Protein AF-A0A366H660-F1 (afdb_monomer_lite)

Structure (mmCIF, N/CA/C/O backbone):
data_AF-A0A366H660-F1
#
_entry.id   AF-A0A366H660-F1
#
loop_
_atom_site.group_PDB
_atom_site.id
_atom_site.type_symbol
_atom_site.label_atom_id
_atom_site.label_alt_id
_atom_site.label_comp_id
_atom_site.label_asym_id
_atom_site.label_entity_id
_atom_site.label_seq_id
_atom_site.pdbx_PDB_ins_code
_atom_site.Cartn_x
_atom_site.Cartn_y
_atom_site.Cartn_z
_atom_site.occupancy
_atom_site.B_iso_or_equiv
_atom_site.auth_seq_id
_atom_site.auth_comp_id
_atom_site.auth_asym_id
_atom_site.auth_atom_id
_atom_site.pdbx_PDB_model_num
ATOM 1 N N . MET A 1 1 ? -0.850 -13.660 -31.181 1.00 48.88 1 MET A N 1
ATOM 2 C CA . MET A 1 1 ? 0.523 -13.748 -31.723 1.00 48.88 1 MET A CA 1
ATOM 3 C C . MET A 1 1 ? 1.168 -14.990 -31.138 1.00 48.88 1 MET A C 1
ATOM 5 O O . MET A 1 1 ? 1.225 -15.085 -29.925 1.00 48.88 1 MET A O 1
ATOM 9 N N . THR A 1 2 ? 1.607 -15.936 -31.962 1.00 51.16 2 THR A N 1
ATOM 10 C CA . THR A 1 2 ? 2.396 -17.107 -31.537 1.00 51.16 2 THR A CA 1
ATOM 11 C C . THR A 1 2 ? 3.749 -17.007 -32.235 1.00 51.16 2 THR A C 1
ATOM 13 O O . THR A 1 2 ? 3.931 -17.540 -33.325 1.00 51.16 2 THR A O 1
ATOM 16 N N . GLY A 1 3 ? 4.649 -16.193 -31.685 1.00 57.78 3 GLY A N 1
ATOM 17 C CA . GLY A 1 3 ? 6.014 -16.029 -32.193 1.00 57.78 3 GLY A CA 1
ATOM 18 C C . GLY A 1 3 ? 7.001 -16.746 -31.283 1.00 57.78 3 GLY A C 1
ATOM 19 O O . GLY A 1 3 ? 6.745 -16.845 -30.090 1.00 57.78 3 GLY A O 1
ATOM 20 N N . VAL A 1 4 ? 8.122 -17.236 -31.812 1.00 74.69 4 VAL A N 1
ATOM 21 C CA . VAL A 1 4 ? 9.246 -17.679 -30.971 1.00 74.69 4 VAL A CA 1
ATOM 22 C C . VAL A 1 4 ? 9.886 -16.425 -30.365 1.00 74.69 4 VAL A C 1
ATOM 24 O O . VAL A 1 4 ? 10.205 -15.489 -31.100 1.00 74.69 4 VAL A O 1
ATOM 27 N N . ALA A 1 5 ? 10.023 -16.388 -29.042 1.00 82.06 5 ALA A N 1
ATOM 28 C CA . ALA A 1 5 ? 10.644 -15.289 -28.306 1.00 82.06 5 ALA A CA 1
ATOM 29 C C . ALA A 1 5 ? 11.956 -15.776 -27.681 1.00 82.06 5 ALA A C 1
ATOM 31 O O . ALA A 1 5 ? 11.996 -16.900 -27.172 1.00 82.06 5 ALA A O 1
ATOM 32 N N . SER A 1 6 ? 13.006 -14.954 -27.737 1.00 89.62 6 SER A N 1
ATOM 33 C CA . SER A 1 6 ? 14.249 -15.206 -27.009 1.00 89.62 6 SER A CA 1
ATOM 34 C C . SER A 1 6 ? 14.007 -15.128 -25.503 1.00 89.62 6 SER A C 1
ATOM 36 O O . SER A 1 6 ? 12.963 -14.647 -25.045 1.00 89.62 6 SER A O 1
ATOM 38 N N . ASP A 1 7 ? 14.990 -15.555 -24.718 1.00 92.50 7 ASP A N 1
ATOM 39 C CA . ASP A 1 7 ? 15.020 -15.157 -23.316 1.00 92.50 7 ASP A CA 1
ATOM 40 C C . ASP A 1 7 ? 15.276 -13.636 -23.229 1.00 92.50 7 ASP A C 1
ATOM 42 O O . ASP A 1 7 ? 16.010 -13.091 -24.067 1.00 92.50 7 ASP A O 1
ATOM 46 N N . PRO A 1 8 ? 14.624 -12.926 -22.291 1.00 95.62 8 PRO A N 1
ATOM 47 C CA . PRO A 1 8 ? 14.948 -11.543 -21.986 1.00 95.62 8 PRO A CA 1
ATOM 48 C C . PRO A 1 8 ? 16.410 -11.373 -21.565 1.00 95.62 8 PRO A C 1
ATOM 50 O O . PRO A 1 8 ? 16.969 -12.230 -20.880 1.00 95.62 8 PRO A O 1
ATOM 53 N N . TYR A 1 9 ? 17.010 -10.247 -21.927 1.00 95.38 9 TYR A N 1
ATOM 54 C CA . TYR A 1 9 ? 18.402 -9.921 -21.638 1.00 95.38 9 TYR A CA 1
ATOM 55 C C . TYR A 1 9 ? 18.567 -8.430 -21.317 1.00 95.38 9 TYR A C 1
ATOM 57 O O . TYR A 1 9 ? 17.758 -7.593 -21.724 1.00 95.38 9 TYR A O 1
ATOM 65 N N . ALA A 1 10 ? 19.625 -8.096 -20.586 1.00 97.12 10 ALA A N 1
ATOM 66 C CA . ALA A 1 10 ? 20.024 -6.726 -20.303 1.00 97.12 10 ALA A CA 1
ATOM 67 C C . ALA A 1 10 ? 21.073 -6.249 -21.314 1.00 97.12 10 ALA A C 1
ATOM 69 O O . ALA A 1 10 ? 21.963 -7.006 -21.696 1.00 97.12 10 ALA A O 1
ATOM 70 N N . ALA A 1 11 ? 20.952 -4.997 -21.750 1.00 96.50 11 ALA A N 1
ATOM 71 C CA . ALA A 1 11 ? 21.948 -4.320 -22.575 1.00 96.50 11 ALA A CA 1
ATOM 72 C C . ALA A 1 11 ? 21.838 -2.802 -22.383 1.00 96.50 11 ALA A C 1
ATOM 74 O O . ALA A 1 11 ? 20.731 -2.242 -22.414 1.00 96.50 11 ALA A O 1
ATOM 75 N N . GLY A 1 12 ? 22.969 -2.120 -22.200 1.00 97.50 12 GLY A N 1
ATOM 76 C CA . GLY A 1 12 ? 22.985 -0.702 -21.845 1.00 97.50 12 GLY A CA 1
ATOM 77 C C . GLY A 1 12 ? 22.188 -0.439 -20.560 1.00 97.50 12 GLY A C 1
ATOM 78 O O . GLY A 1 12 ? 22.348 -1.148 -19.573 1.00 97.50 12 GLY A O 1
ATOM 79 N N . ASN A 1 13 ? 21.291 0.549 -20.582 1.00 98.06 13 ASN A N 1
ATOM 80 C CA . ASN A 1 13 ? 20.360 0.858 -19.484 1.00 98.06 13 ASN A CA 1
ATOM 81 C C . ASN A 1 13 ? 18.955 0.269 -19.711 1.00 98.06 13 ASN A C 1
ATOM 83 O O . ASN A 1 13 ? 17.954 0.880 -19.339 1.00 98.06 13 ASN A O 1
ATOM 87 N N . THR A 1 14 ? 18.858 -0.880 -20.389 1.00 97.88 14 THR A N 1
ATOM 88 C CA . THR A 1 14 ? 17.566 -1.484 -20.749 1.00 97.88 14 THR A CA 1
ATOM 89 C C . THR A 1 14 ? 17.529 -2.986 -20.494 1.00 97.88 14 THR A C 1
ATOM 91 O O . THR A 1 14 ? 18.541 -3.675 -20.612 1.00 97.88 14 THR A O 1
ATOM 94 N N . ILE A 1 15 ? 16.331 -3.495 -20.215 1.00 97.31 15 ILE A N 1
ATOM 95 C CA . ILE A 1 15 ? 15.977 -4.915 -20.274 1.00 97.31 15 ILE A CA 1
ATOM 96 C C . ILE A 1 15 ? 15.110 -5.101 -21.516 1.00 97.31 15 ILE A C 1
ATOM 98 O O . ILE A 1 15 ? 14.101 -4.414 -21.692 1.00 97.31 15 ILE A O 1
ATOM 102 N N . SER A 1 16 ? 15.506 -6.009 -22.397 1.00 96.44 16 SER A N 1
ATOM 103 C CA . SER A 1 16 ? 14.873 -6.228 -23.695 1.00 96.44 16 SER A CA 1
ATOM 104 C C . SER A 1 16 ? 14.643 -7.709 -23.974 1.00 96.44 16 SER A C 1
ATOM 106 O O . SER A 1 16 ? 15.245 -8.582 -23.358 1.00 96.44 16 SER A O 1
ATOM 108 N N . GLN A 1 17 ? 13.780 -7.998 -24.939 1.00 95.31 17 GLN A N 1
ATOM 109 C CA . GLN A 1 17 ? 13.550 -9.337 -25.461 1.00 95.31 17 GLN A CA 1
ATOM 110 C C . GLN A 1 17 ? 13.427 -9.274 -26.980 1.00 95.31 17 GLN A C 1
ATOM 112 O O . GLN A 1 17 ? 12.691 -8.439 -27.514 1.00 95.31 17 GLN A O 1
ATOM 117 N N . ASP A 1 18 ? 14.103 -10.180 -27.678 1.00 92.62 18 ASP A N 1
ATOM 118 C CA . ASP A 1 18 ? 13.956 -10.314 -29.120 1.00 92.62 18 ASP A CA 1
ATOM 119 C C . ASP A 1 18 ? 12.809 -11.270 -29.434 1.00 92.62 18 ASP A C 1
ATOM 121 O O . ASP A 1 18 ? 12.730 -12.399 -28.943 1.00 92.62 18 ASP A O 1
ATOM 125 N N . VAL A 1 19 ? 11.886 -10.815 -30.274 1.00 89.19 19 VAL A N 1
ATOM 126 C CA . VAL A 1 19 ? 10.708 -11.581 -30.663 1.00 89.19 19 VAL A CA 1
ATOM 127 C C . VAL A 1 19 ? 10.587 -11.664 -32.171 1.00 89.19 19 VAL A C 1
ATOM 129 O O . VAL A 1 19 ? 10.746 -10.686 -32.901 1.00 89.19 19 VAL A O 1
ATOM 132 N N . ASN A 1 20 ? 10.240 -12.851 -32.650 1.00 82.56 20 ASN A N 1
ATOM 133 C CA . ASN A 1 20 ? 9.877 -13.059 -34.039 1.00 82.56 20 ASN A CA 1
ATOM 134 C C . ASN A 1 20 ? 8.373 -12.843 -34.189 1.00 82.56 20 ASN A C 1
ATOM 136 O O . ASN A 1 20 ? 7.566 -13.752 -33.968 1.00 82.56 20 ASN A O 1
ATOM 140 N N . VAL A 1 21 ? 7.978 -11.620 -34.545 1.00 73.94 21 VAL A N 1
ATOM 141 C CA . VAL A 1 21 ? 6.565 -11.302 -34.754 1.00 73.94 21 VAL A CA 1
ATOM 142 C C . VAL A 1 21 ? 6.147 -11.864 -36.104 1.00 73.94 21 VAL A C 1
ATOM 144 O O . VAL A 1 21 ? 6.610 -11.424 -37.156 1.00 73.94 21 VAL A O 1
ATOM 147 N N . THR A 1 22 ? 5.257 -12.852 -36.067 1.00 67.06 22 THR A N 1
ATOM 148 C CA . THR A 1 22 ? 4.619 -13.379 -37.272 1.00 67.06 22 THR A CA 1
ATOM 149 C C . THR A 1 22 ? 3.429 -12.493 -37.613 1.00 67.06 22 THR A C 1
ATOM 151 O O . THR A 1 22 ? 2.432 -12.485 -36.889 1.00 67.06 22 THR A O 1
ATOM 154 N N . SER A 1 23 ? 3.531 -11.732 -38.699 1.00 60.66 23 SER A N 1
ATOM 155 C CA . SER A 1 23 ? 2.391 -11.023 -39.272 1.00 60.66 23 SER A CA 1
ATOM 156 C C . SER A 1 23 ? 1.750 -11.886 -40.359 1.00 60.66 23 SER A C 1
ATOM 158 O O . SER A 1 23 ? 2.415 -12.387 -41.270 1.00 60.66 23 SER A O 1
ATOM 160 N N . PHE A 1 24 ? 0.437 -12.092 -40.237 1.00 56.72 24 PHE A N 1
ATOM 161 C CA . PHE A 1 24 ? -0.362 -12.769 -41.252 1.00 56.72 24 PHE A CA 1
ATOM 162 C C . PHE A 1 24 ? -0.957 -11.711 -42.173 1.00 56.72 24 PHE A C 1
ATOM 164 O O . PHE A 1 24 ? -1.946 -11.065 -41.832 1.00 56.72 24 PHE A O 1
ATOM 171 N N . ALA A 1 25 ? -0.369 -11.545 -43.353 1.00 47.66 25 ALA A N 1
ATOM 172 C CA . ALA A 1 25 ? -1.016 -10.824 -44.434 1.00 47.66 25 ALA A CA 1
ATOM 173 C C . ALA A 1 25 ? -1.783 -11.851 -45.272 1.00 47.66 25 ALA A C 1
ATOM 175 O O . ALA A 1 25 ? -1.208 -12.579 -46.086 1.00 47.66 25 ALA A O 1
ATOM 176 N N . THR A 1 26 ? -3.094 -11.949 -45.046 1.00 49.00 26 THR A N 1
ATOM 177 C CA . THR A 1 26 ? -3.954 -12.714 -45.954 1.00 49.00 26 THR A CA 1
ATOM 178 C C . THR A 1 26 ? -4.255 -11.829 -47.150 1.00 49.00 26 THR A C 1
ATOM 180 O O . THR A 1 26 ? -5.127 -10.966 -47.088 1.00 49.00 26 THR A O 1
ATOM 183 N N . THR A 1 27 ? -3.526 -12.029 -48.245 1.00 47.59 27 THR A N 1
ATOM 184 C CA . THR A 1 27 ? -3.884 -11.422 -49.523 1.00 47.59 27 THR A CA 1
ATOM 185 C C . THR A 1 27 ? -4.825 -12.383 -50.235 1.00 47.59 27 THR A C 1
ATOM 187 O O . THR A 1 27 ? -4.402 -13.362 -50.856 1.00 47.59 27 THR A O 1
ATOM 190 N N . THR A 1 28 ? -6.126 -12.120 -50.139 1.00 44.50 28 THR A N 1
ATOM 191 C CA . THR A 1 28 ? -7.098 -12.772 -51.018 1.00 44.50 28 THR A CA 1
ATOM 192 C C . THR A 1 28 ? -6.947 -12.146 -52.398 1.00 44.50 28 THR A C 1
ATOM 194 O O . THR A 1 28 ? -7.440 -11.050 -52.641 1.00 44.50 28 THR A O 1
ATOM 197 N N . THR A 1 29 ? -6.226 -12.817 -53.295 1.00 43.41 29 THR A N 1
ATOM 198 C CA . THR A 1 29 ? -6.233 -12.443 -54.711 1.00 43.41 29 THR A CA 1
ATOM 199 C C . THR A 1 29 ? -7.371 -13.216 -55.359 1.00 43.41 29 THR A C 1
ATOM 201 O O . THR A 1 29 ? -7.240 -14.406 -55.642 1.00 43.41 29 THR A O 1
ATOM 204 N N . SER A 1 30 ? -8.520 -12.562 -55.524 1.00 37.88 30 SER A N 1
ATOM 205 C CA . SER A 1 30 ? -9.535 -13.058 -56.448 1.00 37.88 30 SER A CA 1
ATOM 206 C C . SER A 1 30 ? -9.071 -12.687 -57.847 1.00 37.88 30 SER A C 1
ATOM 208 O O . SER A 1 30 ? -9.092 -11.514 -58.210 1.00 37.88 30 SER A O 1
ATOM 210 N N . THR A 1 31 ? -8.615 -13.665 -58.625 1.00 41.34 31 THR A N 1
ATOM 211 C CA . THR A 1 31 ? -8.541 -13.488 -60.073 1.00 41.34 31 THR A CA 1
ATOM 212 C C . THR A 1 31 ? -9.932 -13.780 -60.603 1.00 41.34 31 THR A C 1
ATOM 214 O O . THR A 1 31 ? -10.282 -14.924 -60.876 1.00 41.34 31 THR A O 1
ATOM 217 N N . THR A 1 32 ? -10.754 -12.740 -60.686 1.00 37.09 32 THR A N 1
ATOM 218 C CA . THR A 1 32 ? -11.925 -12.783 -61.551 1.00 37.09 32 THR A CA 1
ATOM 219 C C . THR A 1 32 ? -11.406 -12.502 -62.952 1.00 37.09 32 THR A C 1
ATOM 221 O O . THR A 1 32 ? -11.016 -11.372 -63.241 1.00 37.09 32 THR A O 1
ATOM 224 N N . THR A 1 33 ? -11.363 -13.512 -63.818 1.00 37.31 33 THR A N 1
ATOM 225 C CA . THR A 1 33 ? -11.358 -13.236 -65.255 1.00 37.31 33 THR A CA 1
ATOM 226 C C . THR A 1 33 ? -12.731 -12.656 -65.561 1.00 37.31 33 THR A C 1
ATOM 228 O O . THR A 1 33 ? -13.711 -13.382 -65.686 1.00 37.31 33 THR A O 1
ATOM 231 N N . ILE A 1 34 ? -12.828 -11.329 -65.548 1.00 36.88 34 ILE A N 1
ATOM 232 C CA . ILE A 1 34 ? -13.943 -10.637 -66.177 1.00 36.88 34 ILE A CA 1
ATOM 233 C C . ILE A 1 34 ? -13.572 -10.613 -67.653 1.00 36.88 34 ILE A C 1
ATOM 235 O O . ILE A 1 34 ? -12.808 -9.752 -68.081 1.00 36.88 34 ILE A O 1
ATOM 239 N N . GLU A 1 35 ? -14.086 -11.559 -68.431 1.00 36.28 35 GLU A N 1
ATOM 240 C CA . GLU A 1 35 ? -14.408 -11.201 -69.805 1.00 36.28 35 GLU A CA 1
ATOM 241 C C . GLU A 1 35 ? -15.473 -10.117 -69.695 1.00 36.28 35 GLU A C 1
ATOM 243 O O . GLU A 1 35 ? -16.543 -10.324 -69.113 1.00 36.28 35 GLU A O 1
ATOM 248 N N . GLN A 1 36 ? -15.127 -8.905 -70.122 1.00 32.59 36 GLN A N 1
ATOM 249 C CA . GLN A 1 36 ? -16.114 -7.851 -70.231 1.00 32.59 36 GLN A CA 1
ATOM 250 C C . GLN A 1 36 ? -17.158 -8.337 -71.233 1.00 32.59 36 GLN A C 1
ATOM 252 O O . GLN A 1 36 ? -16.938 -8.325 -72.438 1.00 32.59 36 GLN A O 1
ATOM 257 N N . LEU A 1 37 ? -18.324 -8.728 -70.724 1.00 36.06 37 LEU A N 1
ATOM 258 C CA . LEU A 1 37 ? -19.565 -8.521 -71.447 1.00 36.06 37 LEU A CA 1
ATOM 259 C C . LEU A 1 37 ? -19.598 -7.028 -71.786 1.00 36.06 37 LEU A C 1
ATOM 261 O O . LEU A 1 37 ? -19.913 -6.199 -70.927 1.00 36.06 37 LEU A O 1
ATOM 265 N N . PHE A 1 38 ? -19.229 -6.667 -73.013 1.00 36.19 38 PHE A N 1
ATOM 266 C CA . PHE A 1 38 ? -19.529 -5.344 -73.531 1.00 36.19 38 PHE A CA 1
ATOM 267 C C . PHE A 1 38 ? -21.046 -5.259 -73.636 1.00 36.19 38 PHE A C 1
ATOM 269 O O . PHE A 1 38 ? -21.667 -5.705 -74.597 1.00 36.19 38 PHE A O 1
ATOM 276 N N . ARG A 1 39 ? -21.670 -4.695 -72.606 1.00 37.81 39 ARG A N 1
ATOM 277 C CA . ARG A 1 39 ? -22.978 -4.083 -72.770 1.00 37.81 39 ARG A CA 1
ATOM 278 C C . ARG A 1 39 ? -22.731 -2.866 -73.660 1.00 37.81 39 ARG A C 1
ATOM 280 O O . ARG A 1 39 ? -22.205 -1.866 -73.180 1.00 37.81 39 ARG A O 1
ATOM 287 N N . LEU A 1 40 ? -23.027 -2.985 -74.954 1.00 44.78 40 LEU A N 1
ATOM 288 C CA . LEU A 1 40 ? -23.076 -1.825 -75.836 1.00 44.78 40 LEU A CA 1
ATOM 289 C C . LEU A 1 40 ? -24.153 -0.882 -75.295 1.00 44.78 40 LEU A C 1
ATOM 291 O O . LEU A 1 40 ? -25.339 -1.212 -75.292 1.00 44.78 40 LEU A O 1
ATOM 295 N N . TYR A 1 41 ? -23.722 0.274 -74.804 1.00 42.88 41 TYR A N 1
ATOM 296 C CA . TYR A 1 41 ? -24.593 1.425 -74.650 1.00 42.88 41 TYR A CA 1
ATOM 297 C C . TYR A 1 41 ? -24.446 2.226 -75.942 1.00 42.88 41 TYR A C 1
ATOM 299 O O . TYR A 1 41 ? -23.424 2.865 -76.164 1.00 42.88 41 TYR A O 1
ATOM 307 N N . GLU A 1 42 ? -25.426 2.112 -76.835 1.00 54.16 42 GLU A N 1
ATOM 308 C CA . GLU A 1 42 ? -25.573 3.057 -77.939 1.00 54.16 42 GLU A CA 1
ATOM 309 C C . GLU A 1 42 ? -26.121 4.363 -77.351 1.00 54.16 42 GLU A C 1
ATOM 311 O O . GLU A 1 42 ? -27.219 4.375 -76.790 1.00 54.16 42 GLU A O 1
ATOM 316 N N . GLU A 1 43 ? -25.364 5.451 -77.458 1.00 57.03 43 GLU A N 1
ATOM 317 C CA . GLU A 1 43 ? -25.788 6.790 -77.046 1.00 57.03 43 GLU A CA 1
ATOM 318 C C . GLU A 1 43 ? -25.658 7.745 -78.238 1.00 57.03 43 GLU A C 1
ATOM 320 O O . GLU A 1 43 ? -24.774 7.588 -79.081 1.00 57.03 43 GLU A O 1
ATOM 325 N N . GLY A 1 44 ? -26.584 8.697 -78.366 1.00 60.19 44 GLY A N 1
ATOM 326 C CA . GLY A 1 44 ? -26.510 9.696 -79.431 1.00 60.19 44 GLY A CA 1
ATOM 327 C C . GLY A 1 44 ? -25.340 10.648 -79.187 1.00 60.19 44 GLY A C 1
ATOM 328 O O . GLY A 1 44 ? -25.200 11.156 -78.081 1.00 60.19 44 GLY A O 1
ATOM 329 N N . MET A 1 45 ? -24.530 10.910 -80.216 1.00 72.44 45 MET A N 1
ATOM 330 C CA . MET A 1 45 ? -23.445 11.894 -80.133 1.00 72.44 45 MET A CA 1
ATOM 331 C C . MET A 1 45 ? -24.017 13.301 -79.924 1.00 72.44 45 MET A C 1
ATOM 333 O O . MET A 1 45 ? -24.878 13.748 -80.690 1.00 72.44 45 MET A O 1
ATOM 337 N N . GLU A 1 46 ? -23.540 14.002 -78.896 1.00 75.06 46 GLU A N 1
ATOM 338 C CA . GLU A 1 46 ? -23.948 15.378 -78.622 1.00 75.06 46 GLU A CA 1
ATOM 339 C C . GLU A 1 46 ? -23.195 16.340 -79.547 1.00 75.06 46 GLU A C 1
ATOM 341 O O . GLU A 1 46 ? -21.986 16.240 -79.731 1.00 75.06 46 GLU A O 1
ATOM 346 N N . GLY A 1 47 ? -23.898 17.292 -80.156 1.00 80.00 47 GLY A N 1
ATOM 347 C CA . GLY A 1 47 ? -23.260 18.282 -81.014 1.00 80.00 47 GLY A CA 1
ATOM 348 C C . GLY A 1 47 ? -24.246 19.101 -81.822 1.00 80.00 47 GLY A C 1
ATOM 349 O O . GLY A 1 47 ? -25.451 19.111 -81.556 1.00 80.00 47 GLY A O 1
ATOM 350 N N . TRP A 1 48 ? -23.721 19.809 -82.816 1.00 83.12 48 TRP A N 1
ATOM 351 C CA . TRP A 1 48 ? -24.507 20.694 -83.663 1.00 83.12 48 TRP A CA 1
ATOM 352 C C . TRP A 1 48 ? -24.118 20.572 -85.136 1.00 83.12 48 TRP A C 1
ATOM 354 O O . TRP A 1 48 ? -22.989 20.250 -85.502 1.00 83.12 48 TRP A O 1
ATOM 364 N N . ASP A 1 49 ? -25.092 20.871 -85.990 1.00 84.25 49 ASP A N 1
ATOM 365 C CA . ASP A 1 49 ? -24.954 20.914 -87.440 1.00 84.25 49 ASP A CA 1
ATOM 366 C C . ASP A 1 49 ? -25.660 22.165 -87.959 1.00 84.25 49 ASP A C 1
ATOM 368 O O . ASP A 1 49 ? -26.835 22.402 -87.660 1.00 84.25 49 ASP A O 1
ATOM 372 N N . VAL A 1 50 ? -24.935 22.974 -88.728 1.00 86.06 50 VAL A N 1
ATOM 373 C CA . VAL A 1 50 ? -25.488 24.141 -89.411 1.00 86.06 50 VAL A CA 1
ATOM 374 C C . VAL A 1 50 ? -25.409 23.906 -90.909 1.00 86.06 50 VAL A C 1
ATOM 376 O O . VAL A 1 50 ? -24.333 23.732 -91.480 1.00 86.06 50 VAL A O 1
ATOM 379 N N . GLN A 1 51 ? -26.569 23.969 -91.560 1.00 85.69 51 GLN A N 1
ATOM 380 C CA . GLN A 1 51 ? -26.710 23.756 -92.993 1.00 85.69 51 GLN A CA 1
ATOM 381 C C . GLN A 1 51 ? -27.488 24.899 -93.647 1.00 85.69 51 GLN A C 1
ATOM 383 O O . GLN A 1 51 ? -28.545 25.311 -93.171 1.00 85.69 51 GLN A O 1
ATOM 388 N N . ALA A 1 52 ? -26.993 25.353 -94.797 1.00 85.50 52 ALA A N 1
ATOM 389 C CA . ALA A 1 52 ? -27.712 26.217 -95.720 1.00 85.50 52 ALA A CA 1
ATOM 390 C C . ALA A 1 52 ? -27.954 25.476 -97.042 1.00 85.50 52 ALA A C 1
ATOM 392 O O . ALA A 1 52 ? -27.109 24.721 -97.524 1.00 85.50 52 ALA A O 1
ATOM 393 N N . SER A 1 53 ? -29.132 25.673 -97.634 1.00 84.88 53 SER A N 1
ATOM 394 C CA . SER A 1 53 ? -29.495 25.097 -98.932 1.00 84.88 53 SER A CA 1
ATOM 395 C C . SER A 1 53 ? -30.040 26.187 -99.846 1.00 84.88 53 SER A C 1
ATOM 397 O O . SER A 1 53 ? -30.936 26.935 -99.457 1.00 84.88 53 SER A O 1
ATOM 399 N N . LEU A 1 54 ? -29.506 26.275 -101.062 1.00 87.94 54 LEU A N 1
ATOM 400 C CA . LEU A 1 54 ? -29.880 27.284 -102.050 1.00 87.94 54 LEU A CA 1
ATOM 401 C C . LEU A 1 54 ? -30.468 26.609 -103.287 1.00 87.94 54 LEU A C 1
ATOM 403 O O . LEU A 1 54 ? -29.839 25.734 -103.880 1.00 87.94 54 LEU A O 1
ATOM 407 N N . LEU A 1 55 ? -31.673 27.029 -103.677 1.00 85.38 55 LEU A N 1
ATOM 408 C CA . LEU A 1 55 ? -32.308 26.586 -104.918 1.00 85.38 55 LEU A CA 1
ATOM 409 C C . LEU A 1 55 ? -31.572 27.208 -106.107 1.00 85.38 55 LEU A C 1
ATOM 411 O O . LEU A 1 55 ? -31.423 28.429 -106.160 1.00 85.38 55 LEU A O 1
ATOM 415 N N . VAL A 1 56 ? -31.166 26.388 -107.075 1.00 86.25 56 VAL A N 1
ATOM 416 C CA . VAL A 1 56 ? -30.525 26.858 -108.306 1.00 86.25 56 VAL A CA 1
ATOM 417 C C . VAL A 1 56 ? -31.584 27.508 -109.208 1.00 86.25 56 VAL A C 1
ATOM 419 O O . VAL A 1 56 ? -32.462 26.807 -109.722 1.00 86.25 56 VAL A O 1
ATOM 422 N N . PRO A 1 57 ? -31.541 28.837 -109.429 1.00 81.12 57 PRO A N 1
ATOM 423 C CA . PRO A 1 57 ? -32.574 29.518 -110.201 1.00 81.12 57 PRO A CA 1
ATOM 424 C C . PRO A 1 57 ? -32.570 29.064 -111.665 1.00 81.12 57 PRO A C 1
ATOM 426 O O . PRO A 1 57 ? -31.513 28.957 -112.284 1.00 81.12 57 PRO A O 1
ATOM 429 N N . GLY A 1 58 ? -33.750 28.837 -112.247 1.00 76.94 58 GLY A N 1
ATOM 430 C CA . GLY A 1 58 ? -33.913 28.523 -113.670 1.00 76.94 58 GLY A CA 1
ATOM 431 C C . GLY A 1 58 ? -34.015 27.029 -113.986 1.00 76.94 58 GLY A C 1
ATOM 432 O O . GLY A 1 58 ? -34.663 26.681 -114.975 1.00 76.94 58 GLY A O 1
ATOM 433 N N . LEU A 1 59 ? -33.459 26.153 -113.140 1.00 78.62 59 LEU A N 1
ATOM 434 C CA . LEU A 1 59 ? -33.678 24.700 -113.229 1.00 78.62 59 LEU A CA 1
ATOM 435 C C . LEU A 1 59 ? -35.011 24.270 -112.599 1.00 78.62 59 LEU A C 1
ATOM 437 O O . LEU A 1 59 ? -35.631 23.326 -113.084 1.00 78.62 59 LEU A O 1
ATOM 441 N N . ASP A 1 60 ? -35.508 25.052 -111.637 1.00 72.06 60 ASP A N 1
ATOM 442 C CA . ASP A 1 60 ? -36.774 24.885 -110.902 1.00 72.06 60 ASP A CA 1
ATOM 443 C C . ASP A 1 60 ? -38.043 24.836 -111.777 1.00 72.06 60 ASP A C 1
ATOM 445 O O . ASP A 1 60 ? -39.138 24.539 -111.299 1.00 72.06 60 ASP A O 1
ATOM 449 N N . ARG A 1 61 ? -37.921 25.128 -113.077 1.00 72.12 61 ARG A N 1
ATOM 450 C CA . ARG A 1 61 ? -38.999 24.943 -114.062 1.00 72.12 61 ARG A CA 1
ATOM 451 C C . ARG A 1 61 ? -39.206 23.482 -114.458 1.00 72.12 61 ARG A C 1
ATOM 453 O O . ARG A 1 61 ? -40.304 23.136 -114.882 1.00 72.12 61 ARG A O 1
ATOM 460 N N . TRP A 1 62 ? -38.161 22.665 -114.358 1.00 77.56 62 TRP A N 1
ATOM 461 C CA . TRP A 1 62 ? -38.156 21.265 -114.787 1.00 77.56 62 TRP A CA 1
ATOM 462 C C . TRP A 1 62 ? -38.032 20.318 -113.599 1.00 77.56 62 TRP A C 1
ATOM 464 O O . TRP A 1 62 ? -38.711 19.299 -113.558 1.00 77.56 62 TRP A O 1
ATOM 474 N N . MET A 1 63 ? -37.167 20.665 -112.647 1.00 82.25 63 MET A N 1
ATOM 475 C CA . MET A 1 63 ? -36.926 19.922 -111.415 1.00 82.25 63 MET A CA 1
ATOM 476 C C . MET A 1 63 ? -36.311 20.852 -110.371 1.00 82.25 63 MET A C 1
ATOM 478 O O . MET A 1 63 ? -35.553 21.760 -110.712 1.00 82.25 63 MET A O 1
ATOM 482 N N . ASP A 1 64 ? -36.595 20.619 -109.094 1.00 83.44 64 ASP A N 1
ATOM 483 C CA . ASP A 1 64 ? -35.960 21.406 -108.039 1.00 83.44 64 ASP A CA 1
ATOM 484 C C . ASP A 1 64 ? -34.542 20.875 -107.792 1.00 83.44 64 ASP A C 1
ATOM 486 O O . ASP A 1 64 ? -34.357 19.697 -107.491 1.00 83.44 64 ASP A O 1
ATOM 490 N N . VAL A 1 65 ? -33.542 21.750 -107.921 1.00 86.81 65 VAL A N 1
ATOM 491 C CA . VAL A 1 65 ? -32.137 21.437 -107.628 1.00 86.81 65 VAL A CA 1
ATOM 492 C C . VAL A 1 65 ? -31.634 22.370 -106.541 1.00 86.81 65 VAL A C 1
ATOM 494 O O . VAL A 1 65 ? -31.670 23.591 -106.703 1.00 86.81 65 VAL A O 1
ATOM 497 N N . PHE A 1 66 ? -31.137 21.797 -105.451 1.00 87.50 66 PHE A N 1
ATOM 498 C CA . PHE A 1 66 ? -30.550 22.529 -104.339 1.00 87.50 66 PHE A CA 1
ATOM 499 C C . PHE A 1 66 ? -29.073 22.210 -104.200 1.00 87.50 66 PHE A C 1
ATOM 501 O O . PHE A 1 66 ? -28.672 21.048 -104.230 1.00 87.50 66 PHE A O 1
ATOM 508 N N . LEU A 1 67 ? -28.284 23.257 -103.984 1.00 88.69 67 LEU A N 1
ATOM 509 C CA . LEU A 1 67 ? -26.911 23.138 -103.519 1.00 88.69 67 LEU A CA 1
ATOM 510 C C . LEU A 1 67 ? -26.890 23.319 -102.009 1.00 88.69 67 LEU A C 1
ATOM 512 O O . LEU A 1 67 ? -27.510 24.243 -101.476 1.00 88.69 67 LEU A O 1
ATOM 516 N N . ILE A 1 68 ? -26.193 22.418 -101.336 1.00 89.94 68 ILE A N 1
ATOM 517 C CA . ILE A 1 68 ? -26.172 22.293 -99.888 1.00 89.94 68 ILE A CA 1
ATOM 518 C C . ILE A 1 68 ? -24.739 22.507 -99.415 1.00 89.94 68 ILE A C 1
ATOM 520 O O . ILE A 1 68 ? -23.818 21.887 -99.940 1.00 89.94 68 ILE A O 1
ATOM 524 N N . GLY A 1 69 ? -24.564 23.360 -98.411 1.00 89.00 69 GLY A N 1
ATOM 525 C CA . GLY A 1 69 ? -23.293 23.556 -97.722 1.00 89.00 69 GLY A CA 1
ATOM 526 C C . GLY A 1 69 ? -23.521 23.669 -96.222 1.00 89.00 69 GLY A C 1
ATOM 527 O O . GLY A 1 69 ? -24.520 24.248 -95.786 1.00 89.00 69 GLY A O 1
ATOM 528 N N . GLY A 1 70 ? -22.622 23.103 -95.429 1.00 89.31 70 GLY A N 1
ATOM 529 C CA . GLY A 1 70 ? -22.724 23.163 -93.977 1.00 89.31 70 GLY A CA 1
ATOM 530 C C . GLY A 1 70 ? -21.441 22.771 -93.266 1.00 89.31 70 GLY A C 1
ATOM 531 O O . GLY A 1 70 ? -20.491 22.305 -93.893 1.00 89.31 70 GLY A O 1
ATOM 532 N N . TYR A 1 71 ? -21.449 22.959 -91.953 1.00 89.06 71 TYR A N 1
ATOM 533 C CA . TYR A 1 71 ? -20.392 22.520 -91.052 1.00 89.06 71 TYR A CA 1
ATOM 534 C C . TYR A 1 71 ? -21.027 21.827 -89.854 1.00 89.06 71 TYR A C 1
ATOM 536 O O . TYR A 1 71 ? -22.071 22.271 -89.361 1.00 89.06 71 TYR A O 1
ATOM 544 N N . TYR A 1 72 ? -20.398 20.751 -89.403 1.00 86.69 72 TYR A N 1
ATOM 545 C CA . TYR A 1 72 ? -20.859 19.969 -88.268 1.00 86.69 72 TYR A CA 1
ATOM 546 C C . TYR A 1 72 ? -19.733 19.749 -87.265 1.00 86.69 72 TYR A C 1
ATOM 548 O O . TYR A 1 72 ? -18.566 19.708 -87.645 1.00 86.69 72 TYR A O 1
ATOM 556 N N . SER A 1 73 ? -20.095 19.609 -85.990 1.00 85.06 73 SER A N 1
ATOM 557 C CA . SER A 1 73 ? -19.172 19.236 -84.918 1.00 85.06 73 SER A CA 1
ATOM 558 C C . SER A 1 73 ? -19.928 18.438 -83.857 1.00 85.06 73 SER A C 1
ATOM 560 O O . SER A 1 73 ? -20.889 18.937 -83.261 1.00 85.06 73 SER A O 1
ATOM 562 N N . PHE A 1 74 ? -19.515 17.186 -83.665 1.00 81.88 74 PHE A N 1
ATOM 563 C CA . PHE A 1 74 ? -20.101 16.247 -82.712 1.00 81.88 74 PHE A CA 1
ATOM 564 C C . PHE A 1 74 ? -19.038 15.695 -81.768 1.00 81.88 74 PHE A C 1
ATOM 566 O O . PHE A 1 74 ? -17.960 15.266 -82.193 1.00 81.88 74 PHE A O 1
ATOM 573 N N . ASP A 1 75 ? -19.360 15.708 -80.479 1.00 72.81 75 ASP A N 1
ATOM 574 C CA . ASP A 1 75 ? -18.572 15.076 -79.438 1.00 72.81 75 ASP A CA 1
ATOM 575 C C . ASP A 1 75 ? -18.834 13.567 -79.452 1.00 72.81 75 ASP A C 1
ATOM 577 O O . ASP A 1 75 ? -19.975 13.100 -79.459 1.00 72.81 75 ASP A O 1
ATOM 581 N N . ASN A 1 76 ? -17.743 12.810 -79.490 1.00 65.81 76 ASN A N 1
ATOM 582 C CA . ASN A 1 76 ? -17.743 11.354 -79.550 1.00 65.81 76 ASN A CA 1
ATOM 583 C C . ASN A 1 76 ? -17.209 10.735 -78.240 1.00 65.81 76 ASN A C 1
ATOM 585 O O . ASN A 1 76 ? -16.739 9.599 -78.211 1.00 65.81 76 ASN A O 1
ATOM 589 N N . GLN A 1 77 ? -17.215 11.490 -77.136 1.00 58.38 77 GLN A N 1
ATOM 590 C CA . GLN A 1 77 ? -16.882 10.984 -75.803 1.00 58.38 77 GLN A CA 1
ATOM 591 C C . GLN A 1 77 ? -18.112 10.380 -75.107 1.00 58.38 77 GLN A C 1
ATOM 593 O O . GLN A 1 77 ? -19.217 10.888 -75.270 1.00 58.38 77 GLN A O 1
ATOM 598 N N . PRO A 1 78 ? -17.954 9.302 -74.310 1.00 48.28 78 PRO A N 1
ATOM 599 C CA . PRO A 1 78 ? -16.706 8.715 -73.801 1.00 48.28 78 PRO A CA 1
ATOM 600 C C . PRO A 1 78 ? -16.098 7.619 -74.697 1.00 48.28 78 PRO A C 1
ATOM 602 O O . PRO A 1 78 ? -15.051 7.059 -74.362 1.00 48.28 78 PRO A O 1
ATOM 605 N N . PHE A 1 79 ? -16.730 7.298 -75.826 1.00 54.75 79 PHE A N 1
ATOM 606 C CA . PHE A 1 79 ? -16.344 6.198 -76.709 1.00 54.75 79 PHE A CA 1
ATOM 607 C C . PHE A 1 79 ? -15.306 6.655 -77.746 1.00 54.75 79 PHE A C 1
ATOM 609 O O . PHE A 1 79 ? -15.575 6.772 -78.937 1.00 54.75 79 PHE A O 1
ATOM 616 N N . GLY A 1 80 ? -14.082 6.911 -77.266 1.00 47.19 80 GLY A N 1
ATOM 617 C CA . GLY A 1 80 ? -12.915 7.177 -78.115 1.00 47.19 80 GLY A CA 1
ATOM 618 C C . GLY A 1 80 ? -12.711 6.109 -79.212 1.00 47.19 80 GLY A C 1
ATOM 619 O O . GLY A 1 80 ? -13.180 4.979 -79.096 1.00 47.19 80 GLY A O 1
ATOM 620 N N . PRO A 1 81 ? -11.997 6.451 -80.291 1.00 50.03 81 PRO A N 1
ATOM 621 C CA . PRO A 1 81 ? -12.220 5.956 -81.647 1.00 50.03 81 PRO A CA 1
ATOM 622 C C . PRO A 1 81 ? -11.928 4.469 -81.850 1.00 50.03 81 PRO A C 1
ATOM 624 O O . PRO A 1 81 ? -10.913 3.936 -81.398 1.00 50.03 81 PRO A O 1
ATOM 627 N N . GLN A 1 82 ? -12.755 3.839 -82.678 1.00 51.91 82 GLN A N 1
ATOM 628 C CA . GLN A 1 82 ? -12.360 2.645 -83.416 1.00 51.91 82 GLN A CA 1
ATOM 629 C C . GLN A 1 82 ? -11.590 3.072 -84.681 1.00 51.91 82 GLN A C 1
ATOM 631 O O . GLN A 1 82 ? -11.786 4.170 -85.194 1.00 51.91 82 GLN A O 1
ATOM 636 N N . THR A 1 83 ? -10.629 2.240 -85.082 1.00 45.97 83 THR A N 1
ATOM 637 C CA . THR A 1 83 ? -9.558 2.425 -86.085 1.00 45.97 83 THR A CA 1
ATOM 638 C C . THR A 1 83 ? -9.684 3.656 -87.013 1.00 45.97 83 THR A C 1
ATOM 640 O O . THR A 1 83 ? -10.451 3.618 -87.966 1.00 45.97 83 THR A O 1
ATOM 643 N N . GLY A 1 84 ? -8.899 4.727 -86.775 1.00 53.06 84 GLY A N 1
ATOM 644 C CA . GLY A 1 84 ? -8.819 5.891 -87.687 1.00 53.06 84 GLY A CA 1
ATOM 645 C C . GLY A 1 84 ? -8.423 7.250 -87.080 1.00 53.06 84 GLY A C 1
ATOM 646 O O . GLY A 1 84 ? -7.900 8.096 -87.794 1.00 53.06 84 GLY A O 1
ATOM 647 N N . GLY A 1 85 ? -8.581 7.470 -85.767 1.00 49.19 85 GLY A N 1
ATOM 648 C CA . GLY A 1 85 ? -8.063 8.672 -85.077 1.00 49.19 85 GLY A CA 1
ATOM 649 C C . GLY A 1 85 ? -8.961 9.197 -83.952 1.00 49.19 85 GLY A C 1
ATOM 650 O O . GLY A 1 85 ? -10.180 9.103 -84.045 1.00 49.19 85 GLY A O 1
ATOM 651 N N . THR A 1 86 ? -8.364 9.732 -82.875 1.00 54.12 86 THR A N 1
ATOM 652 C CA . THR A 1 86 ? -9.042 10.203 -81.643 1.00 54.12 86 THR A CA 1
ATOM 653 C C . THR A 1 86 ? -9.507 11.650 -81.769 1.00 54.12 86 THR A C 1
ATOM 655 O O . THR A 1 86 ? -8.679 12.511 -82.054 1.00 54.12 86 THR A O 1
ATOM 658 N N . GLY A 1 87 ? -10.782 11.938 -81.492 1.00 61.25 87 GLY A N 1
ATOM 659 C CA . GLY A 1 87 ? -11.283 13.312 -81.365 1.00 61.25 87 GLY A CA 1
ATOM 660 C C . GLY A 1 87 ? -12.744 13.470 -81.772 1.00 61.25 87 GLY A C 1
ATOM 661 O O . GLY A 1 87 ? -13.364 12.512 -82.236 1.00 61.25 87 GLY A O 1
ATOM 662 N N . ASN A 1 88 ? -13.260 14.686 -81.600 1.00 67.56 88 ASN A N 1
ATOM 663 C CA . ASN A 1 88 ? -14.572 15.090 -82.098 1.00 67.56 88 ASN A CA 1
ATOM 664 C C . ASN A 1 88 ? -14.659 14.836 -83.608 1.00 67.56 88 ASN A C 1
ATOM 666 O O . ASN A 1 88 ? -13.658 14.937 -84.328 1.00 67.56 88 ASN A O 1
ATOM 670 N N . VAL A 1 89 ? -15.857 14.491 -84.066 1.00 75.81 89 VAL A N 1
ATOM 671 C CA . VAL A 1 89 ? -16.151 14.317 -85.487 1.00 75.81 89 VAL A CA 1
ATOM 672 C C . VAL A 1 89 ? -16.699 15.644 -85.989 1.00 75.81 89 VAL A C 1
ATOM 674 O O . VAL A 1 89 ? -17.834 16.019 -85.690 1.00 75.81 89 VAL A O 1
ATOM 677 N N . GLU A 1 90 ? -15.863 16.386 -86.706 1.00 83.62 90 GLU A N 1
ATOM 678 C CA . GLU A 1 90 ? -16.198 17.701 -87.239 1.00 83.62 90 GLU A CA 1
ATOM 679 C C . GLU A 1 90 ? -15.638 17.891 -88.641 1.00 83.62 90 GLU A C 1
ATOM 681 O O . GLU A 1 90 ? -14.614 17.308 -88.993 1.00 83.62 90 GLU A O 1
ATOM 686 N N . GLY A 1 91 ? -16.320 18.695 -89.449 1.00 86.81 91 GLY A N 1
ATOM 687 C CA . GLY A 1 91 ? -15.884 18.938 -90.815 1.00 86.81 91 GLY A CA 1
ATOM 688 C C . GLY A 1 91 ? -16.904 19.668 -91.668 1.00 86.81 91 GLY A C 1
ATOM 689 O O . GLY A 1 91 ? -18.052 19.920 -91.277 1.00 86.81 91 GLY A O 1
ATOM 690 N N . TRP A 1 92 ? -16.466 20.018 -92.872 1.00 88.88 92 TRP A N 1
ATOM 691 C CA . TRP A 1 92 ? -17.337 20.581 -93.891 1.00 88.88 92 TRP A CA 1
ATOM 692 C C . TRP A 1 92 ? -18.170 19.493 -94.568 1.00 88.88 92 TRP A C 1
ATOM 694 O O . TRP A 1 92 ? -17.727 18.365 -94.785 1.00 88.88 92 TRP A O 1
ATOM 704 N N . LYS A 1 93 ? -19.389 19.866 -94.964 1.00 88.94 93 LYS A N 1
ATOM 705 C CA . LYS A 1 93 ? -20.217 19.066 -95.867 1.00 88.94 93 LYS A CA 1
ATOM 706 C C . LYS A 1 93 ? -20.710 19.884 -97.044 1.00 88.94 93 LYS A C 1
ATOM 708 O O . LYS A 1 93 ? -21.088 21.052 -96.905 1.00 88.94 93 LYS A O 1
ATOM 713 N N . ALA A 1 94 ? -20.757 19.238 -98.199 1.00 87.44 94 ALA A N 1
ATOM 714 C CA . ALA A 1 94 ? -21.252 19.822 -99.433 1.00 87.44 94 ALA A CA 1
ATOM 715 C C . ALA A 1 94 ? -22.084 18.793 -100.190 1.00 87.44 94 ALA A C 1
ATOM 717 O O . ALA A 1 94 ? -21.688 17.642 -100.323 1.00 87.44 94 ALA A O 1
ATOM 718 N N . GLY A 1 95 ? -23.244 19.189 -100.698 1.00 89.56 95 GLY A N 1
ATOM 719 C CA . GLY A 1 95 ? -24.148 18.251 -101.343 1.00 89.56 95 GLY A CA 1
ATOM 720 C C . GLY A 1 95 ? -25.022 18.875 -102.409 1.00 89.56 95 GLY A C 1
ATOM 721 O O . GLY A 1 95 ? -25.140 20.095 -102.534 1.00 89.56 95 GLY A O 1
ATOM 722 N N . VAL A 1 96 ? -25.656 18.000 -103.174 1.00 88.50 96 VAL A N 1
ATOM 723 C CA . VAL A 1 96 ? -26.674 18.346 -104.154 1.00 88.50 96 VAL A CA 1
ATOM 724 C C . VAL A 1 96 ? -27.916 17.509 -103.892 1.00 88.50 96 VAL A C 1
ATOM 726 O O . VAL A 1 96 ? -27.843 16.302 -103.661 1.00 88.50 96 VAL A O 1
ATOM 729 N N . GLU A 1 97 ? -29.068 18.162 -103.922 1.00 88.94 97 GLU A N 1
ATOM 730 C CA . GLU A 1 97 ? -30.371 17.514 -103.838 1.00 88.94 97 GLU A CA 1
ATOM 731 C C . GLU A 1 97 ? -31.155 17.833 -105.106 1.00 88.94 97 GLU A C 1
ATOM 733 O O . GLU A 1 97 ? -31.296 18.995 -105.484 1.00 88.94 97 GLU A O 1
ATOM 738 N N . VAL A 1 98 ? -31.657 16.796 -105.766 1.00 87.69 98 VAL A N 1
ATOM 739 C CA . VAL A 1 98 ? -32.419 16.882 -107.008 1.00 87.69 98 VAL A CA 1
ATOM 740 C C . VAL A 1 98 ? -33.778 16.242 -106.790 1.00 87.69 98 VAL A C 1
ATOM 742 O O . VAL A 1 98 ? -33.882 15.109 -106.321 1.00 87.69 98 VAL A O 1
ATOM 745 N N . ARG A 1 99 ? -34.832 16.955 -107.175 1.00 87.06 99 ARG A N 1
ATOM 746 C CA . ARG A 1 99 ? -36.214 16.482 -107.106 1.00 87.06 99 ARG A CA 1
ATOM 747 C C . ARG A 1 99 ? -36.842 16.511 -108.494 1.00 87.06 99 ARG A C 1
ATOM 749 O O . ARG A 1 99 ? -37.384 17.546 -108.890 1.00 87.06 99 ARG A O 1
ATOM 756 N N . PRO A 1 100 ? -36.763 15.406 -109.258 1.00 84.00 100 PRO A N 1
ATOM 757 C CA . PRO A 1 100 ? -37.357 15.339 -110.592 1.00 84.00 100 PRO A CA 1
ATOM 758 C C . PRO A 1 100 ? -38.874 15.565 -110.571 1.00 84.00 100 PRO A C 1
ATOM 760 O O . PRO A 1 100 ? -39.431 16.192 -111.466 1.00 84.00 100 PRO A O 1
ATOM 763 N N . VAL A 1 101 ? -39.530 15.068 -109.522 1.00 83.88 101 VAL A N 1
ATOM 764 C CA . VAL A 1 101 ? -40.943 15.288 -109.202 1.00 83.88 101 VAL A CA 1
ATOM 765 C C . VAL A 1 101 ? -41.057 15.566 -107.702 1.00 83.88 101 VAL A C 1
ATOM 767 O O . VAL A 1 101 ? -40.196 15.097 -106.955 1.00 83.88 101 VAL A O 1
ATOM 770 N N . PRO A 1 102 ? -42.083 16.292 -107.224 1.00 79.81 102 PRO A N 1
ATOM 771 C CA . PRO A 1 102 ? -42.225 16.622 -105.804 1.00 79.81 102 PRO A CA 1
ATOM 772 C C . PRO A 1 102 ? -42.096 15.432 -104.840 1.00 79.81 102 PRO A C 1
ATOM 774 O O . PRO A 1 102 ? -41.538 15.593 -103.759 1.00 79.81 102 PRO A O 1
ATOM 777 N N . ALA A 1 103 ? -42.576 14.254 -105.244 1.00 79.75 103 ALA A N 1
ATOM 778 C CA . ALA A 1 103 ? -42.574 13.042 -104.436 1.00 79.75 103 ALA A CA 1
ATOM 779 C C . ALA A 1 103 ? -41.212 12.364 -104.317 1.00 79.75 103 ALA A C 1
ATOM 781 O O . ALA A 1 103 ? -41.039 11.539 -103.428 1.00 79.75 103 ALA A O 1
ATOM 782 N N . VAL A 1 104 ? -40.264 12.640 -105.213 1.00 81.69 104 VAL A N 1
ATOM 783 C CA . VAL A 1 104 ? -38.987 11.922 -105.260 1.00 81.69 104 VAL A CA 1
ATOM 784 C C . VAL A 1 104 ? -37.860 12.900 -105.014 1.00 81.69 104 VAL A C 1
ATOM 786 O O . VAL A 1 104 ? -37.661 13.843 -105.775 1.00 81.69 104 VAL A O 1
ATOM 789 N N . VAL A 1 105 ? -37.090 12.630 -103.969 1.00 86.19 105 VAL A N 1
ATOM 790 C CA . VAL A 1 105 ? -35.925 13.416 -103.586 1.00 86.19 105 VAL A CA 1
ATOM 791 C C . VAL A 1 105 ? -34.703 12.522 -103.667 1.00 86.19 105 VAL A C 1
ATOM 793 O O . VAL A 1 105 ? -34.617 11.508 -102.979 1.00 86.19 105 VAL A O 1
ATOM 796 N N . LEU A 1 106 ? -33.760 12.906 -104.516 1.00 85.94 106 LEU A N 1
ATOM 797 C CA . LEU A 1 106 ? -32.459 12.270 -104.638 1.00 85.94 106 LEU A CA 1
ATOM 798 C C . LEU A 1 106 ? -31.426 13.213 -104.043 1.00 85.94 106 LEU A C 1
ATOM 800 O O . LEU A 1 106 ? -31.399 14.389 -104.402 1.00 85.94 106 LEU A O 1
ATOM 804 N N . ASN A 1 107 ? -30.575 12.725 -103.151 1.00 86.69 107 ASN A N 1
ATOM 805 C CA . ASN A 1 107 ? -29.486 13.521 -102.610 1.00 86.69 107 ASN A CA 1
ATOM 806 C C . ASN A 1 107 ? -28.149 12.779 -102.684 1.00 86.69 107 ASN A C 1
ATOM 808 O O . ASN A 1 107 ? -28.076 11.551 -102.655 1.00 86.69 107 ASN A O 1
ATOM 812 N N . ALA A 1 108 ? -27.092 13.568 -102.816 1.00 85.31 108 ALA A N 1
ATOM 813 C CA . ALA A 1 108 ? -25.715 13.134 -102.682 1.00 85.31 108 ALA A CA 1
ATOM 814 C C . ALA A 1 108 ? -24.990 14.205 -101.875 1.00 85.31 108 ALA A C 1
ATOM 816 O O . ALA A 1 108 ? -25.006 15.376 -102.256 1.00 85.31 108 ALA A O 1
ATOM 817 N N . THR A 1 109 ? -24.403 13.834 -100.744 1.00 85.88 109 THR A N 1
ATOM 818 C CA . THR A 1 109 ? -23.678 14.763 -99.873 1.00 85.88 109 THR A CA 1
ATOM 819 C C . THR A 1 109 ? -22.327 14.171 -99.528 1.00 85.88 109 THR A C 1
ATOM 821 O O . THR A 1 109 ? -22.240 13.031 -99.085 1.00 85.88 109 THR A O 1
ATOM 824 N N . TRP A 1 110 ? -21.291 14.959 -99.767 1.00 89.06 110 TRP A N 1
ATOM 825 C CA . TRP A 1 110 ? -19.929 14.681 -99.365 1.00 89.06 110 TRP A CA 1
ATOM 826 C C . TRP A 1 110 ? -19.673 15.224 -97.962 1.00 89.06 110 TRP A C 1
ATOM 828 O O . TRP A 1 110 ? -20.120 16.331 -97.632 1.00 89.06 110 TRP A O 1
ATOM 838 N N . TYR A 1 111 ? -18.943 14.447 -97.175 1.00 85.88 111 TYR A N 1
ATOM 839 C CA . TYR A 1 111 ? -18.500 14.759 -95.826 1.00 85.88 111 TYR A CA 1
ATOM 840 C C . TYR A 1 111 ? -16.974 14.710 -95.792 1.00 85.88 111 TYR A C 1
ATOM 842 O O . TYR A 1 111 ? -16.375 13.787 -96.335 1.00 85.88 111 TYR A O 1
ATOM 850 N N . GLU A 1 112 ? -16.355 15.713 -95.169 1.00 83.88 112 GLU A N 1
ATOM 851 C CA . GLU A 1 112 ? -14.896 15.785 -95.034 1.00 83.88 112 GLU A CA 1
ATOM 852 C C . GLU A 1 112 ? -14.326 14.678 -94.141 1.00 83.88 112 GLU A C 1
ATOM 854 O O . GLU A 1 112 ? -13.207 14.226 -94.364 1.00 83.88 112 GLU A O 1
ATOM 859 N N . ASP A 1 113 ? -15.095 14.243 -93.142 1.00 78.25 113 ASP A N 1
ATOM 860 C CA . ASP A 1 113 ? -14.674 13.215 -92.199 1.00 78.25 113 ASP A CA 1
ATOM 861 C C . ASP A 1 113 ? -15.470 11.923 -92.406 1.00 78.25 113 ASP A C 1
ATOM 863 O O . ASP A 1 113 ? -16.631 11.817 -91.991 1.00 78.25 113 ASP A O 1
ATOM 867 N N . GLU A 1 114 ? -14.823 10.923 -93.013 1.00 72.75 114 GLU A N 1
ATOM 868 C CA . GLU A 1 114 ? -15.406 9.602 -93.273 1.00 72.75 114 GLU A CA 1
ATOM 869 C C . GLU A 1 114 ? -15.915 8.912 -92.004 1.00 72.75 114 GLU A C 1
ATOM 871 O O . GLU A 1 114 ? -16.854 8.118 -92.071 1.00 72.75 114 GLU A O 1
ATOM 876 N N . ARG A 1 115 ? -15.367 9.247 -90.826 1.00 69.75 115 ARG A N 1
ATOM 877 C CA . ARG A 1 115 ? -15.783 8.662 -89.540 1.00 69.75 115 ARG A CA 1
ATOM 878 C C . ARG A 1 115 ? -17.229 8.995 -89.194 1.00 69.75 115 ARG A C 1
ATOM 880 O O . ARG A 1 115 ? -17.832 8.297 -88.384 1.00 69.75 115 ARG A O 1
ATOM 887 N N . TYR A 1 116 ? -17.786 10.046 -89.796 1.00 71.25 116 TYR A N 1
ATOM 888 C CA . TYR A 1 116 ? -19.146 10.471 -89.511 1.00 71.25 116 TYR A CA 1
ATOM 889 C C . TYR A 1 116 ? -20.200 9.523 -90.090 1.00 71.25 116 TYR A C 1
ATOM 891 O O . TYR A 1 116 ? -21.133 9.152 -89.387 1.00 71.25 116 TYR A O 1
ATOM 899 N N . VAL A 1 117 ? -20.057 9.103 -91.352 1.00 71.31 117 VAL A N 1
ATOM 900 C CA . VAL A 1 117 ? -21.030 8.217 -92.032 1.00 71.31 117 VAL A CA 1
ATOM 901 C C . VAL A 1 117 ? -20.436 6.867 -92.455 1.00 71.31 117 VAL A C 1
ATOM 903 O O . VAL A 1 117 ? -21.119 6.059 -93.080 1.00 71.31 117 VAL A O 1
ATOM 906 N N . GLY A 1 118 ? -19.172 6.609 -92.111 1.00 69.44 118 GLY A N 1
ATOM 907 C CA . GLY A 1 118 ? -18.398 5.436 -92.528 1.00 69.44 118 GLY A CA 1
ATOM 908 C C . GLY A 1 118 ? -17.819 5.532 -93.948 1.00 69.44 118 GLY A C 1
ATOM 909 O O . GLY A 1 118 ? -17.291 4.544 -94.453 1.00 69.44 118 GLY A O 1
ATOM 910 N N . SER A 1 119 ? -17.958 6.684 -94.616 1.00 68.62 119 SER A N 1
ATOM 911 C CA . SER A 1 119 ? -17.461 6.975 -95.968 1.00 68.62 119 SER A CA 1
ATOM 912 C C . SER A 1 119 ? -17.454 8.489 -96.227 1.00 68.62 119 SER A C 1
ATOM 914 O O . SER A 1 119 ? -18.134 9.238 -95.534 1.00 68.62 119 SER A O 1
ATOM 916 N N . ASP A 1 120 ? -16.757 8.953 -97.263 1.00 78.69 120 ASP A N 1
ATOM 917 C CA . ASP A 1 120 ? -16.773 10.364 -97.678 1.00 78.69 120 ASP A CA 1
ATOM 918 C C . ASP A 1 120 ? -18.102 10.796 -98.324 1.00 78.69 120 ASP A C 1
ATOM 920 O O . ASP A 1 120 ? -18.363 11.988 -98.468 1.00 78.69 120 ASP A O 1
ATOM 924 N N . TRP A 1 121 ? -18.950 9.858 -98.768 1.00 80.88 121 TRP A N 1
ATOM 925 C CA . TRP A 1 121 ? -20.181 10.166 -99.505 1.00 80.88 121 TRP A CA 1
ATOM 926 C C . TRP A 1 121 ? -21.406 9.455 -98.937 1.00 80.88 121 TRP A C 1
ATOM 928 O O . TRP A 1 121 ? -21.410 8.241 -98.747 1.00 80.88 121 TRP A O 1
ATOM 938 N N . LEU A 1 122 ? -22.492 10.211 -98.785 1.00 82.31 122 LEU A N 1
ATOM 939 C CA . LEU A 1 122 ? -23.822 9.700 -98.481 1.00 82.31 122 LEU A CA 1
ATOM 940 C C . LEU A 1 122 ? -24.759 9.942 -99.665 1.00 82.31 122 LEU A C 1
ATOM 942 O O . LEU A 1 122 ? -24.922 11.077 -100.122 1.00 82.31 122 LEU A O 1
ATOM 946 N N . TYR A 1 123 ? -25.413 8.876 -100.122 1.00 82.12 123 TYR A N 1
ATOM 947 C CA . TYR A 1 123 ? -26.439 8.927 -101.160 1.00 82.12 123 TYR A CA 1
ATOM 948 C C . TYR A 1 123 ? -27.782 8.508 -100.578 1.00 82.12 123 TYR A C 1
ATOM 950 O O . TYR A 1 123 ? -27.875 7.492 -99.892 1.00 82.12 123 TYR A O 1
ATOM 958 N N . GLY A 1 124 ? -28.830 9.260 -100.888 1.00 79.56 124 GLY A N 1
ATOM 959 C CA . GLY A 1 124 ? -30.163 9.011 -100.365 1.00 79.56 124 GLY A CA 1
ATOM 960 C C . GLY A 1 124 ? -31.238 9.154 -101.429 1.00 79.56 124 GLY A C 1
ATOM 961 O O . GLY A 1 124 ? -31.202 10.036 -102.289 1.00 79.56 124 GLY A O 1
ATOM 962 N N . LEU A 1 125 ? -32.233 8.278 -101.331 1.00 81.31 125 LEU A N 1
ATOM 963 C CA . LEU A 1 125 ? -33.491 8.375 -102.053 1.00 81.31 125 LEU A CA 1
ATOM 964 C C . LEU A 1 125 ? -34.601 8.477 -101.017 1.00 81.31 125 LEU A C 1
ATOM 966 O O . LEU A 1 125 ? -34.760 7.596 -100.174 1.00 81.31 125 LEU A O 1
ATOM 970 N N . ARG A 1 126 ? -35.381 9.551 -101.085 1.00 80.12 126 ARG A N 1
ATOM 971 C CA . ARG A 1 126 ? -36.540 9.758 -100.224 1.00 80.12 126 ARG A CA 1
ATOM 972 C C . ARG A 1 126 ? -37.791 9.903 -101.070 1.00 80.12 126 ARG A C 1
ATOM 974 O O . ARG A 1 126 ? -37.803 10.617 -102.071 1.00 80.12 126 ARG A O 1
ATOM 981 N N . LEU A 1 127 ? -38.846 9.241 -100.610 1.00 80.62 127 LEU A N 1
ATOM 982 C CA . LEU A 1 127 ? -40.189 9.396 -101.136 1.00 80.62 127 LEU A CA 1
ATOM 983 C C . LEU A 1 127 ? -41.000 10.293 -100.191 1.00 80.62 127 LEU A C 1
ATOM 985 O O . LEU A 1 127 ? -41.218 9.934 -99.036 1.00 80.62 127 LEU A O 1
ATOM 989 N N . GLU A 1 128 ? -41.428 11.458 -100.662 1.00 79.00 128 GLU A N 1
ATOM 990 C CA . GLU A 1 128 ? -42.261 12.399 -99.909 1.00 79.00 128 GLU A CA 1
ATOM 991 C C . GLU A 1 128 ? -43.704 12.310 -100.420 1.00 79.00 128 GLU A C 1
ATOM 993 O O . GLU A 1 128 ? -44.075 12.902 -101.433 1.00 79.00 128 GLU A O 1
ATOM 998 N N . ILE A 1 129 ? -44.529 11.526 -99.724 1.00 75.25 129 ILE A N 1
ATOM 999 C CA . ILE A 1 129 ? -45.955 11.404 -100.032 1.00 75.25 129 ILE A CA 1
ATOM 1000 C C . ILE A 1 129 ? -46.735 12.340 -99.101 1.00 75.25 129 ILE A C 1
ATOM 1002 O O . ILE A 1 129 ? -46.631 12.188 -97.881 1.00 75.25 129 ILE A O 1
ATOM 1006 N N . PRO A 1 130 ? -47.534 13.284 -99.627 1.00 69.25 130 PRO A N 1
ATOM 1007 C CA . PRO A 1 130 ? -48.380 14.115 -98.784 1.00 69.25 130 PRO A CA 1
ATOM 1008 C C . PRO A 1 130 ? -49.498 13.266 -98.159 1.00 69.25 130 PRO A C 1
ATOM 1010 O O . PRO A 1 130 ? -50.363 12.743 -98.860 1.00 69.25 130 PRO A O 1
ATOM 1013 N N . PHE A 1 131 ? -49.489 13.136 -96.829 1.00 65.31 131 PHE A N 1
ATOM 1014 C CA . PHE A 1 131 ? -50.566 12.510 -96.056 1.00 65.31 131 PHE A CA 1
ATOM 1015 C C . PHE A 1 131 ? -51.493 13.580 -95.482 1.00 65.31 131 PHE A C 1
ATOM 1017 O O . PHE A 1 131 ? -51.513 13.851 -94.285 1.00 65.31 131 PHE A O 1
ATOM 1024 N N . GLU A 1 132 ? -52.277 14.195 -96.359 1.00 65.88 132 GLU A N 1
ATOM 1025 C CA . GLU A 1 132 ? -53.370 15.081 -95.967 1.00 65.88 132 GLU A CA 1
ATOM 1026 C C . GLU A 1 132 ? -54.681 14.302 -96.123 1.00 65.88 132 GLU A C 1
ATOM 1028 O O . GLU A 1 132 ? -55.177 14.081 -97.229 1.00 65.88 132 GLU A O 1
ATOM 1033 N N . MET A 1 133 ? -55.200 13.785 -95.004 1.00 54.97 133 MET A N 1
ATOM 1034 C CA . MET A 1 133 ? -56.463 13.044 -94.978 1.00 54.97 133 MET A CA 1
ATOM 1035 C C . MET A 1 133 ? -57.632 14.016 -94.816 1.00 54.97 133 MET A C 1
ATOM 1037 O O . MET A 1 133 ? -57.941 14.455 -93.712 1.00 54.97 133 MET A O 1
ATOM 1041 N N . GLY A 1 134 ? -58.287 14.325 -95.933 1.00 53.09 134 GLY A N 1
ATOM 1042 C CA . GLY A 1 134 ? -59.480 15.168 -95.992 1.00 53.09 134 GLY A CA 1
ATOM 1043 C C . GLY A 1 134 ? -59.385 16.182 -97.125 1.00 53.09 134 GLY A C 1
ATOM 1044 O O . GLY A 1 134 ? -58.304 16.678 -97.426 1.00 53.09 134 GLY A O 1
ATOM 1045 N N . ASP A 1 135 ? -60.514 16.473 -97.767 1.00 57.41 135 ASP A N 1
ATOM 1046 C CA . ASP A 1 135 ? -60.603 17.577 -98.721 1.00 57.41 135 ASP A CA 1
ATOM 1047 C C . ASP A 1 135 ? -60.385 18.888 -97.952 1.00 57.41 135 ASP A C 1
ATOM 1049 O O . ASP A 1 135 ? -61.236 19.305 -97.164 1.00 57.41 135 ASP A O 1
ATOM 1053 N N . LEU A 1 136 ? -59.226 19.522 -98.152 1.00 57.78 136 LEU A N 1
ATOM 1054 C CA . LEU A 1 136 ? -58.878 20.808 -97.537 1.00 57.78 136 LEU A CA 1
ATOM 1055 C C . LEU A 1 136 ? -59.597 21.994 -98.217 1.00 57.78 136 LEU A C 1
ATOM 1057 O O . LEU A 1 136 ? -59.171 23.141 -98.084 1.00 57.78 136 LEU A O 1
ATOM 1061 N N . GLY A 1 137 ? -60.700 21.726 -98.924 1.00 60.41 137 GLY A N 1
ATOM 1062 C CA . GLY A 1 137 ? -61.546 22.708 -99.594 1.00 60.41 137 GLY A CA 1
ATOM 1063 C C . GLY A 1 137 ? -61.147 22.988 -101.044 1.00 60.41 137 GLY A C 1
ATOM 1064 O O . GLY A 1 137 ? -61.602 23.983 -101.607 1.00 60.41 137 GLY A O 1
ATOM 1065 N N . ASP A 1 138 ? -60.310 22.143 -101.650 1.00 65.94 138 ASP A N 1
ATOM 1066 C CA . ASP A 1 138 ? -59.855 22.253 -103.044 1.00 65.94 138 ASP A CA 1
ATOM 1067 C C . ASP A 1 138 ? -60.368 21.115 -103.947 1.00 65.94 138 ASP A C 1
ATOM 1069 O O . ASP A 1 138 ? -60.020 21.058 -105.129 1.00 65.94 138 ASP A O 1
ATOM 1073 N N . GLY A 1 139 ? -61.222 20.235 -103.411 1.00 61.72 139 GLY A N 1
ATOM 1074 C CA . GLY A 1 139 ? -61.888 19.160 -104.142 1.00 61.72 139 GLY A CA 1
ATOM 1075 C C . GLY A 1 139 ? -60.985 17.978 -104.489 1.00 61.72 139 GLY A C 1
ATOM 1076 O O . GLY A 1 139 ? -61.435 17.074 -105.193 1.00 61.72 139 GLY A O 1
ATOM 1077 N N . LYS A 1 140 ? -59.725 17.967 -104.032 1.00 67.25 140 LYS A N 1
ATOM 1078 C CA . LYS A 1 140 ? -58.756 16.911 -104.349 1.00 67.25 140 LYS A CA 1
ATOM 1079 C C . LYS A 1 140 ? -58.649 15.912 -103.213 1.00 67.25 140 LYS A C 1
ATOM 1081 O O . LYS A 1 140 ? -58.245 16.251 -102.096 1.00 67.25 140 LYS A O 1
ATOM 1086 N N . GLY A 1 141 ? -58.968 14.658 -103.524 1.00 67.44 141 GLY A N 1
ATOM 1087 C CA . GLY A 1 141 ? -58.837 13.555 -102.585 1.00 67.44 141 GLY A CA 1
ATOM 1088 C C . GLY A 1 141 ? -57.379 13.168 -102.341 1.00 67.44 141 GLY A C 1
ATOM 1089 O O . GLY A 1 141 ? -56.467 13.579 -103.060 1.00 67.44 141 GLY A O 1
ATOM 1090 N N . PHE A 1 142 ? -57.165 12.309 -101.343 1.00 75.06 142 PHE A N 1
ATOM 1091 C CA . PHE A 1 142 ? -55.848 11.753 -101.017 1.00 75.06 142 PHE A CA 1
ATOM 1092 C C . PHE A 1 142 ? -55.128 11.200 -102.262 1.00 75.06 142 PHE A C 1
ATOM 1094 O O . PHE A 1 142 ? -53.981 11.551 -102.520 1.00 75.06 142 PHE A O 1
ATOM 1101 N N . TRP A 1 143 ? -55.818 10.406 -103.089 1.00 77.31 143 TRP A N 1
ATOM 1102 C CA . TRP A 1 143 ? -55.223 9.783 -104.277 1.00 77.31 143 TRP A CA 1
ATOM 1103 C C . TRP A 1 143 ? -54.858 10.772 -105.387 1.00 77.31 143 TRP A C 1
ATOM 1105 O O . TRP A 1 143 ? -53.838 10.577 -106.046 1.00 77.31 143 TRP A O 1
ATOM 1115 N N . ASP A 1 144 ? -55.625 11.849 -105.559 1.00 73.38 144 ASP A N 1
ATOM 1116 C CA . ASP A 1 144 ? -55.318 12.880 -106.555 1.00 73.38 144 ASP A CA 1
ATOM 1117 C C . ASP A 1 144 ? -54.051 13.649 -106.161 1.00 73.38 144 ASP A C 1
ATOM 1119 O O . ASP A 1 144 ? -53.171 13.877 -106.989 1.00 73.38 144 ASP A O 1
ATOM 1123 N N . ARG A 1 145 ? -53.899 13.970 -104.868 1.00 73.06 145 ARG A N 1
ATOM 1124 C CA . ARG A 1 145 ? -52.703 14.642 -104.327 1.00 73.06 145 ARG A CA 1
ATOM 1125 C C . ARG A 1 145 ? -51.459 13.759 -104.391 1.00 73.06 145 ARG A C 1
ATOM 1127 O O . ARG A 1 145 ? -50.375 14.250 -104.706 1.00 73.06 145 ARG A O 1
ATOM 1134 N N . VAL A 1 146 ? -51.616 12.459 -104.131 1.00 74.25 146 VAL A N 1
ATOM 1135 C CA . VAL A 1 146 ? -50.547 11.472 -104.336 1.00 74.25 146 VAL A CA 1
ATOM 1136 C C . VAL A 1 146 ? -50.170 11.405 -105.817 1.00 74.25 146 VAL A C 1
ATOM 1138 O O . VAL A 1 146 ? -48.991 11.381 -106.132 1.00 74.25 146 VAL A O 1
ATOM 1141 N N . GLY A 1 147 ? -51.127 11.425 -106.747 1.00 77.69 147 GLY A N 1
ATOM 1142 C CA . GLY A 1 147 ? -50.823 11.457 -108.182 1.00 77.69 147 GLY A CA 1
ATOM 1143 C C . GLY A 1 147 ? -50.071 12.725 -108.609 1.00 77.69 147 GLY A C 1
ATOM 1144 O O . GLY A 1 147 ? -49.074 12.657 -109.333 1.00 77.69 147 GLY A O 1
ATOM 1145 N N . GLU A 1 148 ? -50.500 13.891 -108.119 1.00 75.56 148 GLU A N 1
ATOM 1146 C CA . GLU A 1 148 ? -49.874 15.180 -108.435 1.00 75.56 148 GLU A CA 1
ATOM 1147 C C . GLU A 1 148 ? -48.444 15.311 -107.908 1.00 75.56 148 GLU A C 1
ATOM 1149 O O . GLU A 1 148 ? -47.634 16.016 -108.514 1.00 75.56 148 GLU A O 1
ATOM 1154 N N . SER A 1 149 ? -48.092 14.624 -106.819 1.00 76.38 149 SER A N 1
ATOM 1155 C CA . SER A 1 149 ? -46.723 14.649 -106.302 1.00 76.38 149 SER A CA 1
ATOM 1156 C C . SER A 1 149 ? -45.733 13.907 -107.214 1.00 76.38 149 SER A C 1
ATOM 1158 O O . SER A 1 149 ? -44.545 14.224 -107.197 1.00 76.38 149 SER A O 1
ATOM 1160 N N . PHE A 1 150 ? -46.196 13.009 -108.089 1.00 80.69 150 PHE A N 1
ATOM 1161 C CA . PHE A 1 150 ? -45.367 12.358 -109.116 1.00 80.69 150 PHE A CA 1
ATOM 1162 C C . PHE A 1 150 ? -45.375 13.076 -110.473 1.00 80.69 150 PHE A C 1
ATOM 1164 O O . PHE A 1 150 ? -44.834 12.553 -111.446 1.00 80.69 150 PHE A O 1
ATOM 1171 N N . THR A 1 151 ? -45.951 14.278 -110.562 1.00 79.31 151 THR A N 1
ATOM 1172 C CA . THR A 1 151 ? -45.939 15.079 -111.794 1.00 79.31 151 THR A CA 1
ATOM 1173 C C . THR A 1 151 ? -44.922 16.223 -111.676 1.00 79.31 151 THR A C 1
ATOM 1175 O O . THR A 1 151 ? -44.960 16.955 -110.683 1.00 79.31 151 THR A O 1
ATOM 1178 N N . PRO A 1 152 ? -44.017 16.431 -112.656 1.00 78.00 152 PRO A N 1
ATOM 1179 C CA . PRO A 1 152 ? -43.078 17.551 -112.622 1.00 78.00 152 PRO A CA 1
ATOM 1180 C C . PRO A 1 152 ? -43.823 18.890 -112.602 1.00 78.00 152 PRO A C 1
ATOM 1182 O O . PRO A 1 152 ? -44.578 19.208 -113.522 1.00 78.00 152 PRO A O 1
ATOM 1185 N N . ARG A 1 153 ? -43.622 19.686 -111.549 1.00 74.56 153 ARG A N 1
ATOM 1186 C CA . ARG A 1 153 ? -44.184 21.036 -111.422 1.00 74.56 153 ARG A CA 1
ATOM 1187 C C . ARG A 1 153 ? -43.330 21.898 -110.505 1.00 74.56 153 ARG A C 1
ATOM 1189 O O . ARG A 1 153 ? -42.696 21.395 -109.580 1.00 74.56 153 ARG A O 1
ATOM 1196 N N . ARG A 1 154 ? -43.378 23.213 -110.718 1.00 72.75 154 ARG A N 1
ATOM 1197 C CA . ARG A 1 154 ? -42.738 24.183 -109.825 1.00 72.75 154 ARG A CA 1
ATOM 1198 C C . ARG A 1 154 ? -43.515 24.271 -108.512 1.00 72.75 154 ARG A C 1
ATOM 1200 O O . ARG A 1 154 ? -44.732 24.461 -108.533 1.00 72.75 154 ARG A O 1
ATOM 1207 N N . ARG A 1 155 ? -42.817 24.164 -107.382 1.00 71.12 155 ARG A N 1
ATOM 1208 C CA . ARG A 1 155 ? -43.420 24.299 -106.048 1.00 71.12 155 ARG A CA 1
ATOM 1209 C C . ARG A 1 155 ? -43.342 25.736 -105.548 1.00 71.12 155 ARG A C 1
ATOM 1211 O O . ARG A 1 155 ? -42.322 26.407 -105.704 1.00 71.12 155 ARG A O 1
ATOM 1218 N N . HIS A 1 156 ? -44.421 26.208 -104.931 1.00 68.38 156 HIS A N 1
ATOM 1219 C CA . HIS A 1 156 ? -44.468 27.539 -104.321 1.00 68.38 156 HIS A CA 1
ATOM 1220 C C . HIS A 1 156 ? -43.962 27.501 -102.875 1.00 68.38 156 HIS A C 1
ATOM 1222 O O . HIS A 1 156 ? -44.025 26.465 -102.219 1.00 68.38 156 HIS A O 1
ATOM 1228 N N . LEU A 1 157 ? -43.495 28.644 -102.354 1.00 68.94 157 LEU A N 1
ATOM 1229 C CA . LEU A 1 157 ? -42.937 28.749 -100.997 1.00 68.94 157 LEU A CA 1
ATOM 1230 C C . LEU A 1 157 ? -43.889 28.201 -99.918 1.00 68.94 157 LEU A C 1
ATOM 1232 O O . LEU A 1 157 ? -43.430 27.568 -98.977 1.00 68.94 157 LEU A O 1
ATOM 1236 N N . ALA A 1 158 ? -45.203 28.386 -100.086 1.00 68.94 158 ALA A N 1
ATOM 1237 C CA . ALA A 1 158 ? -46.213 27.875 -99.160 1.00 68.94 158 ALA A CA 1
ATOM 1238 C C . ALA A 1 158 ? -46.188 26.340 -99.036 1.00 68.94 158 ALA A C 1
ATOM 1240 O O . ALA A 1 158 ? -46.269 25.817 -97.932 1.00 68.94 158 ALA A O 1
ATOM 1241 N N . GLU A 1 159 ? -45.980 25.618 -100.140 1.00 65.88 159 GLU A N 1
ATOM 1242 C CA . GLU A 1 159 ? -45.852 24.153 -100.127 1.00 65.88 159 GLU A CA 1
ATOM 1243 C C . GLU A 1 159 ? -44.534 23.688 -99.500 1.00 65.88 159 GLU A C 1
ATOM 1245 O O . GLU A 1 159 ? -44.383 22.507 -99.201 1.00 65.88 159 GLU A O 1
ATOM 1250 N N . ARG A 1 160 ? -43.564 24.594 -99.331 1.00 70.38 160 ARG A N 1
ATOM 1251 C CA . ARG A 1 160 ? -42.272 24.309 -98.697 1.00 70.38 160 ARG A CA 1
ATOM 1252 C C . ARG A 1 160 ? -42.278 24.581 -97.195 1.00 70.38 160 ARG A C 1
ATOM 1254 O O . ARG A 1 160 ? -41.384 24.120 -96.501 1.00 70.38 160 ARG A O 1
ATOM 1261 N N . LEU A 1 161 ? -43.295 25.275 -96.676 1.00 67.69 161 LEU A N 1
ATOM 1262 C CA . LEU A 1 161 ? -43.458 25.483 -95.231 1.00 67.69 161 LEU A CA 1
ATOM 1263 C C . LEU A 1 161 ? -43.772 24.183 -94.484 1.00 67.69 161 LEU A C 1
ATOM 1265 O O . LEU A 1 161 ? -43.505 24.086 -93.292 1.00 67.69 161 LEU A O 1
ATOM 1269 N N . VAL A 1 162 ? -44.332 23.200 -95.191 1.00 66.94 162 VAL A N 1
ATOM 1270 C CA . VAL A 1 162 ? -44.644 21.867 -94.664 1.00 66.94 162 VAL A CA 1
ATOM 1271 C C . VAL A 1 162 ? -43.560 20.837 -94.987 1.00 66.94 162 VAL A C 1
ATOM 1273 O O . VAL A 1 162 ? -43.734 19.656 -94.693 1.00 66.94 162 VAL A O 1
ATOM 1276 N N . GLU A 1 163 ? -42.440 21.251 -95.593 1.00 70.81 163 GLU A N 1
ATOM 1277 C CA . GLU A 1 163 ? -41.312 20.340 -95.769 1.00 70.81 163 GLU A CA 1
ATOM 1278 C C . GLU A 1 163 ? -40.740 19.943 -94.405 1.00 70.81 163 GLU A C 1
ATOM 1280 O O . GLU A 1 163 ? -40.655 20.780 -93.498 1.00 70.81 163 GLU A O 1
ATOM 1285 N N . PRO A 1 164 ? -40.318 18.676 -94.243 1.00 68.06 164 PRO A N 1
ATOM 1286 C CA . PRO A 1 164 ? -39.641 18.259 -93.031 1.00 68.06 164 PRO A CA 1
ATOM 1287 C C . PRO A 1 164 ? -38.448 19.171 -92.752 1.00 68.06 164 PRO A C 1
ATOM 1289 O O . PRO A 1 164 ? -37.656 19.467 -93.652 1.00 68.06 164 PRO A O 1
ATOM 1292 N N . VAL A 1 165 ? -38.300 19.584 -91.492 1.00 72.88 165 VAL A N 1
ATOM 1293 C CA . VAL A 1 165 ? -37.144 20.373 -91.058 1.00 72.88 165 VAL A CA 1
ATOM 1294 C C . VAL A 1 165 ? -35.875 19.630 -91.462 1.00 72.88 165 VAL A C 1
ATOM 1296 O O . VAL A 1 165 ? -35.693 18.458 -91.114 1.00 72.88 165 VAL A O 1
ATOM 1299 N N . ARG A 1 166 ? -35.000 20.314 -92.206 1.00 69.94 166 ARG A N 1
ATOM 1300 C CA . ARG A 1 166 ? -33.689 19.785 -92.582 1.00 69.94 166 ARG A CA 1
ATOM 1301 C C . ARG A 1 166 ? -32.838 19.693 -91.320 1.00 69.94 166 ARG A C 1
ATOM 1303 O O . ARG A 1 166 ? -32.268 20.678 -90.869 1.00 69.94 166 ARG A O 1
ATOM 1310 N N . ARG A 1 167 ? -32.823 18.504 -90.730 1.00 67.81 167 ARG A N 1
ATOM 1311 C CA . ARG A 1 167 ? -31.964 18.118 -89.614 1.00 67.81 167 ARG A CA 1
ATOM 1312 C C . ARG A 1 167 ? -31.430 16.720 -89.875 1.00 67.81 167 ARG A C 1
ATOM 1314 O O . ARG A 1 167 ? -32.087 15.917 -90.547 1.00 67.81 167 ARG A O 1
ATOM 1321 N N . GLN A 1 168 ? -30.263 16.428 -89.327 1.00 63.69 168 GLN A N 1
ATOM 1322 C CA . GLN A 1 168 ? -29.749 15.070 -89.291 1.00 63.69 168 GLN A CA 1
ATOM 1323 C C . GLN A 1 168 ? -30.622 14.256 -88.322 1.00 63.69 168 GLN A C 1
ATOM 1325 O O . GLN A 1 168 ? -30.674 14.549 -87.133 1.00 63.69 168 GLN A O 1
ATOM 1330 N N . ASN A 1 169 ? -31.401 13.310 -88.853 1.00 56.75 169 ASN A N 1
ATOM 1331 C CA . ASN A 1 169 ? -32.393 12.536 -88.089 1.00 56.75 169 ASN A CA 1
ATOM 1332 C C . ASN A 1 169 ? -31.939 11.108 -87.761 1.00 56.75 169 ASN A C 1
ATOM 1334 O O . ASN A 1 169 ? -32.672 10.380 -87.096 1.00 56.75 169 ASN A O 1
ATOM 1338 N N . GLU A 1 170 ? -30.779 10.687 -88.258 1.00 58.12 170 GLU A N 1
ATOM 1339 C CA . GLU A 1 170 ? -30.287 9.328 -88.061 1.00 58.12 170 GLU A CA 1
ATOM 1340 C C . GLU A 1 170 ? -29.478 9.241 -86.767 1.00 58.12 170 GLU A C 1
ATOM 1342 O O . GLU A 1 170 ? -28.542 10.010 -86.553 1.00 58.12 170 GLU A O 1
ATOM 1347 N N . ALA A 1 171 ? -29.851 8.292 -85.905 1.00 51.28 171 ALA A N 1
ATOM 1348 C CA . ALA A 1 171 ? -29.002 7.846 -84.810 1.00 51.28 171 ALA A CA 1
ATOM 1349 C C . ALA A 1 171 ? -27.938 6.918 -85.409 1.00 51.28 171 ALA A C 1
ATOM 1351 O O . ALA A 1 171 ? -28.252 5.817 -85.863 1.00 51.28 171 ALA A O 1
ATOM 1352 N N . ILE A 1 172 ? -26.703 7.403 -85.479 1.00 55.34 172 ILE A N 1
ATOM 1353 C CA . ILE A 1 172 ? -25.592 6.714 -86.137 1.00 55.34 172 ILE A CA 1
ATOM 1354 C C . ILE A 1 172 ? -25.118 5.578 -85.225 1.00 55.34 172 ILE A C 1
ATOM 1356 O O . ILE A 1 172 ? -24.779 5.813 -84.067 1.00 55.34 172 ILE A O 1
ATOM 1360 N N . LYS A 1 173 ? -25.115 4.342 -85.736 1.00 50.00 173 LYS A N 1
ATOM 1361 C CA . LYS A 1 173 ? -24.691 3.140 -85.004 1.00 50.00 173 LYS A CA 1
ATOM 1362 C C . LYS A 1 173 ? -23.464 2.542 -85.682 1.00 50.00 173 LYS A C 1
ATOM 1364 O O . LYS A 1 173 ? -23.565 2.068 -86.810 1.00 50.00 173 LYS A O 1
ATOM 1369 N N . ILE A 1 174 ? -22.319 2.551 -85.005 1.00 48.81 174 ILE A N 1
ATOM 1370 C CA . ILE A 1 174 ? -21.095 1.886 -85.471 1.00 48.81 174 ILE A CA 1
ATOM 1371 C C . ILE A 1 174 ? -21.002 0.546 -84.733 1.00 48.81 174 ILE A C 1
ATOM 1373 O O . ILE A 1 174 ? -20.669 0.509 -83.551 1.00 48.81 174 ILE A O 1
ATOM 1377 N N . GLY A 1 175 ? -21.359 -0.551 -85.402 1.00 39.84 175 GLY A N 1
ATOM 1378 C CA . GLY A 1 175 ? -21.244 -1.906 -84.859 1.00 39.84 175 GLY A CA 1
ATOM 1379 C C . GLY A 1 175 ? -20.053 -2.636 -85.473 1.00 39.84 175 GLY A C 1
ATOM 1380 O O . GLY A 1 175 ? -20.016 -2.807 -86.687 1.00 39.84 175 GLY A O 1
ATOM 1381 N N . ASN A 1 176 ? -19.107 -3.088 -84.648 1.00 37.44 176 ASN A N 1
ATOM 1382 C CA . ASN A 1 176 ? -18.070 -4.041 -85.051 1.00 37.44 176 ASN A CA 1
ATOM 1383 C C . ASN A 1 176 ? -18.384 -5.407 -84.420 1.00 37.44 176 ASN A C 1
ATOM 1385 O O . ASN A 1 176 ? -18.424 -5.528 -83.196 1.00 37.44 176 ASN A O 1
ATOM 1389 N N . GLU A 1 177 ? -18.625 -6.422 -85.253 1.00 33.28 177 GLU A N 1
ATOM 1390 C CA . GLU A 1 177 ? -18.820 -7.817 -84.842 1.00 33.28 177 GLU A CA 1
ATOM 1391 C C . GLU A 1 177 ? -17.479 -8.564 -84.825 1.00 33.28 177 GLU A C 1
ATOM 1393 O O . GLU A 1 177 ? -16.801 -8.651 -85.845 1.00 33.28 177 GLU A O 1
ATOM 1398 N N . THR A 1 178 ? -17.142 -9.175 -83.688 1.00 34.84 178 THR A N 1
ATOM 1399 C CA . THR A 1 178 ? -16.328 -10.400 -83.650 1.00 34.84 178 THR A CA 1
ATOM 1400 C C . THR A 1 178 ? -16.764 -11.220 -82.439 1.00 34.84 178 THR A C 1
ATOM 1402 O O . THR A 1 178 ? -16.713 -10.740 -81.308 1.00 34.84 178 THR A O 1
ATOM 1405 N N . GLU A 1 179 ? -17.249 -12.428 -82.705 1.00 33.53 179 GLU A N 1
ATOM 1406 C CA . GLU A 1 179 ? -17.710 -13.424 -81.740 1.00 33.53 179 GLU A CA 1
ATOM 1407 C C . GLU A 1 179 ? -16.547 -14.382 -81.448 1.00 33.53 179 GLU A C 1
ATOM 1409 O O . GLU A 1 179 ? -16.014 -14.977 -82.379 1.00 33.53 179 GLU A O 1
ATOM 1414 N N . ASP A 1 180 ? -16.162 -14.541 -80.180 1.00 34.12 180 ASP A N 1
ATOM 1415 C CA . ASP A 1 180 ? -15.340 -15.668 -79.735 1.00 34.12 180 ASP A CA 1
ATOM 1416 C C . ASP A 1 180 ? -15.925 -16.232 -78.434 1.00 34.12 180 ASP A C 1
ATOM 1418 O O . ASP A 1 180 ? -16.235 -15.509 -77.485 1.00 34.12 180 ASP A O 1
ATOM 1422 N N . GLN A 1 181 ? -16.121 -17.549 -78.426 1.00 39.47 181 GLN A N 1
ATOM 1423 C CA . GLN A 1 181 ? -16.719 -18.328 -77.348 1.00 39.47 181 GLN A CA 1
ATOM 1424 C C . GLN A 1 181 ? -15.617 -18.824 -76.397 1.00 39.47 181 GLN A C 1
ATOM 1426 O O . GLN A 1 181 ? -14.697 -19.508 -76.846 1.00 39.47 181 GLN A O 1
ATOM 1431 N N . VAL A 1 182 ? -15.713 -18.548 -75.089 1.00 37.31 182 VAL A N 1
ATOM 1432 C CA . VAL A 1 182 ? -14.753 -19.061 -74.090 1.00 37.31 182 VAL A CA 1
ATOM 1433 C C . VAL A 1 182 ? -15.463 -19.617 -72.848 1.00 37.31 182 VAL A C 1
ATOM 1435 O O . VAL A 1 182 ? -16.386 -19.019 -72.298 1.00 37.31 182 VAL A O 1
ATOM 1438 N N . ASP A 1 183 ? -15.020 -20.801 -72.412 1.00 41.59 183 ASP A N 1
ATOM 1439 C CA . ASP A 1 183 ? -15.455 -21.487 -71.190 1.00 41.59 183 ASP A CA 1
ATOM 1440 C C . ASP A 1 183 ? -14.935 -20.792 -69.916 1.00 41.59 183 ASP A C 1
ATOM 1442 O O . ASP A 1 183 ? -13.745 -20.502 -69.773 1.00 41.59 183 ASP A O 1
ATOM 1446 N N . VAL A 1 184 ? -15.818 -20.599 -68.930 1.00 40.62 184 VAL A N 1
ATOM 1447 C CA . VAL A 1 184 ? -15.496 -19.952 -67.647 1.00 40.62 184 VAL A CA 1
ATOM 1448 C C . VAL A 1 184 ? -14.989 -20.972 -66.625 1.00 40.62 184 VAL A C 1
ATOM 1450 O O . VAL A 1 184 ? -15.657 -21.966 -66.342 1.00 40.62 184 VAL A O 1
ATOM 1453 N N . ASN A 1 185 ? -13.852 -20.684 -65.982 1.00 41.94 185 ASN A N 1
ATOM 1454 C CA . ASN A 1 185 ? -13.365 -21.440 -64.828 1.00 41.94 185 ASN A CA 1
ATOM 1455 C C . ASN A 1 185 ? -12.906 -20.491 -63.707 1.00 41.94 185 ASN A C 1
ATOM 1457 O O . ASN A 1 185 ? -12.063 -19.619 -63.923 1.00 41.94 185 ASN A O 1
ATOM 1461 N N . THR A 1 186 ? -13.442 -20.657 -62.497 1.00 42.16 186 THR A N 1
ATOM 1462 C CA . THR A 1 186 ? -13.126 -19.796 -61.344 1.00 42.16 186 THR A CA 1
ATOM 1463 C C . THR A 1 186 ? -12.022 -20.429 -60.499 1.00 42.16 186 THR A C 1
ATOM 1465 O O . THR A 1 186 ? -12.212 -21.499 -59.927 1.00 42.16 186 THR A O 1
ATOM 1468 N N . SER A 1 187 ? -10.877 -19.754 -60.357 1.00 41.72 187 SER A N 1
ATOM 1469 C CA . SER A 1 187 ? -9.781 -20.184 -59.476 1.00 41.72 187 SER A CA 1
ATOM 1470 C C . SER A 1 187 ? -9.540 -19.155 -58.372 1.00 41.72 187 SER A C 1
ATOM 1472 O O . SER A 1 187 ? -9.031 -18.062 -58.620 1.00 41.72 187 SER A O 1
ATOM 1474 N N . VAL A 1 188 ? -9.839 -19.521 -57.125 1.00 43.41 188 VAL A N 1
ATOM 1475 C CA . VAL A 1 188 ? -9.521 -18.701 -55.948 1.00 43.41 188 VAL A CA 1
ATOM 1476 C C . VAL A 1 188 ? -8.135 -19.077 -55.433 1.00 43.41 188 VAL A C 1
ATOM 1478 O O . VAL A 1 188 ? -7.941 -20.161 -54.884 1.00 43.41 188 VAL A O 1
ATOM 1481 N N . LYS A 1 189 ? -7.166 -18.162 -55.551 1.00 42.84 189 LYS A N 1
ATOM 1482 C CA . LYS A 1 189 ? -5.840 -18.333 -54.947 1.00 42.84 189 LYS A CA 1
ATOM 1483 C C . LYS A 1 189 ? -5.758 -17.548 -53.641 1.00 42.84 189 LYS A C 1
ATOM 1485 O O . LYS A 1 189 ? -5.494 -16.346 -53.619 1.00 42.84 189 LYS A O 1
ATOM 1490 N N . ARG A 1 190 ? -5.949 -18.244 -52.520 1.00 41.53 190 ARG A N 1
ATOM 1491 C CA . ARG A 1 190 ? -5.674 -17.685 -51.193 1.00 41.53 190 ARG A CA 1
ATOM 1492 C C . ARG A 1 190 ? -4.169 -17.734 -50.945 1.00 41.53 190 ARG A C 1
ATOM 1494 O O . ARG A 1 190 ? -3.615 -18.811 -50.746 1.00 41.53 190 ARG A O 1
ATOM 1501 N N . VAL A 1 191 ? -3.504 -16.580 -50.966 1.00 50.50 191 VAL A N 1
ATOM 1502 C CA . VAL A 1 191 ? -2.089 -16.484 -50.591 1.00 50.50 191 VAL A CA 1
ATOM 1503 C C . VAL A 1 191 ? -2.009 -15.907 -49.186 1.00 50.50 191 VAL A C 1
ATOM 1505 O O . VAL A 1 191 ? -2.173 -14.706 -48.973 1.00 50.50 191 VAL A O 1
ATOM 1508 N N . THR A 1 192 ? -1.742 -16.770 -48.211 1.00 47.62 192 THR A N 1
ATOM 1509 C CA . THR A 1 192 ? -1.331 -16.329 -46.879 1.00 47.62 192 THR A CA 1
ATOM 1510 C C . THR A 1 192 ? 0.160 -16.029 -46.943 1.00 47.62 192 THR A C 1
ATOM 1512 O O . THR A 1 192 ? 0.975 -16.948 -46.991 1.00 47.62 192 THR A O 1
ATOM 1515 N N . LYS A 1 193 ? 0.534 -14.747 -46.975 1.00 49.19 193 LYS A N 1
ATOM 1516 C CA . LYS A 1 193 ? 1.927 -14.363 -46.751 1.00 49.19 193 LYS A CA 1
ATOM 1517 C C . LYS A 1 193 ? 2.159 -14.326 -45.248 1.00 49.19 193 LYS A C 1
ATOM 1519 O O . LYS A 1 193 ? 1.560 -13.528 -44.528 1.00 49.19 193 LYS A O 1
ATOM 1524 N N . VAL A 1 194 ? 3.021 -15.223 -44.793 1.00 53.97 194 VAL A N 1
ATOM 1525 C CA . VAL A 1 194 ? 3.539 -15.240 -43.430 1.00 53.97 194 VAL A CA 1
ATOM 1526 C C . VAL A 1 194 ? 4.863 -14.489 -43.471 1.00 53.97 194 VAL A C 1
ATOM 1528 O O . VAL A 1 194 ? 5.821 -14.975 -44.067 1.00 53.97 194 VAL A O 1
ATOM 1531 N N . SER A 1 195 ? 4.904 -13.284 -42.903 1.00 62.62 195 SER A N 1
ATOM 1532 C CA . SER A 1 195 ? 6.158 -12.550 -42.719 1.00 62.62 195 SER A CA 1
ATOM 1533 C C . SER A 1 195 ? 6.575 -12.669 -41.264 1.00 62.62 195 SER A C 1
ATOM 1535 O O . SER A 1 195 ? 5.806 -12.324 -40.366 1.00 62.62 195 SER A O 1
ATOM 1537 N N . ILE A 1 196 ? 7.788 -13.163 -41.032 1.00 67.12 196 ILE A N 1
ATOM 1538 C CA . ILE A 1 196 ? 8.403 -13.202 -39.708 1.00 67.12 196 ILE A CA 1
ATOM 1539 C C . ILE A 1 196 ? 9.385 -12.039 -39.654 1.00 67.12 196 ILE A C 1
ATOM 1541 O O . ILE A 1 196 ? 10.373 -12.031 -40.385 1.00 67.12 196 ILE A O 1
ATOM 1545 N N . THR A 1 197 ? 9.097 -11.042 -38.822 1.00 74.56 197 THR A N 1
ATOM 1546 C CA . THR A 1 197 ? 9.986 -9.893 -38.634 1.00 74.56 197 THR A CA 1
ATOM 1547 C C . THR A 1 197 ? 10.599 -9.964 -37.236 1.00 74.56 197 THR A C 1
ATOM 1549 O O . THR A 1 197 ? 9.838 -9.948 -36.261 1.00 74.56 197 THR A O 1
ATOM 1552 N N . PRO A 1 198 ? 11.939 -10.047 -37.111 1.00 80.38 198 PRO A N 1
ATOM 1553 C CA . PRO A 1 198 ? 12.596 -9.938 -35.817 1.00 80.38 198 PRO A CA 1
ATOM 1554 C C . PRO A 1 198 ? 12.407 -8.515 -35.290 1.00 80.38 198 PRO A C 1
ATOM 1556 O O . PRO A 1 198 ? 12.628 -7.534 -36.004 1.00 80.38 198 PRO A O 1
ATOM 1559 N N . ARG A 1 199 ? 11.956 -8.394 -34.045 1.00 86.25 199 ARG A N 1
ATOM 1560 C CA . ARG A 1 199 ? 11.735 -7.118 -33.369 1.00 86.25 199 ARG A CA 1
ATOM 1561 C C . ARG A 1 199 ? 12.244 -7.217 -31.940 1.00 86.25 199 ARG A C 1
ATOM 1563 O O . ARG A 1 199 ? 11.912 -8.166 -31.241 1.00 86.25 199 ARG A O 1
ATOM 1570 N N . ARG A 1 200 ? 12.967 -6.193 -31.492 1.00 89.94 200 ARG A N 1
ATOM 1571 C CA . ARG A 1 200 ? 13.312 -6.020 -30.082 1.00 89.94 200 ARG A CA 1
ATOM 1572 C C . ARG A 1 200 ? 12.169 -5.320 -29.356 1.00 89.94 200 ARG A C 1
ATOM 1574 O O . ARG A 1 200 ? 11.722 -4.253 -29.787 1.00 89.94 200 ARG A O 1
ATOM 1581 N N . ILE A 1 201 ? 11.695 -5.913 -28.271 1.00 91.31 201 ILE A N 1
ATOM 1582 C CA . ILE A 1 201 ? 10.767 -5.299 -27.322 1.00 91.31 201 ILE A CA 1
ATOM 1583 C C . ILE A 1 201 ? 11.588 -4.850 -26.120 1.00 91.31 201 ILE A C 1
ATOM 1585 O O . ILE A 1 201 ? 12.265 -5.666 -25.503 1.00 91.31 201 ILE A O 1
ATOM 1589 N N . VAL A 1 202 ? 11.532 -3.560 -25.796 1.00 94.31 202 VAL A N 1
ATOM 1590 C CA . VAL A 1 202 ? 12.082 -3.044 -24.538 1.00 94.31 202 VAL A CA 1
ATOM 1591 C C . VAL A 1 202 ? 11.048 -3.322 -23.457 1.00 94.31 202 VAL A C 1
ATOM 1593 O O . VAL A 1 202 ? 9.917 -2.851 -23.552 1.00 94.31 202 VAL A O 1
ATOM 1596 N N . MET A 1 203 ? 11.422 -4.144 -22.484 1.00 94.81 203 MET A N 1
ATOM 1597 C CA . MET A 1 203 ? 10.576 -4.505 -21.348 1.00 94.81 203 MET A CA 1
ATOM 1598 C C . MET A 1 203 ? 10.697 -3.473 -20.231 1.00 94.81 203 MET A C 1
ATOM 1600 O O . MET A 1 203 ? 9.704 -3.158 -19.588 1.00 94.81 203 MET A O 1
ATOM 1604 N N . GLN A 1 204 ? 11.906 -2.944 -20.034 1.00 96.75 204 GLN A N 1
ATOM 1605 C CA . GLN A 1 204 ? 12.181 -1.864 -19.098 1.00 96.75 204 GLN A CA 1
ATOM 1606 C C . GLN A 1 204 ? 13.303 -0.980 -19.646 1.00 96.75 204 GLN A C 1
ATOM 1608 O O . GLN A 1 204 ? 14.337 -1.487 -20.087 1.00 96.75 204 GLN A O 1
ATOM 1613 N N . ASP A 1 205 ? 13.102 0.332 -19.617 1.00 96.56 205 ASP A N 1
ATOM 1614 C CA . ASP A 1 205 ? 14.123 1.347 -19.871 1.00 96.56 205 ASP A CA 1
ATOM 1615 C C . ASP A 1 205 ? 14.500 2.098 -18.584 1.00 96.56 205 ASP A C 1
ATOM 1617 O O . ASP A 1 205 ? 13.962 1.820 -17.506 1.00 96.56 205 ASP A O 1
ATOM 1621 N N . ASP A 1 206 ? 15.469 3.010 -18.700 1.00 98.06 206 ASP A N 1
ATOM 1622 C CA . ASP A 1 206 ? 15.984 3.834 -17.602 1.00 98.06 206 ASP A CA 1
ATOM 1623 C C . ASP A 1 206 ? 16.471 2.998 -16.407 1.00 98.06 206 ASP A C 1
ATOM 1625 O O . ASP A 1 206 ? 16.114 3.252 -15.256 1.00 98.06 206 ASP A O 1
ATOM 1629 N N . VAL A 1 207 ? 17.264 1.957 -16.681 1.00 98.38 207 VAL A N 1
ATOM 1630 C CA . VAL A 1 207 ? 17.772 1.026 -15.665 1.00 98.38 207 VAL A CA 1
ATOM 1631 C C . VAL A 1 207 ? 19.237 1.296 -15.346 1.00 98.38 207 VAL A C 1
ATOM 1633 O O . VAL A 1 207 ? 20.091 1.301 -16.231 1.00 98.38 207 VAL A O 1
ATOM 1636 N N . VAL A 1 208 ? 19.539 1.443 -14.062 1.00 98.62 208 VAL A N 1
ATOM 1637 C CA . VAL A 1 208 ? 20.876 1.327 -13.486 1.00 98.62 208 VAL A CA 1
ATOM 1638 C C . VAL A 1 208 ? 21.027 -0.079 -12.912 1.00 98.62 208 VAL A C 1
ATOM 1640 O O . VAL A 1 208 ? 20.287 -0.477 -12.012 1.00 98.62 208 VAL A O 1
ATOM 1643 N N . PHE A 1 209 ? 21.980 -0.842 -13.434 1.00 98.12 209 PHE A N 1
ATOM 1644 C CA . PHE A 1 209 ? 22.279 -2.192 -12.968 1.00 98.12 209 PHE A CA 1
ATOM 1645 C C . PHE A 1 209 ? 23.270 -2.159 -11.804 1.00 98.12 209 PHE A C 1
ATOM 1647 O O . PHE A 1 209 ? 24.325 -1.523 -11.881 1.00 98.12 209 PHE A O 1
ATOM 1654 N N . VAL A 1 210 ? 22.932 -2.885 -10.737 1.00 97.56 210 VAL A N 1
ATOM 1655 C CA . VAL A 1 210 ? 23.767 -3.073 -9.548 1.00 97.56 210 VAL A CA 1
ATOM 1656 C C . VAL A 1 210 ? 24.062 -4.559 -9.381 1.00 97.56 210 VAL A C 1
ATOM 1658 O O . VAL A 1 210 ? 23.142 -5.356 -9.201 1.00 97.56 210 VAL A O 1
ATOM 1661 N N . ASN A 1 211 ? 25.337 -4.939 -9.402 1.00 96.38 211 ASN A N 1
ATOM 1662 C CA . ASN A 1 211 ? 25.784 -6.321 -9.236 1.00 96.38 211 ASN A CA 1
ATOM 1663 C C . ASN A 1 211 ? 27.133 -6.360 -8.508 1.00 96.38 211 ASN A C 1
ATOM 1665 O O . ASN A 1 211 ? 28.148 -6.001 -9.091 1.00 96.38 211 ASN A O 1
ATOM 1669 N N . ASN A 1 212 ? 27.165 -6.812 -7.252 1.00 94.75 212 ASN A N 1
ATOM 1670 C CA . ASN A 1 212 ? 28.420 -6.990 -6.505 1.00 94.75 212 ASN A CA 1
ATOM 1671 C C . ASN A 1 212 ? 28.962 -8.433 -6.568 1.00 94.75 212 ASN A C 1
ATOM 1673 O O . ASN A 1 212 ? 29.933 -8.764 -5.888 1.00 94.75 212 ASN A O 1
ATOM 1677 N N . GLY A 1 213 ? 28.328 -9.289 -7.376 1.00 93.06 213 GLY A N 1
ATOM 1678 C CA . GLY A 1 213 ? 28.764 -10.645 -7.680 1.00 93.06 213 GLY A CA 1
ATOM 1679 C C . GLY A 1 213 ? 29.447 -10.768 -9.045 1.00 93.06 213 GLY A C 1
ATOM 1680 O O . GLY A 1 213 ? 29.878 -9.793 -9.659 1.00 93.06 213 GLY A O 1
ATOM 1681 N N . GLY A 1 214 ? 29.550 -12.008 -9.528 1.00 94.06 214 GLY A N 1
ATOM 1682 C CA . GLY A 1 214 ? 30.023 -12.302 -10.883 1.00 94.06 214 GLY A CA 1
ATOM 1683 C C . GLY A 1 214 ? 28.971 -12.012 -11.961 1.00 94.06 214 GLY A C 1
ATOM 1684 O O . GLY A 1 214 ? 27.817 -11.711 -11.657 1.00 94.06 214 GLY A O 1
ATOM 1685 N N . ALA A 1 215 ? 29.360 -12.146 -13.230 1.00 93.50 215 ALA A N 1
ATOM 1686 C CA . ALA A 1 215 ? 28.433 -12.059 -14.358 1.00 93.50 215 ALA A CA 1
ATOM 1687 C C . ALA A 1 215 ? 27.353 -13.156 -14.278 1.00 93.50 215 ALA A C 1
ATOM 1689 O O . ALA A 1 215 ? 27.647 -14.304 -13.937 1.00 93.50 215 ALA A O 1
ATOM 1690 N N . VAL A 1 216 ? 26.107 -12.813 -14.616 1.00 88.94 216 VAL A N 1
ATOM 1691 C CA . VAL A 1 216 ? 24.928 -13.684 -14.406 1.00 88.94 216 VAL A CA 1
ATOM 1692 C C . VAL A 1 216 ? 24.303 -14.219 -15.702 1.00 88.94 216 VAL A C 1
ATOM 1694 O O . VAL A 1 216 ? 23.219 -14.797 -15.689 1.00 88.94 216 VAL A O 1
ATOM 1697 N N . GLY A 1 217 ? 24.997 -14.078 -16.836 1.00 86.00 217 GLY A N 1
ATOM 1698 C CA . GLY A 1 217 ? 24.674 -14.765 -18.098 1.00 86.00 217 GLY A CA 1
ATOM 1699 C C . GLY A 1 217 ? 23.439 -14.253 -18.851 1.00 86.00 217 GLY A C 1
ATOM 1700 O O . GLY A 1 217 ? 23.145 -14.745 -19.936 1.00 86.00 217 GLY A O 1
ATOM 1701 N N . ASN A 1 218 ? 22.741 -13.248 -18.320 1.00 89.44 218 ASN A N 1
ATOM 1702 C CA . ASN A 1 218 ? 21.595 -12.574 -18.945 1.00 89.44 218 ASN A CA 1
ATOM 1703 C C . ASN A 1 218 ? 21.965 -11.194 -19.531 1.00 89.44 218 ASN A C 1
ATOM 1705 O O . ASN A 1 218 ? 21.088 -10.356 -19.732 1.00 89.44 218 ASN A O 1
ATOM 1709 N N . GLY A 1 219 ? 23.259 -10.949 -19.762 1.00 92.75 219 GLY A N 1
ATOM 1710 C CA . GLY A 1 219 ? 23.812 -9.669 -20.218 1.00 92.75 219 GLY A CA 1
ATOM 1711 C C . GLY A 1 219 ? 24.322 -8.754 -19.100 1.00 92.75 219 GLY A C 1
ATOM 1712 O O . GLY A 1 219 ? 24.999 -7.778 -19.399 1.00 92.75 219 GLY A O 1
ATOM 1713 N N . ILE A 1 220 ? 24.047 -9.068 -17.827 1.00 95.50 220 ILE A N 1
ATOM 1714 C CA . ILE A 1 220 ? 24.630 -8.344 -16.688 1.00 95.50 220 ILE A CA 1
ATOM 1715 C C . ILE A 1 220 ? 26.017 -8.919 -16.366 1.00 95.50 220 ILE A C 1
ATOM 1717 O O . ILE A 1 220 ? 26.149 -10.089 -15.982 1.00 95.50 220 ILE A O 1
ATOM 1721 N N . GLU A 1 221 ? 27.034 -8.072 -16.489 1.00 97.00 221 GLU A N 1
ATOM 1722 C CA . GLU A 1 221 ? 28.430 -8.372 -16.164 1.00 97.00 221 GLU A CA 1
ATOM 1723 C C . GLU A 1 221 ? 28.726 -8.211 -14.660 1.00 97.00 221 GLU A C 1
ATOM 1725 O O . GLU A 1 221 ? 27.862 -7.832 -13.866 1.00 97.00 221 GLU A O 1
ATOM 1730 N N . ALA A 1 222 ? 29.948 -8.536 -14.231 1.00 96.19 222 ALA A N 1
ATOM 1731 C CA . ALA A 1 222 ? 30.386 -8.257 -12.862 1.00 96.19 222 ALA A CA 1
ATOM 1732 C C . ALA A 1 222 ? 30.496 -6.738 -12.641 1.00 96.19 222 ALA A C 1
ATOM 1734 O O . ALA A 1 222 ? 31.085 -6.034 -13.465 1.00 96.19 222 ALA A O 1
ATOM 1735 N N . GLY A 1 223 ? 29.938 -6.229 -11.542 1.00 95.62 223 GLY A N 1
ATOM 1736 C CA . GLY A 1 223 ? 30.001 -4.801 -11.246 1.00 95.62 223 GLY A CA 1
ATOM 1737 C C . GLY A 1 223 ? 31.334 -4.367 -10.645 1.00 95.62 223 GLY A C 1
ATOM 1738 O O . GLY A 1 223 ? 32.146 -5.177 -10.195 1.00 95.62 223 GLY A O 1
ATOM 1739 N N . SER A 1 224 ? 31.563 -3.055 -10.640 1.00 96.38 224 SER A N 1
ATOM 1740 C CA . SER A 1 224 ? 32.722 -2.446 -9.983 1.00 96.38 224 SER A CA 1
ATOM 1741 C C . SER A 1 224 ? 32.411 -1.047 -9.461 1.00 96.38 224 SER A C 1
ATOM 1743 O O . SER A 1 224 ? 31.483 -0.391 -9.934 1.00 96.38 224 SER A O 1
ATOM 1745 N N . ALA A 1 225 ? 33.246 -0.550 -8.549 1.00 94.25 225 ALA A N 1
ATOM 1746 C CA . ALA A 1 225 ? 33.128 0.798 -7.993 1.00 94.25 225 ALA A CA 1
ATOM 1747 C C . ALA A 1 225 ? 33.229 1.920 -9.047 1.00 94.25 225 ALA A C 1
ATOM 1749 O O . ALA A 1 225 ? 32.810 3.045 -8.791 1.00 94.25 225 ALA A O 1
ATOM 1750 N N . SER A 1 226 ? 33.784 1.630 -10.230 1.00 94.62 226 SER A N 1
ATOM 1751 C CA . SER A 1 226 ? 33.858 2.555 -11.369 1.00 94.62 226 SER A CA 1
ATOM 1752 C C . SER A 1 226 ? 32.838 2.245 -12.471 1.00 94.62 226 SER A C 1
ATOM 1754 O O . SER A 1 226 ? 32.988 2.733 -13.591 1.00 94.62 226 SER A O 1
ATOM 1756 N N . GLY A 1 227 ? 31.849 1.391 -12.192 1.00 95.62 227 GLY A N 1
ATOM 1757 C CA . GLY A 1 227 ? 30.777 1.059 -13.123 1.00 95.62 227 GLY A CA 1
ATOM 1758 C C . GLY A 1 227 ? 29.967 2.289 -13.532 1.00 95.62 227 GLY A C 1
ATOM 1759 O O . GLY A 1 227 ? 29.813 3.241 -12.770 1.00 95.62 227 GLY A O 1
ATOM 1760 N N . THR A 1 228 ? 29.434 2.267 -14.749 1.00 96.75 228 THR A N 1
ATOM 1761 C CA . THR A 1 228 ? 28.572 3.339 -15.276 1.00 96.75 228 THR A CA 1
ATOM 1762 C C . THR A 1 228 ? 27.087 3.055 -15.053 1.00 96.75 228 THR A C 1
ATOM 1764 O O . THR A 1 228 ? 26.241 3.889 -15.372 1.00 96.75 228 THR A O 1
ATOM 1767 N N . GLY A 1 229 ? 26.756 1.884 -14.501 1.00 97.31 229 GLY A N 1
ATOM 1768 C CA . GLY A 1 229 ? 25.384 1.457 -14.252 1.00 97.31 229 GLY A CA 1
ATOM 1769 C C . GLY A 1 229 ? 24.706 0.820 -15.465 1.00 97.31 229 GLY A C 1
ATOM 1770 O O . GLY A 1 229 ? 23.522 0.502 -15.386 1.00 97.31 229 GLY A O 1
ATOM 1771 N N . THR A 1 230 ? 25.411 0.620 -16.582 1.00 98.31 230 THR A N 1
ATOM 1772 C CA . THR A 1 230 ? 24.900 -0.200 -17.691 1.00 98.31 230 THR A CA 1
ATOM 1773 C C . THR A 1 230 ? 25.040 -1.688 -17.374 1.00 98.31 230 THR A C 1
ATOM 1775 O O . THR A 1 230 ? 25.767 -2.069 -16.461 1.00 98.31 230 THR A O 1
ATOM 1778 N N . ALA A 1 231 ? 24.366 -2.549 -18.134 1.00 97.38 231 ALA A N 1
ATOM 1779 C CA . ALA A 1 231 ? 24.452 -3.999 -17.971 1.00 97.38 231 ALA A CA 1
ATOM 1780 C C . ALA A 1 231 ? 25.889 -4.529 -18.141 1.00 97.38 231 ALA A C 1
ATOM 1782 O O . ALA A 1 231 ? 26.310 -5.430 -17.422 1.00 97.38 231 ALA A O 1
ATOM 1783 N N . GLU A 1 232 ? 26.656 -3.925 -19.049 1.00 97.75 232 GLU A N 1
ATOM 1784 C CA . GLU A 1 232 ? 28.042 -4.292 -19.354 1.00 97.75 232 GLU A CA 1
ATOM 1785 C C . GLU A 1 232 ? 29.048 -3.706 -18.351 1.00 97.75 232 GLU A C 1
ATOM 1787 O O . GLU A 1 232 ? 30.180 -4.178 -18.259 1.00 97.75 232 GLU A O 1
ATOM 1792 N N . GLN A 1 233 ? 28.654 -2.661 -17.614 1.00 97.62 233 GLN A N 1
ATOM 1793 C CA . GLN A 1 233 ? 29.452 -2.038 -16.556 1.00 97.62 233 GLN A CA 1
ATOM 1794 C C . GLN A 1 233 ? 28.587 -1.688 -15.333 1.00 97.62 233 GLN A C 1
ATOM 1796 O O . GLN A 1 233 ? 28.432 -0.498 -15.012 1.00 97.62 233 GLN A O 1
ATOM 1801 N N . PRO A 1 234 ? 28.024 -2.688 -14.627 1.00 98.06 234 PRO A N 1
ATOM 1802 C CA . PRO A 1 234 ? 27.203 -2.425 -13.455 1.00 98.06 234 PRO A CA 1
ATOM 1803 C C . PRO A 1 234 ? 28.029 -1.772 -12.350 1.00 98.06 234 PRO A C 1
ATOM 1805 O O . PRO A 1 234 ? 29.250 -1.945 -12.268 1.00 98.06 234 PRO A O 1
ATOM 1808 N N . VAL A 1 235 ? 27.361 -1.048 -11.461 1.00 98.19 235 VAL A N 1
ATOM 1809 C CA . VAL A 1 235 ? 27.986 -0.632 -10.199 1.00 98.19 235 VAL A CA 1
ATOM 1810 C C . VAL A 1 235 ? 27.900 -1.765 -9.174 1.00 98.19 235 VAL A C 1
ATOM 1812 O O . VAL A 1 235 ? 27.014 -2.616 -9.248 1.00 98.19 235 VAL A O 1
ATOM 1815 N N . ASP A 1 236 ? 28.814 -1.800 -8.208 1.00 96.25 236 ASP A N 1
ATOM 1816 C CA . ASP A 1 236 ? 28.909 -2.861 -7.192 1.00 96.25 236 ASP A CA 1
ATOM 1817 C C . ASP A 1 236 ? 28.294 -2.487 -5.830 1.00 96.25 236 ASP A C 1
ATOM 1819 O O . ASP A 1 236 ? 28.342 -3.273 -4.887 1.00 96.25 236 ASP A O 1
ATOM 1823 N N . THR A 1 237 ? 27.681 -1.311 -5.694 1.00 95.94 237 THR A N 1
ATOM 1824 C CA . THR A 1 237 ? 27.015 -0.898 -4.449 1.00 95.94 237 THR A CA 1
ATOM 1825 C C . THR A 1 237 ? 25.626 -0.337 -4.705 1.00 95.94 237 THR A C 1
ATOM 1827 O O . THR A 1 237 ? 25.360 0.284 -5.737 1.00 95.94 237 THR A O 1
ATOM 1830 N N . LEU A 1 238 ? 24.731 -0.536 -3.733 1.00 95.38 238 LEU A N 1
ATOM 1831 C CA . LEU A 1 238 ? 23.367 -0.017 -3.805 1.00 95.38 238 LEU A CA 1
ATOM 1832 C C . LEU A 1 238 ? 23.351 1.519 -3.772 1.00 95.38 238 LEU A C 1
ATOM 1834 O O . LEU A 1 238 ? 22.584 2.127 -4.515 1.00 95.38 238 LEU A O 1
ATOM 1838 N N . GLN A 1 239 ? 24.238 2.139 -2.981 1.00 96.19 239 GLN A N 1
ATOM 1839 C CA . GLN A 1 239 ? 24.408 3.594 -2.938 1.00 96.19 239 GLN A CA 1
ATOM 1840 C C . GLN A 1 239 ? 24.787 4.171 -4.307 1.00 96.19 239 GLN A C 1
ATOM 1842 O O . GLN A 1 239 ? 24.110 5.080 -4.774 1.00 96.19 239 GLN A O 1
ATOM 1847 N N . ALA A 1 240 ? 25.804 3.623 -4.987 1.00 96.81 240 ALA A N 1
ATOM 1848 C CA . ALA A 1 240 ? 26.189 4.108 -6.315 1.00 96.81 240 ALA A CA 1
ATOM 1849 C C . ALA A 1 240 ? 25.044 3.957 -7.332 1.00 96.81 240 ALA A C 1
ATOM 1851 O O . ALA A 1 240 ? 24.842 4.825 -8.181 1.00 96.81 240 ALA A O 1
ATOM 1852 N N . GLY A 1 241 ? 24.260 2.878 -7.215 1.00 97.12 241 GLY A N 1
ATOM 1853 C CA . GLY A 1 241 ? 23.064 2.675 -8.028 1.00 97.12 241 GLY A CA 1
ATOM 1854 C C . GLY A 1 241 ? 22.005 3.752 -7.786 1.00 97.12 241 GLY A C 1
ATOM 1855 O O . GLY A 1 241 ? 21.482 4.331 -8.738 1.00 97.12 241 GLY A O 1
ATOM 1856 N N . ALA A 1 242 ? 21.727 4.052 -6.514 1.00 96.50 242 ALA A N 1
ATOM 1857 C CA . ALA A 1 242 ? 20.791 5.095 -6.106 1.00 96.50 242 ALA A CA 1
ATOM 1858 C C . ALA A 1 242 ? 21.232 6.487 -6.583 1.00 96.50 242 ALA A C 1
ATOM 1860 O O . ALA A 1 242 ? 20.416 7.224 -7.135 1.00 96.50 242 ALA A O 1
ATOM 1861 N N . ASP A 1 243 ? 22.515 6.823 -6.424 1.00 96.12 243 ASP A N 1
ATOM 1862 C CA . ASP A 1 243 ? 23.081 8.113 -6.826 1.00 96.12 243 ASP A CA 1
ATOM 1863 C C . ASP A 1 243 ? 22.945 8.336 -8.337 1.00 96.12 243 ASP A C 1
ATOM 1865 O O . ASP A 1 243 ? 22.469 9.388 -8.768 1.00 96.12 243 ASP A O 1
ATOM 1869 N N . LEU A 1 244 ? 23.299 7.331 -9.149 1.00 97.69 244 LEU A N 1
ATOM 1870 C CA . LEU A 1 244 ? 23.161 7.394 -10.606 1.00 97.69 244 LEU A CA 1
ATOM 1871 C C . LEU A 1 244 ? 21.696 7.485 -11.040 1.00 97.69 244 LEU A C 1
ATOM 1873 O O . LEU A 1 244 ? 21.364 8.307 -11.895 1.00 97.69 244 LEU A O 1
ATOM 1877 N N . ALA A 1 245 ? 20.811 6.676 -10.452 1.00 97.56 245 ALA A N 1
ATOM 1878 C CA . ALA A 1 245 ? 19.393 6.693 -10.795 1.00 97.56 245 ALA A CA 1
ATOM 1879 C C . ALA A 1 245 ? 18.749 8.044 -10.453 1.00 97.56 245 ALA A C 1
ATOM 1881 O O . ALA A 1 245 ? 18.039 8.611 -11.282 1.00 97.56 245 ALA A O 1
ATOM 1882 N N . VAL A 1 246 ? 19.041 8.611 -9.279 1.00 96.62 246 VAL A N 1
ATOM 1883 C CA . VAL A 1 246 ? 18.535 9.933 -8.887 1.00 96.62 246 VAL A CA 1
ATOM 1884 C C . VAL A 1 246 ? 19.116 11.041 -9.764 1.00 96.62 246 VAL A C 1
ATOM 1886 O O . VAL A 1 246 ? 18.356 11.882 -10.246 1.00 96.62 246 VAL A O 1
ATOM 1889 N N . ALA A 1 247 ? 20.422 11.029 -10.043 1.00 96.81 247 ALA A N 1
ATOM 1890 C CA . ALA A 1 247 ? 21.044 12.015 -10.926 1.00 96.81 247 ALA A CA 1
ATOM 1891 C C . ALA A 1 247 ? 20.433 11.983 -12.338 1.00 96.81 247 ALA A C 1
ATOM 1893 O O . ALA A 1 247 ? 20.069 13.028 -12.884 1.00 96.81 247 ALA A O 1
ATOM 1894 N N . ASN A 1 248 ? 20.249 10.788 -12.905 1.00 97.38 248 ASN A N 1
ATOM 1895 C CA . ASN A 1 248 ? 19.621 10.627 -14.211 1.00 97.38 248 ASN A CA 1
ATOM 1896 C C . ASN A 1 248 ? 18.138 11.009 -14.179 1.00 97.38 248 ASN A C 1
ATOM 1898 O O . ASN A 1 248 ? 17.648 11.636 -15.120 1.00 97.38 248 ASN A O 1
ATOM 1902 N N . SER A 1 249 ? 17.430 10.692 -13.094 1.00 97.44 249 SER A N 1
ATOM 1903 C CA . SER A 1 249 ? 16.036 11.087 -12.899 1.00 97.44 249 SER A CA 1
ATOM 1904 C C . SER A 1 249 ? 15.871 12.601 -12.924 1.00 97.44 249 SER A C 1
ATOM 1906 O O . SER A 1 249 ? 15.017 13.102 -13.650 1.00 97.44 249 SER A O 1
ATOM 1908 N N . ILE A 1 250 ? 16.740 13.338 -12.229 1.00 95.56 250 ILE A N 1
ATOM 1909 C CA . ILE A 1 250 ? 16.749 14.805 -12.246 1.00 95.56 250 ILE A CA 1
ATOM 1910 C C . ILE A 1 250 ? 17.080 15.329 -13.649 1.00 95.56 250 ILE A C 1
ATOM 1912 O O . ILE A 1 250 ? 16.395 16.215 -14.155 1.00 95.56 250 ILE A O 1
ATOM 1916 N N . ALA A 1 251 ? 18.102 14.769 -14.303 1.00 96.44 251 ALA A N 1
ATOM 1917 C CA . ALA A 1 251 ? 18.548 15.226 -15.620 1.00 96.44 251 ALA A CA 1
ATOM 1918 C C . ALA A 1 251 ? 17.516 14.980 -16.734 1.00 96.44 251 ALA A C 1
ATOM 1920 O O . ALA A 1 251 ? 17.442 15.746 -17.694 1.00 96.44 251 ALA A O 1
ATOM 1921 N N . THR A 1 252 ? 16.731 13.909 -16.620 1.00 96.06 252 THR A N 1
ATOM 1922 C CA . THR A 1 252 ? 15.768 13.483 -17.649 1.00 96.06 252 THR A CA 1
ATOM 1923 C C . THR A 1 252 ? 14.316 13.781 -17.291 1.00 96.06 252 THR A C 1
ATOM 1925 O O . THR A 1 252 ? 13.451 13.666 -18.157 1.00 96.06 252 THR A O 1
ATOM 1928 N N . ASN A 1 253 ? 14.042 14.167 -16.041 1.00 95.12 253 ASN A N 1
ATOM 1929 C CA . ASN A 1 253 ? 12.701 14.286 -15.468 1.00 95.12 253 ASN A CA 1
ATOM 1930 C C . ASN A 1 253 ? 11.860 13.003 -15.651 1.00 95.12 253 ASN A C 1
ATOM 1932 O O . ASN A 1 253 ? 10.676 13.055 -15.984 1.00 95.12 253 ASN A O 1
ATOM 1936 N N . ARG A 1 254 ? 12.499 11.837 -15.487 1.00 95.12 254 ARG A N 1
ATOM 1937 C CA . ARG A 1 254 ? 11.891 10.500 -15.612 1.00 95.12 254 ARG A CA 1
ATOM 1938 C C . ARG A 1 254 ? 12.170 9.664 -14.365 1.00 95.12 254 ARG A C 1
ATOM 1940 O O . ARG A 1 254 ? 13.108 9.948 -13.621 1.00 95.12 254 ARG A O 1
ATOM 1947 N N . LEU A 1 255 ? 11.368 8.628 -14.132 1.00 96.00 255 LEU A N 1
ATOM 1948 C CA . LEU A 1 255 ? 11.655 7.616 -13.113 1.00 96.00 255 LEU A CA 1
ATOM 1949 C C . LEU A 1 255 ? 12.788 6.711 -13.598 1.00 96.00 255 LEU A C 1
ATOM 1951 O O . LEU A 1 255 ? 12.681 6.139 -14.678 1.00 96.00 255 LEU A O 1
ATOM 1955 N N . TRP A 1 256 ? 13.829 6.550 -12.783 1.00 97.94 256 TRP A N 1
ATOM 1956 C CA . TRP A 1 256 ? 14.900 5.593 -13.050 1.00 97.94 256 TRP A CA 1
ATOM 1957 C C . TRP A 1 256 ? 14.828 4.405 -12.098 1.00 97.94 256 TRP A C 1
ATOM 1959 O O . TRP A 1 256 ? 14.469 4.527 -10.925 1.00 97.94 256 TRP A O 1
ATOM 1969 N N . HIS A 1 257 ? 15.184 3.241 -12.621 1.00 98.31 257 HIS A N 1
ATOM 1970 C CA . HIS A 1 257 ? 15.124 1.969 -11.926 1.00 98.31 257 HIS A CA 1
ATOM 1971 C C . HIS A 1 257 ? 16.521 1.557 -11.488 1.00 98.31 257 HIS A C 1
ATOM 1973 O O . HIS A 1 257 ? 17.466 1.638 -12.264 1.00 98.31 257 HIS A O 1
ATOM 1979 N N . VAL A 1 258 ? 16.649 1.060 -10.267 1.00 98.06 258 VAL A N 1
ATOM 1980 C CA . VAL A 1 258 ? 17.852 0.381 -9.792 1.00 98.06 258 VAL A CA 1
ATOM 1981 C C . VAL A 1 258 ? 17.544 -1.108 -9.798 1.00 98.06 258 VAL A C 1
ATOM 1983 O O . VAL A 1 258 ? 16.825 -1.589 -8.924 1.00 98.06 258 VAL A O 1
ATOM 1986 N N . TYR A 1 259 ? 18.049 -1.837 -10.792 1.00 97.75 259 TYR A N 1
ATOM 1987 C CA . TYR A 1 259 ? 17.915 -3.291 -10.837 1.00 97.75 259 TYR A CA 1
ATOM 1988 C C . TYR A 1 259 ? 19.069 -3.929 -10.067 1.00 97.75 259 TYR A C 1
ATOM 1990 O O . TYR A 1 259 ? 20.225 -3.835 -10.485 1.00 97.75 259 TYR A O 1
ATOM 1998 N N . THR A 1 260 ? 18.769 -4.571 -8.939 1.00 96.75 260 THR A N 1
ATOM 1999 C CA . THR A 1 260 ? 19.785 -5.183 -8.075 1.00 96.75 260 THR A CA 1
ATOM 2000 C C . THR A 1 260 ? 19.807 -6.694 -8.236 1.00 96.75 260 THR A C 1
ATOM 2002 O O . THR A 1 260 ? 18.819 -7.385 -7.969 1.00 96.75 260 THR A O 1
ATOM 2005 N N . GLN A 1 261 ? 20.962 -7.208 -8.648 1.00 95.75 261 GLN A N 1
ATOM 2006 C CA . GLN A 1 261 ? 21.201 -8.630 -8.816 1.00 95.75 261 GLN A CA 1
ATOM 2007 C C . GLN A 1 261 ? 21.319 -9.323 -7.452 1.00 95.75 261 GLN A C 1
ATOM 2009 O O . GLN A 1 261 ? 22.136 -8.952 -6.622 1.00 95.75 261 GLN A O 1
ATOM 2014 N N . GLY A 1 262 ? 20.504 -10.342 -7.208 1.00 93.12 262 GLY A N 1
ATOM 2015 C CA . GLY A 1 262 ? 20.562 -11.154 -5.997 1.00 93.12 262 GLY A CA 1
ATOM 2016 C C . GLY A 1 262 ? 21.454 -12.385 -6.133 1.00 93.12 262 GLY A C 1
ATOM 2017 O O . GLY A 1 262 ? 22.117 -12.598 -7.150 1.00 93.12 262 GLY A O 1
ATOM 2018 N N . GLY A 1 263 ? 21.453 -13.208 -5.080 1.00 87.69 263 GLY A N 1
ATOM 2019 C CA . GLY A 1 263 ? 22.398 -14.322 -4.897 1.00 87.69 263 GLY A CA 1
ATOM 2020 C C . GLY A 1 263 ? 23.695 -13.914 -4.189 1.00 87.69 263 GLY A C 1
ATOM 2021 O O . GLY A 1 263 ? 24.593 -14.735 -4.025 1.00 87.69 263 GLY A O 1
ATOM 2022 N N . VAL A 1 264 ? 23.766 -12.653 -3.770 1.00 87.06 264 VAL A N 1
ATOM 2023 C CA . VAL A 1 264 ? 24.875 -11.994 -3.084 1.00 87.06 264 VAL A CA 1
ATOM 2024 C C . VAL A 1 264 ? 24.307 -11.005 -2.064 1.00 87.06 264 VAL A C 1
ATOM 2026 O O . VAL A 1 264 ? 23.193 -10.496 -2.237 1.00 87.06 264 VAL A O 1
ATOM 2029 N N . ASP A 1 265 ? 25.066 -10.760 -0.996 1.00 91.88 265 ASP A N 1
ATOM 2030 C CA . ASP A 1 265 ? 24.673 -9.847 0.075 1.00 91.88 265 ASP A CA 1
ATOM 2031 C C . ASP A 1 265 ? 25.222 -8.442 -0.183 1.00 91.88 265 ASP A C 1
ATOM 2033 O O . ASP A 1 265 ? 26.398 -8.251 -0.501 1.00 91.88 265 ASP A O 1
ATOM 2037 N N . TYR A 1 266 ? 24.373 -7.444 0.023 1.00 93.44 266 TYR A N 1
ATOM 2038 C CA . TYR A 1 266 ? 24.726 -6.035 0.040 1.00 93.44 266 TYR A CA 1
ATOM 2039 C C . TYR A 1 266 ? 24.821 -5.582 1.495 1.00 93.44 266 TYR A C 1
ATOM 2041 O O . TYR A 1 266 ? 23.849 -5.623 2.247 1.00 93.44 266 TYR A O 1
ATOM 2049 N N . THR A 1 267 ? 26.014 -5.160 1.907 1.00 89.50 267 THR A N 1
ATOM 2050 C CA . THR A 1 267 ? 26.295 -4.711 3.284 1.00 89.50 267 THR A CA 1
ATOM 2051 C C . THR A 1 267 ? 26.183 -3.198 3.449 1.00 89.50 267 THR A C 1
ATOM 2053 O O . THR A 1 267 ? 26.237 -2.683 4.563 1.00 89.50 267 THR A O 1
ATOM 2056 N N . THR A 1 268 ? 26.032 -2.471 2.341 1.00 88.19 268 THR A N 1
ATOM 2057 C CA . THR A 1 268 ? 25.834 -1.022 2.324 1.00 88.19 268 THR A CA 1
ATOM 2058 C C . THR A 1 268 ? 24.451 -0.702 1.778 1.00 88.19 268 THR A C 1
ATOM 2060 O O . THR A 1 268 ? 24.023 -1.243 0.759 1.00 88.19 268 THR A O 1
ATOM 2063 N N . GLY A 1 269 ? 23.745 0.153 2.515 1.00 87.94 269 GLY A N 1
ATOM 2064 C CA . GLY A 1 269 ? 22.409 0.630 2.186 1.00 87.94 269 GLY A CA 1
ATOM 2065 C C . GLY A 1 269 ? 22.410 1.662 1.071 1.00 87.94 269 GLY A C 1
ATOM 2066 O O . GLY A 1 269 ? 23.402 1.844 0.365 1.00 87.94 269 GLY A O 1
ATOM 2067 N N . ALA A 1 270 ? 21.292 2.368 0.955 1.00 90.19 270 ALA A N 1
ATOM 2068 C CA . ALA A 1 270 ? 21.180 3.540 0.104 1.00 90.19 270 ALA A CA 1
ATOM 2069 C C . ALA A 1 270 ? 20.581 4.699 0.900 1.00 90.19 270 ALA A C 1
ATOM 2071 O O . ALA A 1 270 ? 19.476 4.606 1.436 1.00 90.19 270 ALA A O 1
ATOM 2072 N N . ILE A 1 271 ? 21.312 5.806 0.950 1.00 92.38 271 ILE A N 1
ATOM 2073 C CA . ILE A 1 271 ? 20.789 7.115 1.310 1.00 92.38 271 ILE A CA 1
ATOM 2074 C C . ILE A 1 271 ? 20.332 7.758 0.007 1.00 92.38 271 ILE A C 1
ATOM 2076 O O . ILE A 1 271 ? 21.167 8.097 -0.829 1.00 92.38 271 ILE A O 1
ATOM 2080 N N . ILE A 1 272 ? 19.022 7.892 -0.188 1.00 91.31 272 ILE A N 1
ATOM 2081 C CA . ILE A 1 272 ? 18.464 8.421 -1.438 1.00 91.31 272 ILE A CA 1
ATOM 2082 C C . ILE A 1 272 ? 18.659 9.944 -1.451 1.00 91.31 272 ILE A C 1
ATOM 2084 O O . ILE A 1 272 ? 18.112 10.619 -0.564 1.00 91.31 272 ILE A O 1
ATOM 2088 N N . PRO A 1 273 ? 19.410 10.499 -2.425 1.00 87.75 273 PRO A N 1
ATOM 2089 C CA . PRO A 1 273 ? 19.598 11.941 -2.534 1.00 87.75 273 PRO A CA 1
ATOM 2090 C C . PRO A 1 273 ? 18.276 12.683 -2.776 1.00 87.75 273 PRO A C 1
ATOM 2092 O O . PRO A 1 273 ? 17.312 12.122 -3.298 1.00 87.75 273 PRO A O 1
ATOM 2095 N N . ALA A 1 274 ? 18.241 13.966 -2.411 1.00 87.56 274 ALA A N 1
ATOM 2096 C CA . ALA A 1 274 ? 17.040 14.790 -2.520 1.00 87.56 274 ALA A CA 1
ATOM 2097 C C . ALA A 1 274 ? 16.549 14.949 -3.971 1.00 87.56 274 ALA A C 1
ATOM 2099 O O . ALA A 1 274 ? 17.348 15.099 -4.897 1.00 87.56 274 ALA A O 1
ATOM 2100 N N . GLY A 1 275 ? 15.227 15.022 -4.146 1.00 83.94 275 GLY A N 1
ATOM 2101 C CA . GLY A 1 275 ? 14.582 15.564 -5.352 1.00 83.94 275 GLY A CA 1
ATOM 2102 C C . GLY A 1 275 ? 14.469 14.632 -6.567 1.00 83.94 275 GLY A C 1
ATOM 2103 O O . GLY A 1 275 ? 13.792 14.992 -7.528 1.00 83.94 275 GLY A O 1
ATOM 2104 N N . GLY A 1 276 ? 15.077 13.444 -6.545 1.00 89.12 276 GLY A N 1
ATOM 2105 C CA . GLY A 1 276 ? 14.944 12.451 -7.618 1.00 89.12 276 GLY A CA 1
ATOM 2106 C C . GLY A 1 276 ? 13.716 11.546 -7.508 1.00 89.12 276 GLY A C 1
ATOM 2107 O O . GLY A 1 276 ? 12.989 11.555 -6.513 1.00 89.12 276 GLY A O 1
ATOM 2108 N N . SER A 1 277 ? 13.515 10.731 -8.546 1.00 95.81 277 SER A N 1
ATOM 2109 C CA . SER A 1 277 ? 12.587 9.594 -8.563 1.00 95.81 277 SER A CA 1
ATOM 2110 C C . SER A 1 277 ? 13.360 8.300 -8.793 1.00 95.81 277 SER A C 1
ATOM 2112 O O . SER A 1 277 ? 14.023 8.161 -9.823 1.00 95.81 277 SER A O 1
ATOM 2114 N N . VAL A 1 278 ? 13.264 7.342 -7.872 1.00 97.12 278 VAL A N 1
ATOM 2115 C CA . VAL A 1 278 ? 14.001 6.072 -7.966 1.00 97.12 278 VAL A CA 1
ATOM 2116 C C . VAL A 1 278 ? 13.132 4.869 -7.613 1.00 97.12 278 VAL A C 1
ATOM 2118 O O . VAL A 1 278 ? 12.387 4.889 -6.639 1.00 97.12 278 VAL A O 1
ATOM 2121 N N . LYS A 1 279 ? 13.242 3.789 -8.390 1.00 97.94 279 LYS A N 1
ATOM 2122 C CA . LYS A 1 279 ? 12.576 2.511 -8.113 1.00 97.94 279 LYS A CA 1
ATOM 2123 C C . LYS A 1 279 ? 13.596 1.386 -7.990 1.00 97.94 279 LYS A C 1
ATOM 2125 O O . LYS A 1 279 ? 14.168 0.954 -8.985 1.00 97.94 279 LYS A O 1
ATOM 2130 N N . PHE A 1 280 ? 13.809 0.889 -6.782 1.00 97.81 280 PHE A N 1
ATOM 2131 C CA . PHE A 1 280 ? 14.628 -0.285 -6.508 1.00 97.81 280 PHE A CA 1
ATOM 2132 C C . PHE A 1 280 ? 13.844 -1.555 -6.834 1.00 97.81 280 PHE A C 1
ATOM 2134 O O . PHE A 1 280 ? 12.758 -1.776 -6.295 1.00 97.81 280 PHE A O 1
ATOM 2141 N N . ILE A 1 281 ? 14.397 -2.397 -7.704 1.00 97.44 281 ILE A N 1
ATOM 2142 C CA . ILE A 1 281 ? 13.808 -3.669 -8.121 1.00 97.44 281 ILE A CA 1
ATOM 2143 C C . ILE A 1 281 ? 14.855 -4.763 -7.940 1.00 97.44 281 ILE A C 1
ATOM 2145 O O . ILE A 1 281 ? 15.873 -4.795 -8.632 1.00 97.44 281 ILE A O 1
ATOM 2149 N N . GLY A 1 282 ? 14.602 -5.679 -7.012 1.00 96.19 282 GLY A N 1
ATOM 2150 C CA . GLY A 1 282 ? 15.444 -6.846 -6.823 1.00 96.19 282 GLY A CA 1
ATOM 2151 C C . GLY A 1 282 ? 15.196 -7.908 -7.888 1.00 96.19 282 GLY A C 1
ATOM 2152 O O . GLY A 1 282 ? 14.067 -8.087 -8.338 1.00 96.19 282 GLY A O 1
ATOM 2153 N N . SER A 1 283 ? 16.225 -8.682 -8.243 1.00 94.88 283 SER A N 1
ATOM 2154 C CA . SER A 1 283 ? 16.131 -9.762 -9.241 1.00 94.88 283 SER A CA 1
ATOM 2155 C C . SER A 1 283 ? 15.189 -10.919 -8.885 1.00 94.88 283 SER A C 1
ATOM 2157 O O . SER A 1 283 ? 14.986 -11.808 -9.713 1.00 94.88 283 SER A O 1
ATOM 2159 N N . GLY A 1 284 ? 14.656 -10.940 -7.658 1.00 91.25 284 GLY A N 1
ATOM 2160 C CA . GLY A 1 284 ? 13.557 -11.822 -7.258 1.00 91.25 284 GLY A CA 1
ATOM 2161 C C . GLY A 1 284 ? 12.189 -11.364 -7.782 1.00 91.25 284 GLY A C 1
ATOM 2162 O O . GLY A 1 284 ? 11.244 -12.146 -7.766 1.00 91.25 284 GLY A O 1
ATOM 2163 N N . THR A 1 285 ? 12.081 -10.124 -8.275 1.00 93.94 285 THR A N 1
ATOM 2164 C CA . THR A 1 285 ? 10.883 -9.584 -8.932 1.00 93.94 285 THR A CA 1
ATOM 2165 C C . THR A 1 285 ? 11.010 -9.750 -10.450 1.00 93.94 285 THR A C 1
ATOM 2167 O O . THR A 1 285 ? 11.807 -9.037 -11.067 1.00 93.94 285 THR A O 1
ATOM 2170 N N . PRO A 1 286 ? 10.246 -10.658 -11.083 1.00 92.25 286 PRO A N 1
ATOM 2171 C CA . PRO A 1 286 ? 10.364 -10.906 -12.513 1.00 92.25 286 PRO A CA 1
ATOM 2172 C C . PRO A 1 286 ? 9.736 -9.806 -13.364 1.00 92.25 286 PRO A C 1
ATOM 2174 O O . PRO A 1 286 ? 8.587 -9.417 -13.158 1.00 92.25 286 PRO A O 1
ATOM 2177 N N . PHE A 1 287 ? 10.433 -9.412 -14.427 1.00 94.00 287 PHE A N 1
ATOM 2178 C CA . PHE A 1 287 ? 9.812 -8.756 -15.573 1.00 94.00 287 PHE A CA 1
ATOM 2179 C C . PHE A 1 287 ? 9.303 -9.826 -16.531 1.00 94.00 287 PHE A C 1
ATOM 2181 O O . PHE A 1 287 ? 10.084 -10.583 -17.113 1.00 94.00 287 PHE A O 1
ATOM 2188 N N . VAL A 1 288 ? 7.985 -9.897 -16.701 1.00 93.25 288 VAL A N 1
ATOM 2189 C CA . VAL A 1 288 ? 7.348 -10.889 -17.572 1.00 93.25 288 VAL A CA 1
ATOM 2190 C C . VAL A 1 288 ? 7.396 -10.415 -19.024 1.00 93.25 288 VAL A C 1
ATOM 2192 O O . VAL A 1 288 ? 6.808 -9.400 -19.387 1.00 93.25 288 VAL A O 1
ATOM 2195 N N . GLY A 1 289 ? 8.119 -11.160 -19.855 1.00 90.69 289 GLY A N 1
ATOM 2196 C CA . GLY A 1 289 ? 8.201 -10.983 -21.299 1.00 90.69 289 GLY A CA 1
ATOM 2197 C C . GLY A 1 289 ? 7.156 -11.809 -22.053 1.00 90.69 289 GLY A C 1
ATOM 2198 O O . GLY A 1 289 ? 6.283 -12.471 -21.484 1.00 90.69 289 GLY A O 1
ATOM 2199 N N . MET A 1 290 ? 7.246 -11.803 -23.381 1.00 90.12 290 MET A N 1
ATOM 2200 C CA . MET A 1 290 ? 6.366 -12.601 -24.232 1.00 90.12 290 MET A CA 1
ATOM 2201 C C . MET A 1 290 ? 6.562 -14.107 -23.999 1.00 90.12 290 MET A C 1
ATOM 2203 O O . MET A 1 290 ? 7.666 -14.581 -23.723 1.00 90.12 290 MET A O 1
ATOM 2207 N N . ASN A 1 291 ? 5.474 -14.867 -24.165 1.00 88.25 291 ASN A N 1
ATOM 2208 C CA . ASN A 1 291 ? 5.409 -16.326 -23.994 1.00 88.25 291 ASN A CA 1
ATOM 2209 C C . ASN A 1 291 ? 5.794 -16.833 -22.590 1.00 88.25 291 ASN A C 1
ATOM 2211 O O . ASN A 1 291 ? 6.293 -17.950 -22.463 1.00 88.25 291 ASN A O 1
ATOM 2215 N N . GLY A 1 292 ? 5.592 -16.024 -21.545 1.00 88.56 292 GLY A N 1
ATOM 2216 C CA . GLY A 1 292 ? 5.891 -16.415 -20.162 1.00 88.56 292 GLY A CA 1
ATOM 2217 C C . GLY A 1 292 ? 7.387 -16.503 -19.846 1.00 88.56 292 GLY A C 1
ATOM 2218 O O . GLY A 1 292 ? 7.760 -17.005 -18.789 1.00 88.56 292 GLY A O 1
ATOM 2219 N N . LYS A 1 293 ? 8.251 -16.025 -20.751 1.00 91.38 293 LYS A N 1
ATOM 2220 C CA . LYS A 1 293 ? 9.670 -15.812 -20.460 1.00 91.38 293 LYS A CA 1
ATOM 2221 C C . LYS A 1 293 ? 9.818 -14.642 -19.497 1.00 91.38 293 LYS A C 1
ATOM 2223 O O . LYS A 1 293 ? 8.995 -13.735 -19.501 1.00 91.38 293 LYS A O 1
ATOM 2228 N N . VAL A 1 294 ? 10.862 -14.653 -18.684 1.00 93.69 294 VAL A N 1
ATOM 2229 C CA . VAL A 1 294 ? 11.006 -13.731 -17.554 1.00 93.69 294 VAL A CA 1
ATOM 2230 C C . VAL A 1 294 ? 12.448 -13.258 -17.443 1.00 93.69 294 VAL A C 1
ATOM 2232 O O . VAL A 1 294 ? 13.371 -14.052 -17.608 1.00 93.69 294 VAL A O 1
ATOM 2235 N N . PHE A 1 295 ? 12.634 -11.965 -17.182 1.00 93.88 295 PHE A N 1
ATOM 2236 C CA . PHE A 1 295 ? 13.910 -11.407 -16.744 1.00 93.88 295 PHE A CA 1
ATOM 2237 C C . PHE A 1 295 ? 13.877 -11.259 -15.226 1.00 93.88 295 PHE A C 1
ATOM 2239 O O . PHE A 1 295 ? 12.966 -10.621 -14.710 1.00 93.88 295 PHE A O 1
ATOM 2246 N N . GLY A 1 296 ? 14.857 -11.817 -14.521 1.00 80.75 296 GLY A N 1
ATOM 2247 C CA . GLY A 1 296 ? 14.860 -11.815 -13.057 1.00 80.75 296 GLY A CA 1
ATOM 2248 C C . GLY A 1 296 ? 13.979 -12.922 -12.481 1.00 80.75 296 GLY A C 1
ATOM 2249 O O . GLY A 1 296 ? 12.784 -12.770 -12.296 1.00 80.75 296 GLY A O 1
ATOM 2250 N N . THR A 1 297 ? 14.579 -14.071 -12.199 1.00 65.19 297 THR A N 1
ATOM 2251 C CA . THR A 1 297 ? 13.967 -15.168 -11.420 1.00 65.19 297 THR A CA 1
ATOM 2252 C C . THR A 1 297 ? 14.970 -15.744 -10.427 1.00 65.19 297 THR A C 1
ATOM 2254 O O . THR A 1 297 ? 14.903 -16.916 -10.056 1.00 65.19 297 THR A O 1
ATOM 2257 N N . GLY A 1 298 ? 15.992 -14.947 -10.114 1.00 76.75 298 GLY A N 1
ATOM 2258 C CA . GLY A 1 298 ? 17.073 -15.333 -9.223 1.00 76.75 298 GLY A CA 1
ATOM 2259 C C . GLY A 1 298 ? 16.651 -15.196 -7.766 1.00 76.75 298 GLY A C 1
ATOM 2260 O O . GLY A 1 298 ? 15.512 -14.851 -7.457 1.00 76.75 298 GLY A O 1
ATOM 2261 N N . ALA A 1 299 ? 17.592 -15.422 -6.853 1.00 90.12 299 ALA A N 1
ATOM 2262 C CA . ALA A 1 299 ? 17.385 -15.039 -5.463 1.00 90.12 299 ALA A CA 1
ATOM 2263 C C . ALA A 1 299 ? 17.085 -13.531 -5.362 1.00 90.12 299 ALA A C 1
ATOM 2265 O O . ALA A 1 299 ? 17.612 -12.733 -6.144 1.00 90.12 299 ALA A O 1
ATOM 2266 N N . SER A 1 300 ? 16.257 -13.134 -4.396 1.00 93.00 300 SER A N 1
ATOM 2267 C CA . SER A 1 300 ? 16.123 -11.725 -4.029 1.00 93.00 300 SER A CA 1
ATOM 2268 C C . SER A 1 300 ? 17.470 -11.197 -3.531 1.00 93.00 300 SER A C 1
ATOM 2270 O O . SER A 1 300 ? 18.191 -11.926 -2.843 1.00 93.00 300 SER A O 1
ATOM 2272 N N . PRO A 1 301 ? 17.843 -9.953 -3.863 1.00 94.56 301 PRO A N 1
ATOM 2273 C CA . PRO A 1 301 ? 19.008 -9.331 -3.256 1.00 94.56 301 PRO A CA 1
ATOM 2274 C C . PRO A 1 301 ? 18.794 -9.184 -1.751 1.00 94.56 301 PRO A C 1
ATOM 2276 O O . PRO A 1 301 ? 17.722 -8.765 -1.299 1.00 94.56 301 PRO A O 1
ATOM 2279 N N . THR A 1 302 ? 19.825 -9.534 -0.986 1.00 95.00 302 THR A N 1
ATOM 2280 C CA . THR A 1 302 ? 19.804 -9.413 0.470 1.00 95.00 302 THR A CA 1
ATOM 2281 C C . THR A 1 302 ? 20.517 -8.135 0.881 1.00 95.00 302 THR A C 1
ATOM 2283 O O . THR A 1 302 ? 21.679 -7.941 0.538 1.00 95.00 302 THR A O 1
ATOM 2286 N N . LEU A 1 303 ? 19.836 -7.269 1.626 1.00 93.38 303 LEU A N 1
ATOM 2287 C CA . LEU A 1 303 ? 20.414 -6.092 2.261 1.00 93.38 303 LEU A CA 1
ATOM 2288 C C . LEU A 1 303 ? 20.600 -6.386 3.750 1.00 93.38 303 LEU A C 1
ATOM 2290 O O . LEU A 1 303 ? 19.618 -6.461 4.484 1.00 93.38 303 LEU A O 1
ATOM 2294 N N . ALA A 1 304 ? 21.837 -6.587 4.198 1.00 89.44 304 ALA A N 1
ATOM 2295 C CA . ALA A 1 304 ? 22.130 -7.042 5.557 1.00 89.44 304 ALA A CA 1
ATOM 2296 C C . ALA A 1 304 ? 22.653 -5.896 6.435 1.00 89.44 304 ALA A C 1
ATOM 2298 O O . ALA A 1 304 ? 23.738 -5.368 6.196 1.00 89.44 304 ALA A O 1
ATOM 2299 N N . GLY A 1 305 ? 21.894 -5.522 7.471 1.00 80.50 305 GLY A N 1
ATOM 2300 C CA . GLY A 1 305 ? 22.281 -4.503 8.457 1.00 80.50 305 GLY A CA 1
ATOM 2301 C C . GLY A 1 305 ? 22.325 -3.071 7.914 1.00 80.50 305 GLY A C 1
ATOM 2302 O O . GLY A 1 305 ? 22.895 -2.186 8.552 1.00 80.50 305 GLY A O 1
ATOM 2303 N N . ALA A 1 306 ? 21.760 -2.842 6.730 1.00 80.56 306 ALA A N 1
ATOM 2304 C CA . ALA A 1 306 ? 21.893 -1.603 5.980 1.00 80.56 306 ALA A CA 1
ATOM 2305 C C . ALA A 1 306 ? 20.523 -0.999 5.647 1.00 80.56 306 ALA A C 1
ATOM 2307 O O . ALA A 1 306 ? 19.587 -1.711 5.304 1.00 80.56 306 ALA A O 1
ATOM 2308 N N . TYR A 1 307 ? 20.415 0.326 5.729 1.00 87.44 307 TYR A N 1
ATOM 2309 C CA . TYR A 1 307 ? 19.147 1.044 5.605 1.00 87.44 307 TYR A CA 1
ATOM 2310 C C . TYR A 1 307 ? 18.902 1.538 4.181 1.00 87.44 307 TYR A C 1
ATOM 2312 O O . TYR A 1 307 ? 19.833 1.974 3.503 1.00 87.44 307 TYR A O 1
ATOM 2320 N N . ILE A 1 308 ? 17.637 1.559 3.769 1.00 87.44 308 ILE A N 1
ATOM 2321 C CA . ILE A 1 308 ? 17.192 2.447 2.692 1.00 87.44 308 ILE A CA 1
ATOM 2322 C C . ILE A 1 308 ? 16.582 3.658 3.382 1.00 87.44 308 ILE A C 1
ATOM 2324 O O . ILE A 1 308 ? 15.548 3.549 4.039 1.00 87.44 308 ILE A O 1
ATOM 2328 N N . ASN A 1 309 ? 17.269 4.793 3.311 1.00 91.62 309 ASN A N 1
ATOM 2329 C CA . ASN A 1 309 ? 16.926 5.966 4.101 1.00 91.62 309 ASN A CA 1
ATOM 2330 C C . ASN A 1 309 ? 16.890 7.227 3.239 1.00 91.62 309 ASN A C 1
ATOM 2332 O O . ASN A 1 309 ? 17.678 7.378 2.308 1.00 91.62 309 ASN A O 1
ATOM 2336 N N . SER A 1 310 ? 16.011 8.163 3.570 1.00 87.69 310 SER A N 1
ATOM 2337 C CA . SER A 1 310 ? 16.085 9.525 3.059 1.00 87.69 310 SER A CA 1
ATOM 2338 C C . SER A 1 310 ? 15.367 10.496 3.985 1.00 87.69 310 SER A C 1
ATOM 2340 O O . SER A 1 310 ? 14.213 10.284 4.348 1.00 87.69 310 SER A O 1
ATOM 2342 N N . LEU A 1 311 ? 16.066 11.580 4.333 1.00 81.38 311 LEU A N 1
ATOM 2343 C CA . LEU A 1 311 ? 15.598 12.624 5.256 1.00 81.38 311 LEU A CA 1
ATOM 2344 C C . LEU A 1 311 ? 15.165 13.915 4.541 1.00 81.38 311 LEU A C 1
ATOM 2346 O O . LEU A 1 311 ? 14.751 14.870 5.190 1.00 81.38 311 LEU A O 1
ATOM 2350 N N . VAL A 1 312 ? 15.319 13.974 3.217 1.00 81.50 312 VAL A N 1
ATOM 2351 C CA . VAL A 1 312 ? 15.220 15.211 2.420 1.00 81.50 312 VAL A CA 1
ATOM 2352 C C . VAL A 1 312 ? 14.092 15.192 1.385 1.00 81.50 312 VAL A C 1
ATOM 2354 O O . VAL A 1 312 ? 13.809 16.233 0.798 1.00 81.50 312 VAL A O 1
ATOM 2357 N N . GLY A 1 313 ? 13.407 14.058 1.205 1.00 83.38 313 GLY A N 1
ATOM 2358 C CA . GLY A 1 313 ? 12.263 13.930 0.301 1.00 83.38 313 GLY A CA 1
ATOM 2359 C C . GLY A 1 313 ? 12.604 13.827 -1.185 1.00 83.38 313 GLY A C 1
ATOM 2360 O O . GLY A 1 313 ? 13.745 14.003 -1.624 1.00 83.38 313 GLY A O 1
ATOM 2361 N N . GLY A 1 314 ? 11.578 13.527 -1.978 1.00 91.00 314 GLY A N 1
ATOM 2362 C CA . GLY A 1 314 ? 11.660 13.321 -3.424 1.00 91.00 314 GLY A CA 1
ATOM 2363 C C . GLY A 1 314 ? 10.282 13.078 -4.040 1.00 91.00 314 GLY A C 1
ATOM 2364 O O . GLY A 1 314 ? 9.269 13.039 -3.341 1.00 91.00 314 GLY A O 1
ATOM 2365 N N . ASN A 1 315 ? 10.219 12.908 -5.359 1.00 93.81 315 ASN A N 1
ATOM 2366 C CA . ASN A 1 315 ? 8.929 12.724 -6.034 1.00 93.81 315 ASN A CA 1
ATOM 2367 C C . ASN A 1 315 ? 8.430 11.278 -5.913 1.00 93.81 315 ASN A C 1
ATOM 2369 O O . ASN A 1 315 ? 7.251 11.033 -5.662 1.00 93.81 315 ASN A O 1
ATOM 2373 N N . TYR A 1 316 ? 9.323 10.303 -6.074 1.00 97.25 316 TYR A N 1
ATOM 2374 C CA . TYR A 1 316 ? 8.955 8.892 -6.040 1.00 97.25 316 TYR A CA 1
ATOM 2375 C C . TYR A 1 316 ? 10.085 8.040 -5.465 1.00 97.25 316 TYR A C 1
ATOM 2377 O O . TYR A 1 316 ? 11.248 8.188 -5.849 1.00 97.25 316 TYR A O 1
ATOM 2385 N N . VAL A 1 317 ? 9.725 7.099 -4.597 1.00 97.56 317 VAL A N 1
ATOM 2386 C CA . VAL A 1 317 ? 10.594 6.008 -4.157 1.00 97.56 317 VAL A CA 1
ATOM 2387 C C . VAL A 1 317 ? 9.825 4.691 -4.157 1.00 97.56 317 VAL A C 1
ATOM 2389 O O . VAL A 1 317 ? 8.753 4.582 -3.568 1.00 97.56 317 VAL A O 1
ATOM 2392 N N . GLY A 1 318 ? 10.389 3.674 -4.801 1.00 97.88 318 GLY A N 1
ATOM 2393 C CA . GLY A 1 318 ? 9.839 2.320 -4.804 1.00 97.88 318 GLY A CA 1
ATOM 2394 C C . GLY A 1 318 ? 10.869 1.290 -4.353 1.00 97.88 318 GLY A C 1
ATOM 2395 O O . GLY A 1 318 ? 12.024 1.400 -4.752 1.00 97.88 318 GLY A O 1
ATOM 2396 N N . VAL A 1 319 ? 10.479 0.282 -3.570 1.00 97.94 319 VAL A N 1
ATOM 2397 C CA . VAL A 1 319 ? 11.335 -0.857 -3.184 1.00 97.94 319 VAL A CA 1
ATOM 2398 C C . VAL A 1 319 ? 10.580 -2.170 -3.383 1.00 97.94 319 VAL A C 1
ATOM 2400 O O . VAL A 1 319 ? 9.551 -2.404 -2.748 1.00 97.94 319 VAL A O 1
ATOM 2403 N N . PHE A 1 320 ? 11.088 -3.011 -4.288 1.00 97.62 320 PHE A N 1
ATOM 2404 C CA . PHE A 1 320 ? 10.388 -4.188 -4.802 1.00 97.62 320 PHE A CA 1
ATOM 2405 C C . PHE A 1 320 ? 11.236 -5.459 -4.686 1.00 97.62 320 PHE A C 1
ATOM 2407 O O . PHE A 1 320 ? 12.313 -5.545 -5.282 1.00 97.62 320 PHE A O 1
ATOM 2414 N N . GLY A 1 321 ? 10.730 -6.467 -3.972 1.00 95.56 321 GLY A N 1
ATOM 2415 C CA . GLY A 1 321 ? 11.303 -7.819 -3.946 1.00 95.56 321 GLY A CA 1
ATOM 2416 C C . GLY A 1 321 ? 12.700 -7.954 -3.336 1.00 95.56 321 GLY A C 1
ATOM 2417 O O . GLY A 1 321 ? 13.501 -8.753 -3.826 1.00 95.56 321 GLY A O 1
ATOM 2418 N N . TYR A 1 322 ? 13.005 -7.199 -2.280 1.00 96.00 322 TYR A N 1
ATOM 2419 C CA . TYR A 1 322 ? 14.248 -7.329 -1.509 1.00 96.00 322 TYR A CA 1
ATOM 2420 C C . TYR A 1 322 ? 14.074 -8.226 -0.280 1.00 96.00 322 TYR A C 1
ATOM 2422 O O . TYR A 1 322 ? 12.982 -8.354 0.274 1.00 96.00 322 TYR A O 1
ATOM 2430 N N . ASN A 1 323 ? 15.185 -8.800 0.182 1.00 95.62 323 ASN A N 1
ATOM 2431 C CA . ASN A 1 323 ? 15.319 -9.389 1.513 1.00 95.62 323 ASN A CA 1
ATOM 2432 C C . ASN A 1 323 ? 16.133 -8.429 2.402 1.00 95.62 323 ASN A C 1
ATOM 2434 O O . ASN A 1 323 ? 17.351 -8.363 2.285 1.00 95.62 323 ASN A O 1
ATOM 2438 N N . ILE A 1 324 ? 15.481 -7.648 3.260 1.00 94.31 324 ILE A N 1
ATOM 2439 C CA . ILE A 1 324 ? 16.101 -6.580 4.057 1.00 94.31 324 ILE A CA 1
ATOM 2440 C C . ILE A 1 324 ? 16.220 -7.038 5.509 1.00 94.31 324 ILE A C 1
ATOM 2442 O O . ILE A 1 324 ? 15.242 -7.038 6.255 1.00 94.31 324 ILE A O 1
ATOM 2446 N N . GLN A 1 325 ? 17.422 -7.426 5.919 1.00 92.88 325 GLN A N 1
ATOM 2447 C CA . GLN A 1 325 ? 17.674 -8.070 7.203 1.00 92.88 325 GLN A CA 1
ATOM 2448 C C . GLN A 1 325 ? 18.268 -7.102 8.225 1.00 92.88 325 GLN A C 1
ATOM 2450 O O . GLN A 1 325 ? 19.270 -6.449 7.936 1.00 92.88 325 GLN A O 1
ATOM 2455 N N . ASN A 1 326 ? 17.727 -7.084 9.446 1.00 90.06 326 ASN A N 1
ATOM 2456 C CA . ASN A 1 326 ? 18.252 -6.302 10.576 1.00 90.06 326 ASN A CA 1
ATOM 2457 C C . ASN A 1 326 ? 18.432 -4.806 10.253 1.00 90.06 326 ASN A C 1
ATOM 2459 O O . ASN A 1 326 ? 19.465 -4.212 10.567 1.00 90.06 326 ASN A O 1
ATOM 2463 N N . ALA A 1 327 ? 17.459 -4.215 9.564 1.00 88.44 327 ALA A N 1
ATOM 2464 C CA . ALA A 1 327 ? 17.561 -2.896 8.951 1.00 88.44 327 ALA A CA 1
ATOM 2465 C C . ALA A 1 327 ? 16.217 -2.146 8.982 1.00 88.44 327 ALA A C 1
ATOM 2467 O O . ALA A 1 327 ? 15.279 -2.535 9.671 1.00 88.44 327 ALA A O 1
ATOM 2468 N N . ALA A 1 328 ? 16.106 -1.031 8.264 1.00 89.19 328 ALA A N 1
ATOM 2469 C CA . ALA A 1 328 ? 14.823 -0.369 8.069 1.00 89.19 328 ALA A CA 1
ATOM 2470 C C . ALA A 1 328 ? 14.747 0.335 6.718 1.00 89.19 328 ALA A C 1
ATOM 2472 O O . ALA A 1 328 ? 15.768 0.729 6.140 1.00 89.19 328 ALA A O 1
ATOM 2473 N N . ILE A 1 329 ? 13.512 0.525 6.261 1.00 94.56 329 ILE A N 1
ATOM 2474 C CA . ILE A 1 329 ? 13.186 1.517 5.243 1.00 94.56 329 ILE A CA 1
ATOM 2475 C C . ILE A 1 329 ? 12.608 2.722 5.981 1.00 94.56 329 ILE A C 1
ATOM 2477 O O . ILE A 1 329 ? 11.563 2.605 6.619 1.00 94.56 329 ILE A O 1
ATOM 2481 N N . ASN A 1 330 ? 13.309 3.852 5.925 1.00 93.81 330 ASN A N 1
ATOM 2482 C CA . ASN A 1 330 ? 12.930 5.081 6.618 1.00 93.81 330 ASN A CA 1
ATOM 2483 C C . ASN A 1 330 ? 12.879 6.242 5.620 1.00 93.81 330 ASN A C 1
ATOM 2485 O O . ASN A 1 330 ? 13.917 6.688 5.136 1.00 93.81 330 ASN A O 1
ATOM 2489 N N . LEU A 1 331 ? 11.682 6.693 5.251 1.00 96.00 331 LEU A N 1
ATOM 2490 C CA . LEU A 1 331 ? 11.491 7.608 4.121 1.00 96.00 331 LEU A CA 1
ATOM 2491 C C . LEU A 1 331 ? 10.654 8.815 4.525 1.00 96.00 331 LEU A C 1
ATOM 2493 O O . LEU A 1 331 ? 9.546 8.667 5.038 1.00 96.00 331 LEU A O 1
ATOM 2497 N N . TRP A 1 332 ? 11.212 10.008 4.332 1.00 95.50 332 TRP A N 1
ATOM 2498 C CA . TRP A 1 332 ? 10.616 11.264 4.783 1.00 95.50 332 TRP A CA 1
ATOM 2499 C C . TRP A 1 332 ? 10.285 12.147 3.584 1.00 95.50 332 TRP A C 1
ATOM 2501 O O . TRP A 1 332 ? 11.131 12.313 2.708 1.00 95.50 332 TRP A O 1
ATOM 2511 N N . ASN A 1 333 ? 9.100 12.760 3.577 1.00 95.19 333 ASN A N 1
ATOM 2512 C CA . ASN A 1 333 ? 8.681 13.792 2.624 1.00 95.19 333 ASN A CA 1
ATOM 2513 C C . ASN A 1 333 ? 8.716 13.356 1.144 1.00 95.19 333 ASN A C 1
ATOM 2515 O O . ASN A 1 333 ? 9.131 14.124 0.272 1.00 95.19 333 ASN A O 1
ATOM 2519 N N . PHE A 1 334 ? 8.315 12.118 0.839 1.00 95.75 334 PHE A N 1
ATOM 2520 C CA . PHE A 1 334 ? 8.154 11.670 -0.550 1.00 95.75 334 PHE A CA 1
ATOM 2521 C C . PHE A 1 334 ? 6.730 11.889 -1.043 1.00 95.75 334 PHE A C 1
ATOM 2523 O O . PHE A 1 334 ? 5.770 11.550 -0.355 1.00 95.75 334 PHE A O 1
ATOM 2530 N N . GLN A 1 335 ? 6.570 12.377 -2.274 1.00 96.50 335 GLN A N 1
ATOM 2531 C CA . GLN A 1 335 ? 5.234 12.457 -2.860 1.00 96.50 335 GLN A CA 1
ATOM 2532 C C . GLN A 1 335 ? 4.646 11.052 -3.055 1.00 96.50 335 GLN A C 1
ATOM 2534 O O . GLN A 1 335 ? 3.503 10.826 -2.683 1.00 96.50 335 GLN A O 1
ATOM 2539 N N . THR A 1 336 ? 5.405 10.093 -3.587 1.00 98.00 336 THR A N 1
ATOM 2540 C CA . THR A 1 336 ? 4.936 8.708 -3.766 1.00 98.00 336 THR A CA 1
ATOM 2541 C C . THR A 1 336 ? 5.925 7.704 -3.183 1.00 98.00 336 THR A C 1
ATOM 2543 O O . THR A 1 336 ? 7.120 7.775 -3.469 1.00 98.00 336 THR A O 1
ATOM 2546 N N . VAL A 1 337 ? 5.422 6.755 -2.394 1.00 98.44 337 VAL A N 1
ATOM 2547 C CA . VAL A 1 337 ? 6.182 5.651 -1.799 1.00 98.44 337 VAL A CA 1
ATOM 2548 C C . VAL A 1 337 ? 5.498 4.321 -2.114 1.00 98.44 337 VAL A C 1
ATOM 2550 O O . VAL A 1 337 ? 4.318 4.151 -1.814 1.00 98.44 337 VAL A O 1
ATOM 2553 N N . GLU A 1 338 ? 6.241 3.362 -2.667 1.00 98.62 338 GLU A N 1
ATOM 2554 C CA . GLU A 1 338 ? 5.754 2.004 -2.953 1.00 98.62 338 GLU A CA 1
ATOM 2555 C C . GLU A 1 338 ? 6.699 0.948 -2.369 1.00 98.62 338 GLU A C 1
ATOM 2557 O O . GLU A 1 338 ? 7.822 0.788 -2.840 1.00 98.62 338 GLU A O 1
ATOM 2562 N N . ILE A 1 339 ? 6.252 0.188 -1.370 1.00 98.38 339 ILE A N 1
ATOM 2563 C CA . ILE A 1 339 ? 7.019 -0.911 -0.769 1.00 98.38 339 ILE A CA 1
ATOM 2564 C C . ILE A 1 339 ? 6.269 -2.213 -1.026 1.00 98.38 339 ILE A C 1
ATOM 2566 O O . ILE A 1 339 ? 5.250 -2.476 -0.387 1.00 98.38 339 ILE A O 1
ATOM 2570 N N . ILE A 1 340 ? 6.739 -3.013 -1.987 1.00 98.25 340 ILE A N 1
ATOM 2571 C CA . ILE A 1 340 ? 5.964 -4.145 -2.513 1.00 98.25 340 ILE A CA 1
ATOM 2572 C C . ILE A 1 340 ? 6.774 -5.443 -2.544 1.00 98.25 340 ILE A C 1
ATOM 2574 O O . ILE A 1 340 ? 7.878 -5.497 -3.088 1.00 98.25 340 ILE A O 1
ATOM 2578 N N . GLY A 1 341 ? 6.204 -6.522 -2.007 1.00 97.06 341 GLY A N 1
ATOM 2579 C CA . GLY A 1 341 ? 6.751 -7.873 -2.173 1.00 97.06 341 GLY A CA 1
ATOM 2580 C C . GLY A 1 341 ? 8.085 -8.118 -1.461 1.00 97.06 341 GLY A C 1
ATOM 2581 O O . GLY A 1 341 ? 8.857 -8.972 -1.894 1.00 97.06 341 GLY A O 1
ATOM 2582 N N . ASN A 1 342 ? 8.410 -7.356 -0.415 1.00 97.12 342 ASN A N 1
ATOM 2583 C CA . ASN A 1 342 ? 9.682 -7.479 0.299 1.00 97.12 342 ASN A CA 1
ATOM 2584 C C . ASN A 1 342 ? 9.586 -8.446 1.487 1.00 97.12 342 ASN A C 1
ATOM 2586 O O . ASN A 1 342 ? 8.533 -8.624 2.098 1.00 97.12 342 ASN A O 1
ATOM 2590 N N . THR A 1 343 ? 10.723 -9.028 1.864 1.00 96.56 343 THR A N 1
ATOM 2591 C CA . THR A 1 343 ? 10.900 -9.788 3.109 1.00 96.56 343 THR A CA 1
ATOM 2592 C C . THR A 1 343 ? 11.827 -9.005 4.033 1.00 96.56 343 THR A C 1
ATOM 2594 O O . THR A 1 343 ? 12.939 -8.667 3.647 1.00 96.56 343 THR A O 1
ATOM 2597 N N . LEU A 1 344 ? 11.373 -8.676 5.237 1.00 95.56 344 LEU A N 1
ATOM 2598 C CA . LEU A 1 344 ? 11.998 -7.722 6.154 1.00 95.56 344 LEU A CA 1
ATOM 2599 C C . LEU A 1 344 ? 12.213 -8.346 7.550 1.00 95.56 344 LEU A C 1
ATOM 2601 O O . LEU A 1 344 ? 11.538 -7.944 8.501 1.00 95.56 344 LEU A O 1
ATOM 2605 N N . PRO A 1 345 ? 13.097 -9.350 7.712 1.00 93.94 345 PRO A N 1
ATOM 2606 C CA . PRO A 1 345 ? 13.337 -9.962 9.013 1.00 93.94 345 PRO A CA 1
ATOM 2607 C C . PRO A 1 345 ? 14.267 -9.104 9.863 1.00 93.94 345 PRO A C 1
ATOM 2609 O O . PRO A 1 345 ? 15.299 -8.638 9.383 1.00 93.94 345 PRO A O 1
ATOM 2612 N N . GLY A 1 346 ? 13.952 -8.901 11.139 1.00 89.94 346 GLY A N 1
ATOM 2613 C CA . GLY A 1 346 ? 14.762 -7.986 11.939 1.00 89.94 346 GLY A CA 1
ATOM 2614 C C . GLY A 1 346 ? 14.548 -6.527 11.555 1.00 89.94 346 GLY A C 1
ATOM 2615 O O . GLY A 1 346 ? 15.395 -5.716 11.911 1.00 89.94 346 GLY A O 1
ATOM 2616 N N . SER A 1 347 ? 13.494 -6.184 10.804 1.00 89.88 347 SER A N 1
ATOM 2617 C CA . SER A 1 347 ? 13.376 -4.890 10.121 1.00 89.88 347 SER A CA 1
ATOM 2618 C C . SER A 1 347 ? 12.023 -4.201 10.336 1.00 89.88 347 SER A C 1
ATOM 2620 O O . SER A 1 347 ? 11.051 -4.850 10.706 1.00 89.88 347 SER A O 1
ATOM 2622 N N . PHE A 1 348 ? 11.961 -2.878 10.132 1.00 91.38 348 PHE A N 1
ATOM 2623 C CA . PHE A 1 348 ? 10.712 -2.096 10.194 1.00 91.38 348 PHE A CA 1
ATOM 2624 C C . PHE A 1 348 ? 10.573 -1.130 9.015 1.00 91.38 348 PHE A C 1
ATOM 2626 O O . PHE A 1 348 ? 11.546 -0.828 8.315 1.00 91.38 348 PHE A O 1
ATOM 2633 N N . LEU A 1 349 ? 9.352 -0.633 8.819 1.00 95.25 349 LEU A N 1
ATOM 2634 C CA . LEU A 1 349 ? 9.025 0.404 7.847 1.00 95.25 349 LEU A CA 1
ATOM 2635 C C . LEU A 1 349 ? 8.578 1.672 8.576 1.00 95.25 349 LEU A C 1
ATOM 2637 O O . LEU A 1 349 ? 7.676 1.620 9.412 1.00 95.25 349 LEU A O 1
ATOM 2641 N N . GLN A 1 350 ? 9.194 2.806 8.254 1.00 95.31 350 GLN A N 1
ATOM 2642 C CA . GLN A 1 350 ? 8.807 4.111 8.779 1.00 95.31 350 GLN A CA 1
ATOM 2643 C C . GLN A 1 350 ? 8.677 5.123 7.648 1.00 95.31 350 GLN A C 1
ATOM 2645 O O . GLN A 1 350 ? 9.588 5.308 6.838 1.00 95.31 350 GLN A O 1
ATOM 2650 N N . PHE A 1 351 ? 7.542 5.808 7.640 1.00 97.00 351 PHE A N 1
ATOM 2651 C CA . PHE A 1 351 ? 7.225 6.836 6.666 1.00 97.00 351 PHE A CA 1
ATOM 2652 C C . PHE A 1 351 ? 6.812 8.102 7.396 1.00 97.00 351 PHE A C 1
ATOM 2654 O O . PHE A 1 351 ? 5.944 8.055 8.270 1.00 97.00 351 PHE A O 1
ATOM 2661 N N . ILE A 1 352 ? 7.435 9.220 7.038 1.00 96.75 352 ILE A N 1
ATOM 2662 C CA . ILE A 1 352 ? 7.103 10.532 7.589 1.00 96.75 352 ILE A CA 1
ATOM 2663 C C . ILE A 1 352 ? 6.642 11.435 6.454 1.00 96.75 352 ILE A C 1
ATOM 2665 O O . ILE A 1 352 ? 7.374 11.633 5.487 1.00 96.75 352 ILE A O 1
ATOM 2669 N N . ASP A 1 353 ? 5.418 11.940 6.569 1.00 97.06 353 ASP A N 1
ATOM 2670 C CA . ASP A 1 353 ? 4.791 12.864 5.626 1.00 97.06 353 ASP A CA 1
ATOM 2671 C C . ASP A 1 353 ? 4.822 12.406 4.143 1.00 97.06 353 ASP A C 1
ATOM 2673 O O . ASP A 1 353 ? 5.151 13.206 3.259 1.00 97.06 353 ASP A O 1
ATOM 2677 N N . PRO A 1 354 ? 4.502 11.132 3.799 1.00 97.19 354 PRO A N 1
ATOM 2678 C CA . PRO A 1 354 ? 4.317 10.765 2.398 1.00 97.19 354 PRO A CA 1
ATOM 2679 C C . PRO A 1 354 ? 3.009 11.364 1.851 1.00 97.19 354 PRO A C 1
ATOM 2681 O O . PRO A 1 354 ? 2.014 11.409 2.566 1.00 97.19 354 PRO A O 1
ATOM 2684 N N . THR A 1 355 ? 2.935 11.771 0.579 1.00 98.00 355 THR A N 1
ATOM 2685 C CA . THR A 1 355 ? 1.628 12.160 -0.011 1.00 98.00 355 THR A CA 1
ATOM 2686 C C . THR A 1 355 ? 0.804 10.931 -0.405 1.00 98.00 355 THR A C 1
ATOM 2688 O O . THR A 1 355 ? -0.376 10.840 -0.073 1.00 98.00 355 THR A O 1
ATOM 2691 N N . PHE A 1 356 ? 1.430 9.958 -1.064 1.00 98.56 356 PHE A N 1
ATOM 2692 C CA . PHE A 1 356 ? 0.850 8.677 -1.455 1.00 98.56 356 PHE A CA 1
ATOM 2693 C C . PHE A 1 356 ? 1.758 7.548 -0.971 1.00 98.56 356 PHE A C 1
ATOM 2695 O O . PHE A 1 356 ? 2.943 7.518 -1.302 1.00 98.56 356 PHE A O 1
ATOM 2702 N N . LEU A 1 357 ? 1.213 6.615 -0.197 1.00 98.75 357 LEU A N 1
ATOM 2703 C CA . LEU A 1 357 ? 1.930 5.468 0.346 1.00 98.75 357 LEU A CA 1
ATOM 2704 C C . LEU A 1 357 ? 1.199 4.177 -0.020 1.00 98.75 357 LEU A C 1
ATOM 2706 O O . LEU A 1 357 ? 0.017 4.031 0.279 1.00 98.75 357 LEU A O 1
ATOM 2710 N N . THR A 1 358 ? 1.927 3.227 -0.600 1.00 98.88 358 THR A N 1
ATOM 2711 C CA . THR A 1 358 ? 1.468 1.852 -0.823 1.00 98.88 358 THR A CA 1
ATOM 2712 C C . THR A 1 358 ? 2.447 0.879 -0.180 1.00 98.88 358 THR A C 1
ATOM 2714 O O . THR A 1 358 ? 3.641 0.902 -0.485 1.00 98.88 358 THR A O 1
ATOM 2717 N N . VAL A 1 359 ? 1.948 0.014 0.702 1.00 98.75 359 VAL A N 1
ATOM 2718 C CA . VAL A 1 359 ? 2.708 -1.077 1.322 1.00 98.75 359 VAL A CA 1
ATOM 2719 C C . VAL A 1 359 ? 1.944 -2.376 1.100 1.00 98.75 359 VAL A C 1
ATOM 2721 O O . VAL A 1 359 ? 0.915 -2.602 1.737 1.00 98.75 359 VAL A O 1
ATOM 2724 N N . GLU A 1 360 ? 2.430 -3.220 0.191 1.00 98.75 360 GLU A N 1
ATOM 2725 C CA . GLU A 1 360 ? 1.683 -4.393 -0.274 1.00 98.75 360 GLU A CA 1
ATOM 2726 C C . GLU A 1 360 ? 2.517 -5.678 -0.295 1.00 98.75 360 GLU A C 1
ATOM 2728 O O . GLU A 1 360 ? 3.671 -5.682 -0.728 1.00 98.75 360 GLU A O 1
ATOM 2733 N N . ASN A 1 361 ? 1.917 -6.801 0.105 1.00 98.38 361 ASN A N 1
ATOM 2734 C CA . ASN A 1 361 ? 2.508 -8.138 -0.035 1.00 98.38 361 ASN A CA 1
ATOM 2735 C C . ASN A 1 361 ? 3.887 -8.286 0.636 1.00 98.38 361 ASN A C 1
ATOM 2737 O O . ASN A 1 361 ? 4.733 -9.048 0.164 1.00 98.38 361 ASN A O 1
ATOM 2741 N N . ASN A 1 362 ? 4.152 -7.553 1.721 1.00 98.25 362 ASN A N 1
ATOM 2742 C CA . ASN A 1 362 ? 5.414 -7.662 2.448 1.00 98.25 362 ASN A CA 1
ATOM 2743 C C . ASN A 1 362 ? 5.308 -8.673 3.594 1.00 98.25 362 ASN A C 1
ATOM 2745 O O . ASN A 1 362 ? 4.274 -8.798 4.250 1.00 98.25 362 ASN A O 1
ATOM 2749 N N . THR A 1 363 ? 6.415 -9.357 3.877 1.00 97.69 363 THR A N 1
ATOM 2750 C CA . THR A 1 363 ? 6.595 -10.152 5.097 1.00 97.69 363 THR A CA 1
ATOM 2751 C C . THR A 1 363 ? 7.564 -9.426 6.016 1.00 97.69 363 THR A C 1
ATOM 2753 O O . THR A 1 363 ? 8.747 -9.335 5.708 1.00 97.69 363 THR A O 1
ATOM 2756 N N . ILE A 1 364 ? 7.082 -8.915 7.142 1.00 95.88 364 ILE A N 1
ATOM 2757 C CA . ILE A 1 364 ? 7.863 -8.162 8.126 1.00 95.88 364 ILE A CA 1
ATOM 2758 C C . ILE A 1 364 ? 7.947 -9.010 9.386 1.00 95.88 364 ILE A C 1
ATOM 2760 O O . ILE A 1 364 ? 6.915 -9.448 9.897 1.00 95.88 364 ILE A O 1
ATOM 2764 N N . SER A 1 365 ? 9.151 -9.262 9.895 1.00 92.62 365 SER A N 1
ATOM 2765 C CA . SER A 1 365 ? 9.308 -10.008 11.143 1.00 92.62 365 SER A CA 1
ATOM 2766 C C . SER A 1 365 ? 10.244 -9.324 12.128 1.00 92.62 365 SER A C 1
ATOM 2768 O O . SER A 1 365 ? 11.170 -8.616 11.735 1.00 92.62 365 SER A O 1
ATOM 2770 N N . TYR A 1 366 ? 9.933 -9.539 13.408 1.00 82.12 366 TYR A N 1
ATOM 2771 C CA . TYR A 1 366 ? 10.485 -8.937 14.618 1.00 82.12 366 TYR A CA 1
ATOM 2772 C C . TYR A 1 366 ? 11.800 -8.187 14.433 1.00 82.12 366 TYR A C 1
ATOM 2774 O O . TYR A 1 366 ? 12.824 -8.808 14.160 1.00 82.12 366 TYR A O 1
ATOM 2782 N N . ASN A 1 367 ? 11.777 -6.880 14.701 1.00 73.06 367 ASN A N 1
ATOM 2783 C CA . ASN A 1 367 ? 12.969 -6.060 14.832 1.00 73.06 367 ASN A CA 1
ATOM 2784 C C . ASN A 1 367 ? 13.285 -5.807 16.323 1.00 73.06 367 ASN A C 1
ATOM 2786 O O . ASN A 1 367 ? 12.456 -5.238 17.029 1.00 73.06 367 ASN A O 1
ATOM 2790 N N . PRO A 1 368 ? 14.482 -6.166 16.823 1.00 70.50 368 PRO A N 1
ATOM 2791 C CA . PRO A 1 368 ? 14.870 -5.883 18.208 1.00 70.50 368 PRO A CA 1
ATOM 2792 C C . PRO A 1 368 ? 15.125 -4.390 18.502 1.00 70.50 368 PRO A C 1
ATOM 2794 O O . PRO A 1 368 ? 15.211 -4.004 19.665 1.00 70.50 368 PRO A O 1
ATOM 2797 N N . ILE A 1 369 ? 15.290 -3.559 17.471 1.00 65.75 369 ILE A N 1
ATOM 2798 C CA . ILE A 1 369 ? 15.635 -2.130 17.546 1.00 65.75 369 ILE A CA 1
ATOM 2799 C C . ILE A 1 369 ? 14.379 -1.251 17.569 1.00 65.75 369 ILE A C 1
ATOM 2801 O O . ILE A 1 369 ? 14.352 -0.236 18.261 1.00 65.75 369 ILE A O 1
ATOM 2805 N N . CYS A 1 370 ? 13.340 -1.625 16.821 1.00 65.56 370 CYS A N 1
ATOM 2806 C CA . CYS A 1 370 ? 12.087 -0.880 16.736 1.00 65.56 370 CYS A CA 1
ATOM 2807 C C . CYS A 1 370 ? 10.919 -1.841 16.903 1.00 65.56 370 CYS A C 1
ATOM 2809 O O . CYS A 1 370 ? 10.841 -2.856 16.222 1.00 65.56 370 CYS A O 1
ATOM 2811 N N . ILE A 1 371 ? 10.001 -1.507 17.801 1.00 71.62 371 ILE A N 1
ATOM 2812 C CA . ILE A 1 371 ? 8.941 -2.425 18.224 1.00 71.62 371 ILE A CA 1
ATOM 2813 C C . ILE A 1 371 ? 7.703 -2.324 17.309 1.00 71.62 371 ILE A C 1
ATOM 2815 O O . ILE A 1 371 ? 6.684 -2.961 17.561 1.00 71.62 371 ILE A O 1
ATOM 2819 N N . ALA A 1 372 ? 7.787 -1.547 16.222 1.00 84.44 372 ALA A N 1
ATOM 2820 C CA . ALA A 1 372 ? 6.709 -1.411 15.256 1.00 84.44 372 ALA A CA 1
ATOM 2821 C C . ALA A 1 372 ? 7.004 -2.137 13.939 1.00 84.44 372 ALA A C 1
ATOM 2823 O O . ALA A 1 372 ? 8.146 -2.158 13.484 1.00 84.44 372 ALA A O 1
ATOM 2824 N N . GLY A 1 373 ? 5.969 -2.696 13.306 1.00 93.06 373 GLY A N 1
ATOM 2825 C CA . GLY A 1 373 ? 6.077 -3.263 11.959 1.00 93.06 373 GLY A CA 1
ATOM 2826 C C . GLY A 1 373 ? 6.075 -2.170 10.890 1.00 93.06 373 GLY A C 1
ATOM 2827 O O . GLY A 1 373 ? 7.060 -1.985 10.171 1.00 93.06 373 GLY A O 1
ATOM 2828 N N . ILE A 1 374 ? 4.966 -1.431 10.814 1.00 96.06 374 ILE A N 1
ATOM 2829 C CA . ILE A 1 374 ? 4.759 -0.318 9.880 1.00 96.06 374 ILE A CA 1
ATOM 2830 C C . ILE A 1 374 ? 4.346 0.927 10.659 1.00 96.06 374 ILE A C 1
ATOM 2832 O O . ILE A 1 374 ? 3.369 0.895 11.403 1.00 96.06 374 ILE A O 1
ATOM 2836 N N . VAL A 1 375 ? 5.058 2.033 10.454 1.00 95.94 375 VAL A N 1
ATOM 2837 C CA . VAL A 1 375 ? 4.758 3.332 11.064 1.00 95.94 375 VAL A CA 1
ATOM 2838 C C . VAL A 1 375 ? 4.547 4.377 9.982 1.00 95.94 375 VAL A C 1
ATOM 2840 O O . VAL A 1 375 ? 5.413 4.579 9.130 1.00 95.94 375 VAL A O 1
ATOM 2843 N N . VAL A 1 376 ? 3.422 5.079 10.056 1.00 97.62 376 VAL A N 1
ATOM 2844 C CA . VAL A 1 376 ? 3.118 6.239 9.217 1.00 97.62 376 VAL A CA 1
ATOM 2845 C C . VAL A 1 376 ? 2.869 7.432 10.131 1.00 97.62 376 VAL A C 1
ATOM 2847 O O . VAL A 1 376 ? 1.921 7.434 10.917 1.00 97.62 376 VAL A O 1
ATOM 2850 N N . SER A 1 377 ? 3.730 8.439 10.041 1.00 97.31 377 SER A N 1
ATOM 2851 C CA . SER A 1 377 ? 3.616 9.685 10.798 1.00 97.31 377 SER A CA 1
ATOM 2852 C C . SER A 1 377 ? 3.349 10.850 9.852 1.00 97.31 377 SER A C 1
ATOM 2854 O O . SER A 1 377 ? 4.068 11.019 8.873 1.00 97.31 377 SER A O 1
ATOM 2856 N N . VAL A 1 378 ? 2.317 11.638 10.134 1.00 98.00 378 VAL A N 1
ATOM 2857 C CA . VAL A 1 378 ? 1.821 12.712 9.269 1.00 98.00 378 VAL A CA 1
ATOM 2858 C C . VAL A 1 378 ? 1.655 13.969 10.122 1.00 98.00 378 VAL A C 1
ATOM 2860 O O . VAL A 1 378 ? 0.720 14.076 10.906 1.00 98.00 378 VAL A O 1
ATOM 2863 N N . HIS A 1 379 ? 2.601 14.892 10.007 1.00 96.81 379 HIS A N 1
ATOM 2864 C CA . HIS A 1 379 ? 2.678 16.162 10.734 1.00 96.81 379 HIS A CA 1
ATOM 2865 C C . HIS A 1 379 ? 2.304 17.346 9.832 1.00 96.81 379 HIS A C 1
ATOM 2867 O O . HIS A 1 379 ? 1.974 18.430 10.311 1.00 96.81 379 HIS A O 1
ATOM 2873 N N . SER A 1 380 ? 2.334 17.176 8.506 1.00 94.19 380 SER A N 1
ATOM 2874 C CA . SER A 1 380 ? 1.892 18.218 7.580 1.00 94.19 380 SER A CA 1
ATOM 2875 C C . SER A 1 380 ? 1.318 17.664 6.278 1.00 94.19 380 SER A C 1
ATOM 2877 O O . SER A 1 380 ? 1.658 16.574 5.829 1.00 94.19 380 SER A O 1
ATOM 2879 N N . GLY A 1 381 ? 0.442 18.447 5.644 1.00 95.75 381 GLY A N 1
ATOM 2880 C CA . GLY A 1 381 ? -0.151 18.089 4.358 1.00 95.75 381 GLY A CA 1
ATOM 2881 C C . GLY A 1 381 ? -1.201 16.981 4.451 1.00 95.75 381 GLY A C 1
ATOM 2882 O O . GLY A 1 381 ? -1.820 16.773 5.493 1.00 95.75 381 GLY A O 1
ATOM 2883 N N . ASN A 1 382 ? -1.434 16.317 3.318 1.00 97.50 382 ASN A N 1
ATOM 2884 C CA . ASN A 1 382 ? -2.447 15.276 3.176 1.00 97.50 382 ASN A CA 1
ATOM 2885 C C . ASN A 1 382 ? -1.776 13.986 2.700 1.00 97.50 382 ASN A C 1
ATOM 2887 O O . ASN A 1 382 ? -1.156 13.976 1.634 1.00 97.50 382 ASN A O 1
ATOM 2891 N N . THR A 1 383 ? -1.953 12.904 3.451 1.00 98.62 383 THR A N 1
ATOM 2892 C CA . THR A 1 383 ? -1.441 11.572 3.119 1.00 98.62 383 THR A CA 1
ATOM 2893 C C . THR A 1 383 ? -2.579 10.640 2.730 1.00 98.62 383 THR A C 1
ATOM 2895 O O . THR A 1 383 ? -3.590 10.555 3.426 1.00 98.62 383 THR A O 1
ATOM 2898 N N . GLN A 1 384 ? -2.394 9.880 1.653 1.00 98.75 384 GLN A N 1
ATOM 2899 C CA . GLN A 1 384 ? -3.201 8.708 1.321 1.00 98.75 384 GLN A CA 1
ATOM 2900 C C . GLN A 1 384 ? -2.341 7.455 1.487 1.00 98.75 384 GLN A C 1
ATOM 2902 O O . GLN A 1 384 ? -1.335 7.307 0.795 1.00 98.75 384 GLN A O 1
ATOM 2907 N N . ALA A 1 385 ? -2.717 6.565 2.402 1.00 98.75 385 ALA A N 1
ATOM 2908 C CA . ALA A 1 385 ? -1.974 5.348 2.709 1.00 98.75 385 ALA A CA 1
ATOM 2909 C C . ALA A 1 385 ? -2.811 4.095 2.430 1.00 98.75 385 ALA A C 1
ATOM 2911 O O . ALA A 1 385 ? -3.913 3.956 2.951 1.00 98.75 385 ALA A O 1
ATOM 2912 N N . THR A 1 386 ? -2.260 3.165 1.655 1.00 98.81 386 THR A N 1
ATOM 2913 C CA . THR A 1 386 ? -2.808 1.823 1.427 1.00 98.81 386 THR A CA 1
ATOM 2914 C C . THR A 1 386 ? -1.833 0.795 1.984 1.00 98.81 386 THR A C 1
ATOM 2916 O O . THR A 1 386 ? -0.679 0.738 1.559 1.00 98.81 386 THR A O 1
ATOM 2919 N N . ILE A 1 387 ? -2.281 0.002 2.955 1.00 98.81 387 ILE A N 1
ATOM 2920 C CA . ILE A 1 387 ? -1.501 -1.061 3.591 1.00 98.81 387 ILE A CA 1
ATOM 2921 C C . ILE A 1 387 ? -2.285 -2.361 3.445 1.00 98.81 387 ILE A C 1
ATOM 2923 O O . ILE A 1 387 ? -3.277 -2.576 4.144 1.00 98.81 387 ILE 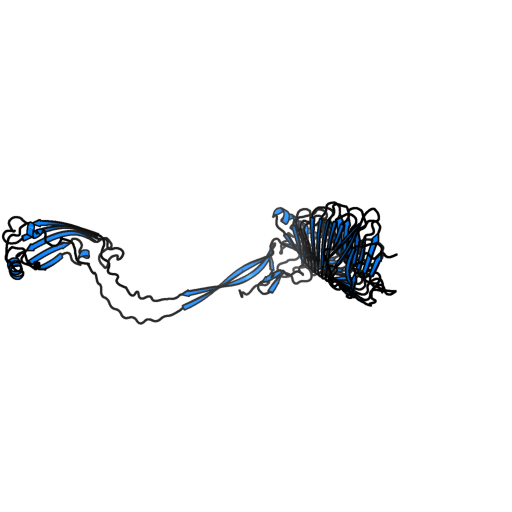A O 1
ATOM 2927 N N . GLU A 1 388 ? -1.847 -3.218 2.529 1.00 98.81 388 GLU A N 1
ATOM 2928 C CA . GLU A 1 388 ? -2.638 -4.359 2.077 1.00 98.81 388 GLU A CA 1
ATOM 2929 C C . GLU A 1 388 ? -1.837 -5.667 1.998 1.00 98.81 388 GLU A C 1
ATOM 2931 O O . GLU A 1 388 ? -0.681 -5.686 1.576 1.00 98.81 388 GLU A O 1
ATOM 2936 N N . ASN A 1 389 ? -2.462 -6.787 2.376 1.00 98.69 389 ASN A N 1
ATOM 2937 C CA . ASN A 1 389 ? -1.916 -8.139 2.192 1.00 98.69 389 ASN A CA 1
ATOM 2938 C C . ASN A 1 389 ? -0.518 -8.347 2.815 1.00 98.69 389 ASN A C 1
ATOM 2940 O O . ASN A 1 389 ? 0.281 -9.150 2.330 1.00 98.69 389 ASN A O 1
ATOM 2944 N N . ASN A 1 390 ? -0.189 -7.632 3.895 1.00 98.69 390 ASN A N 1
ATOM 2945 C CA . ASN A 1 390 ? 1.091 -7.804 4.581 1.00 98.69 390 ASN A CA 1
ATOM 2946 C C . ASN A 1 390 ? 0.991 -8.868 5.680 1.00 98.69 390 ASN A C 1
ATOM 2948 O O . ASN A 1 390 ? -0.012 -8.975 6.385 1.00 98.69 390 ASN A O 1
ATOM 2952 N N . THR A 1 391 ? 2.073 -9.621 5.870 1.00 98.44 391 THR A N 1
ATOM 2953 C CA . THR A 1 391 ? 2.268 -10.504 7.026 1.00 98.44 391 THR A CA 1
ATOM 2954 C C . THR A 1 391 ? 3.267 -9.854 7.972 1.00 98.44 391 THR A C 1
ATOM 2956 O O . THR A 1 391 ? 4.430 -9.680 7.619 1.00 98.44 391 THR A O 1
ATOM 2959 N N . ILE A 1 392 ? 2.825 -9.486 9.171 1.00 97.19 392 ILE A N 1
ATOM 2960 C CA . ILE A 1 392 ? 3.599 -8.724 10.150 1.00 97.19 392 ILE A CA 1
ATOM 2961 C C . ILE A 1 392 ? 3.678 -9.537 11.443 1.00 97.19 392 ILE A C 1
ATOM 2963 O O . ILE A 1 392 ? 2.678 -9.740 12.132 1.00 97.19 392 ILE A O 1
ATOM 2967 N N . VAL A 1 393 ? 4.872 -10.014 11.780 1.00 95.44 393 VAL A N 1
ATOM 2968 C CA . VAL A 1 393 ? 5.108 -10.873 12.946 1.00 95.44 393 VAL A CA 1
ATOM 2969 C C . VAL A 1 393 ? 6.036 -10.163 13.919 1.00 95.44 393 VAL A C 1
ATOM 2971 O O . VAL A 1 393 ? 7.231 -10.038 13.674 1.00 95.44 393 VAL A O 1
ATOM 2974 N N . GLY A 1 394 ? 5.490 -9.701 15.031 1.00 89.56 394 GLY A N 1
ATOM 2975 C CA . GLY A 1 394 ? 6.229 -9.120 16.138 1.00 89.56 394 GLY A CA 1
ATOM 2976 C C . GLY A 1 394 ? 6.650 -10.164 17.167 1.00 89.56 394 GLY A C 1
ATOM 2977 O O . GLY A 1 394 ? 6.257 -11.332 17.127 1.00 89.56 394 GLY A O 1
ATOM 2978 N N . TYR A 1 395 ? 7.452 -9.705 18.120 1.00 85.31 395 TYR A N 1
ATOM 2979 C CA . TYR A 1 395 ? 7.661 -10.378 19.394 1.00 85.31 395 TYR A CA 1
ATOM 2980 C C . TYR A 1 395 ? 7.427 -9.331 20.472 1.00 85.31 395 TYR A C 1
ATOM 2982 O O . TYR A 1 395 ? 8.299 -8.513 20.773 1.00 85.31 395 TYR A O 1
ATOM 2990 N N . ALA A 1 396 ? 6.199 -9.314 20.970 1.00 73.06 396 ALA A N 1
ATOM 2991 C CA . ALA A 1 396 ? 5.764 -8.307 21.906 1.00 73.06 396 ALA A CA 1
ATOM 2992 C C . ALA A 1 396 ? 6.560 -8.432 23.205 1.00 73.06 396 ALA A C 1
ATOM 2994 O O . ALA A 1 396 ? 6.645 -9.502 23.815 1.00 73.06 396 ALA A O 1
ATOM 2995 N N . VAL A 1 397 ? 7.132 -7.315 23.629 1.00 74.56 397 VAL A N 1
ATOM 2996 C CA . VAL A 1 397 ? 7.818 -7.195 24.910 1.00 74.56 397 VAL A CA 1
ATOM 2997 C C . VAL A 1 397 ? 7.105 -6.115 25.695 1.00 74.56 397 VAL A C 1
ATOM 2999 O O . VAL A 1 397 ? 7.028 -4.968 25.262 1.00 74.56 397 VAL A O 1
ATOM 3002 N N . ASP A 1 398 ? 6.578 -6.468 26.866 1.00 68.81 398 ASP A N 1
ATOM 3003 C CA . ASP A 1 398 ? 5.983 -5.481 27.765 1.00 68.81 398 ASP A CA 1
ATOM 3004 C C . ASP A 1 398 ? 7.093 -4.671 28.448 1.00 68.81 398 ASP A C 1
ATOM 3006 O O . ASP A 1 398 ? 7.471 -4.900 29.594 1.00 68.81 398 ASP A O 1
ATOM 3010 N N . ASN A 1 399 ? 7.700 -3.762 27.687 1.00 67.19 399 ASN A N 1
ATOM 3011 C CA . ASN A 1 399 ? 8.756 -2.866 28.153 1.00 67.19 399 ASN A CA 1
ATOM 3012 C C . ASN A 1 399 ? 8.237 -1.446 28.435 1.00 67.19 399 ASN A C 1
ATOM 3014 O O . ASN A 1 399 ? 9.028 -0.523 28.630 1.00 67.19 399 ASN A O 1
ATOM 3018 N N . GLY A 1 400 ? 6.913 -1.259 28.424 1.00 61.72 400 GLY A N 1
ATOM 3019 C CA . GLY A 1 400 ? 6.259 0.024 28.669 1.00 61.72 400 GLY A CA 1
ATOM 3020 C C . GLY A 1 400 ? 6.430 1.074 27.565 1.00 61.72 400 GLY A C 1
ATOM 3021 O O . GLY A 1 400 ? 5.879 2.165 27.706 1.00 61.72 400 GLY A O 1
ATOM 3022 N N . GLN A 1 401 ? 7.139 0.794 26.465 1.00 59.69 401 GLN A N 1
ATOM 3023 C CA . GLN A 1 401 ? 7.317 1.774 25.393 1.00 59.69 401 GLN A CA 1
ATOM 3024 C C . GLN A 1 401 ? 6.102 1.837 24.453 1.00 59.69 401 GLN A C 1
ATOM 3026 O O . GLN A 1 401 ? 5.402 0.854 24.192 1.00 59.69 401 GLN A O 1
ATOM 3031 N N . PHE A 1 402 ? 5.829 3.041 23.943 1.00 55.62 402 PHE A N 1
ATOM 3032 C CA . PHE A 1 402 ? 4.703 3.331 23.047 1.00 55.62 402 PHE A CA 1
ATOM 3033 C C . PHE A 1 402 ? 4.826 2.653 21.671 1.00 55.62 402 PHE A C 1
ATOM 3035 O O . PHE A 1 402 ? 3.827 2.513 20.966 1.00 55.62 402 PHE A O 1
ATOM 3042 N N . THR A 1 403 ? 6.014 2.166 21.318 1.00 64.50 403 THR A N 1
ATOM 3043 C CA . THR A 1 403 ? 6.386 1.733 19.967 1.00 64.50 403 THR A CA 1
ATOM 3044 C C . THR A 1 403 ? 5.979 0.307 19.602 1.00 64.50 403 THR A C 1
ATOM 3046 O O . THR A 1 403 ? 6.145 -0.057 18.449 1.00 64.50 403 THR A O 1
ATOM 3049 N N . ASP A 1 404 ? 5.430 -0.501 20.518 1.00 86.56 404 ASP A N 1
ATOM 3050 C CA . ASP A 1 404 ? 5.057 -1.895 20.216 1.00 86.56 404 ASP A CA 1
ATOM 3051 C C . ASP A 1 404 ? 3.716 -1.979 19.464 1.00 86.56 404 ASP A C 1
ATOM 3053 O O . ASP A 1 404 ? 2.661 -2.036 20.110 1.00 86.56 404 ASP A O 1
ATOM 3057 N N . LYS A 1 405 ? 3.747 -1.860 18.126 1.00 92.44 405 LYS A N 1
ATOM 3058 C CA . LYS A 1 405 ? 2.573 -1.741 17.234 1.00 92.44 405 LYS A CA 1
ATOM 3059 C C . LYS A 1 405 ? 2.770 -2.476 15.908 1.00 92.44 405 LYS A C 1
ATOM 3061 O O . LYS A 1 405 ? 3.730 -2.206 15.200 1.00 92.44 405 LYS A O 1
ATOM 3066 N N . GLY A 1 406 ? 1.837 -3.333 15.501 1.00 95.50 406 GLY A N 1
ATOM 3067 C CA . GLY A 1 406 ? 1.923 -3.979 14.185 1.00 95.50 406 GLY A CA 1
ATOM 3068 C C . GLY A 1 406 ? 1.875 -2.951 13.052 1.00 95.50 406 GLY A C 1
ATOM 3069 O O . GLY A 1 406 ? 2.828 -2.815 12.285 1.00 95.50 406 GLY A O 1
ATOM 3070 N N . ILE A 1 407 ? 0.786 -2.183 13.010 1.00 97.44 407 ILE A N 1
ATOM 3071 C CA . ILE A 1 407 ? 0.601 -1.015 12.141 1.00 97.44 407 ILE A CA 1
ATOM 3072 C C . ILE A 1 407 ? 0.258 0.185 13.023 1.00 97.44 407 ILE A C 1
ATOM 3074 O O . ILE A 1 407 ? -0.643 0.097 13.859 1.00 97.44 407 ILE A O 1
ATOM 3078 N N . ALA A 1 408 ? 0.969 1.294 12.839 1.00 96.62 408 ALA A N 1
ATOM 3079 C CA . ALA A 1 408 ? 0.785 2.524 13.595 1.00 96.62 408 ALA A CA 1
ATOM 3080 C C . ALA A 1 408 ? 0.571 3.728 12.674 1.00 96.62 408 ALA A C 1
ATOM 3082 O O . ALA A 1 408 ? 1.397 4.004 11.801 1.00 96.62 408 ALA A O 1
ATOM 3083 N N . PHE A 1 409 ? -0.489 4.485 12.943 1.00 97.56 409 PHE A N 1
ATOM 3084 C CA . PHE A 1 409 ? -0.714 5.810 12.375 1.00 97.56 409 PHE A CA 1
ATOM 3085 C C . PHE A 1 409 ? -0.565 6.874 13.452 1.00 97.56 409 PHE A C 1
ATOM 3087 O O . PHE A 1 409 ? -1.133 6.750 14.535 1.00 97.56 409 PHE A O 1
ATOM 3094 N N . TYR A 1 410 ? 0.173 7.931 13.146 1.00 96.88 410 TYR A N 1
ATOM 3095 C CA . TYR A 1 410 ? 0.291 9.100 14.003 1.00 96.88 410 TYR A CA 1
ATOM 3096 C C . TYR A 1 410 ? 0.051 10.349 13.165 1.00 96.88 410 TYR A C 1
ATOM 3098 O O . TYR A 1 410 ? 0.837 10.642 12.270 1.00 96.88 410 TYR A O 1
ATOM 3106 N N . VAL A 1 411 ? -1.036 11.065 13.432 1.00 97.88 411 VAL A N 1
ATOM 3107 C CA . VAL A 1 411 ? -1.403 12.290 12.716 1.00 97.88 411 VAL A CA 1
ATOM 3108 C C . VAL A 1 411 ? -1.344 13.453 13.692 1.00 97.88 411 VAL A C 1
ATOM 3110 O O . VAL A 1 411 ? -1.963 13.382 14.753 1.00 97.88 411 VAL A O 1
ATOM 3113 N N . SER A 1 412 ? -0.614 14.515 13.359 1.00 96.31 412 SER A N 1
ATOM 3114 C CA . SER A 1 412 ? -0.507 15.702 14.203 1.00 96.31 412 SER A CA 1
ATOM 3115 C C . SER A 1 412 ? -0.649 17.019 13.448 1.00 96.31 412 SER A C 1
ATOM 3117 O O . SER A 1 412 ? -0.743 17.070 12.223 1.00 96.31 412 SER A O 1
ATOM 3119 N N . ASP A 1 413 ? -0.678 18.104 14.221 1.00 95.06 413 ASP A N 1
ATOM 3120 C CA . ASP A 1 413 ? -0.658 19.484 13.741 1.00 95.06 413 ASP A CA 1
ATOM 3121 C C . ASP A 1 413 ? -1.830 19.777 12.798 1.00 95.06 413 ASP A C 1
ATOM 3123 O O . ASP A 1 413 ? -2.984 19.641 13.194 1.00 95.06 413 ASP A O 1
ATOM 3127 N N . THR A 1 414 ? -1.560 20.215 11.569 1.00 94.81 414 THR A N 1
ATOM 3128 C CA . THR A 1 414 ? -2.582 20.580 10.566 1.00 94.81 414 THR A CA 1
ATOM 3129 C C . THR A 1 414 ? -2.785 19.495 9.513 1.00 94.81 414 THR A C 1
ATOM 3131 O O . THR A 1 414 ? -3.340 19.756 8.445 1.00 94.81 414 THR A O 1
ATOM 3134 N N . ALA A 1 415 ? -2.278 18.294 9.778 1.00 97.56 415 ALA A N 1
ATOM 3135 C CA . ALA A 1 415 ? -2.183 17.251 8.781 1.00 97.56 415 ALA A CA 1
ATOM 3136 C C . ALA A 1 415 ? -3.470 16.426 8.661 1.00 97.56 415 ALA A C 1
ATOM 3138 O O . ALA A 1 415 ? -4.275 16.336 9.596 1.00 97.56 415 ALA A O 1
ATOM 3139 N N . SER A 1 416 ? -3.656 15.800 7.500 1.00 98.06 416 SER A N 1
ATOM 3140 C CA . SER A 1 416 ? -4.733 14.840 7.282 1.00 98.06 416 SER A CA 1
ATOM 3141 C C . SER A 1 416 ? -4.222 13.512 6.737 1.00 98.06 416 SER A C 1
ATOM 3143 O O . SER A 1 416 ? -3.316 13.466 5.905 1.00 98.06 416 SER A O 1
ATOM 3145 N N . LEU A 1 417 ? -4.825 12.416 7.194 1.00 98.69 417 LEU A N 1
ATOM 3146 C CA . LEU A 1 417 ? -4.525 11.066 6.727 1.00 98.69 417 LEU A CA 1
ATOM 3147 C C . LEU A 1 417 ? -5.802 10.371 6.263 1.00 98.69 417 LEU A C 1
ATOM 3149 O O . LEU A 1 417 ? -6.753 10.240 7.025 1.00 98.69 417 LEU A O 1
ATOM 3153 N N . THR A 1 418 ? -5.800 9.857 5.038 1.00 98.81 418 THR A N 1
ATOM 3154 C CA . THR A 1 418 ? -6.750 8.834 4.590 1.00 98.81 418 THR A CA 1
ATOM 3155 C C . THR A 1 418 ? -6.025 7.495 4.514 1.00 98.81 418 THR A C 1
ATOM 3157 O O . THR A 1 418 ? -5.115 7.343 3.703 1.00 98.81 418 THR A O 1
ATOM 3160 N N . ALA A 1 419 ? -6.398 6.536 5.357 1.00 98.62 419 ALA A N 1
ATOM 3161 C CA . ALA A 1 419 ? -5.743 5.235 5.458 1.00 98.62 419 ALA A CA 1
ATOM 3162 C C . ALA A 1 419 ? -6.699 4.089 5.098 1.00 98.62 419 ALA A C 1
ATOM 3164 O O . ALA A 1 419 ? -7.827 4.038 5.580 1.00 98.62 419 ALA A O 1
ATOM 3165 N N . SER A 1 420 ? -6.224 3.144 4.292 1.00 98.81 420 SER A N 1
ATOM 3166 C CA . SER A 1 420 ? -6.871 1.863 4.012 1.00 98.81 420 SER A CA 1
ATOM 3167 C C . SER A 1 420 ? -5.964 0.734 4.494 1.00 98.81 420 SER A C 1
ATOM 3169 O O . SER A 1 420 ? -4.823 0.623 4.045 1.00 98.81 420 SER A O 1
ATOM 3171 N N . VAL A 1 421 ? -6.449 -0.078 5.431 1.00 98.81 421 VAL A N 1
ATOM 3172 C CA . VAL A 1 421 ? -5.729 -1.208 6.026 1.00 98.81 421 VAL A CA 1
ATOM 3173 C C . VAL A 1 421 ? -6.535 -2.470 5.778 1.00 98.81 421 VAL A C 1
ATOM 3175 O O . VAL A 1 421 ? -7.538 -2.709 6.457 1.00 98.81 421 VAL A O 1
ATOM 3178 N N . THR A 1 422 ? -6.114 -3.257 4.791 1.00 98.81 422 THR A N 1
ATOM 3179 C CA . THR A 1 422 ? -6.902 -4.381 4.279 1.00 98.81 422 THR A CA 1
ATOM 3180 C C . THR A 1 422 ? -6.134 -5.694 4.280 1.00 98.81 422 THR A C 1
ATOM 3182 O O . THR A 1 422 ? -4.972 -5.756 3.888 1.00 98.81 422 THR A O 1
ATOM 3185 N N . HIS A 1 423 ? -6.786 -6.775 4.711 1.00 98.69 423 HIS A N 1
ATOM 3186 C CA . HIS A 1 423 ? -6.269 -8.140 4.538 1.00 98.69 423 HIS A CA 1
ATOM 3187 C C . HIS A 1 423 ? -4.857 -8.391 5.108 1.00 98.69 423 HIS A C 1
ATOM 3189 O O . HIS A 1 423 ? -4.123 -9.257 4.630 1.00 98.69 423 HIS A O 1
ATOM 3195 N N . ASN A 1 424 ? -4.450 -7.656 6.147 1.00 98.81 424 ASN A N 1
ATOM 3196 C CA . ASN A 1 424 ? -3.158 -7.870 6.795 1.00 98.81 424 ASN A CA 1
ATOM 3197 C C . ASN A 1 424 ? -3.261 -8.964 7.864 1.00 98.81 424 ASN A C 1
ATOM 3199 O O . ASN A 1 424 ? -4.255 -9.055 8.584 1.00 98.81 424 ASN A O 1
ATOM 3203 N N . THR A 1 425 ? -2.205 -9.762 8.012 1.00 98.69 425 THR A N 1
ATOM 3204 C CA . THR A 1 425 ? -2.043 -10.722 9.113 1.00 98.69 425 THR A CA 1
ATOM 3205 C C . THR A 1 425 ? -1.007 -10.189 10.093 1.00 98.69 425 THR A C 1
ATOM 3207 O O . THR A 1 425 ? 0.164 -10.066 9.747 1.00 98.69 425 THR A O 1
ATOM 3210 N N . ILE A 1 426 ? -1.422 -9.878 11.318 1.00 98.19 426 ILE A N 1
ATOM 3211 C CA . ILE A 1 426 ? -0.608 -9.212 12.339 1.00 98.19 426 ILE A CA 1
ATOM 3212 C C . ILE A 1 426 ? -0.556 -10.094 13.583 1.00 98.19 426 ILE A C 1
ATOM 3214 O O . ILE A 1 426 ? -1.592 -10.461 14.132 1.00 98.19 426 ILE A O 1
ATOM 3218 N N . THR A 1 427 ? 0.639 -10.454 14.045 1.00 96.31 427 THR A N 1
ATOM 3219 C CA . THR A 1 427 ? 0.800 -11.360 15.193 1.00 96.31 427 THR A CA 1
ATOM 3220 C C . THR A 1 427 ? 1.861 -10.864 16.158 1.00 96.31 427 THR A C 1
ATOM 3222 O O . THR A 1 427 ? 2.909 -10.411 15.717 1.00 96.31 427 THR A O 1
ATOM 3225 N N . GLY A 1 428 ? 1.618 -10.994 17.464 1.00 92.38 428 GLY A N 1
ATOM 3226 C CA . GLY A 1 428 ? 2.666 -10.842 18.477 1.00 92.38 428 GLY A CA 1
ATOM 3227 C C . GLY A 1 428 ? 3.156 -9.408 18.687 1.00 92.38 428 GLY A C 1
ATOM 3228 O O . GLY A 1 428 ? 4.354 -9.204 18.842 1.00 92.38 428 GLY A O 1
ATOM 3229 N N . PHE A 1 429 ? 2.248 -8.429 18.711 1.00 92.81 429 PHE A N 1
ATOM 3230 C CA . PHE A 1 429 ? 2.531 -7.032 19.088 1.00 92.81 429 PHE A CA 1
ATOM 3231 C C . PHE A 1 429 ? 1.752 -6.639 20.345 1.00 92.81 429 PHE A C 1
ATOM 3233 O O . PHE A 1 429 ? 0.754 -7.266 20.683 1.00 92.81 429 PHE A O 1
ATOM 3240 N N . ARG A 1 430 ? 2.120 -5.562 21.037 1.00 92.94 430 ARG A N 1
ATOM 3241 C CA . ARG A 1 430 ? 1.283 -5.033 22.132 1.00 92.94 430 ARG A CA 1
ATOM 3242 C C . ARG A 1 430 ? -0.065 -4.535 21.618 1.00 92.94 430 ARG A C 1
ATOM 3244 O O . ARG A 1 430 ? -1.096 -4.770 22.253 1.00 92.94 430 ARG A O 1
ATOM 3251 N N . THR A 1 431 ? -0.069 -3.883 20.460 1.00 95.25 431 THR A N 1
ATOM 3252 C CA . THR A 1 431 ? -1.299 -3.581 19.725 1.00 95.25 431 THR A CA 1
ATOM 3253 C C . THR A 1 431 ? -1.152 -3.955 18.261 1.00 95.25 431 THR A C 1
ATOM 3255 O O . THR A 1 431 ? -0.139 -3.625 17.652 1.00 95.25 431 THR A O 1
ATOM 3258 N N . GLY A 1 432 ? -2.145 -4.640 17.692 1.00 96.94 432 GLY A N 1
ATOM 3259 C CA . GLY A 1 432 ? -2.107 -5.035 16.285 1.00 96.94 432 GLY A CA 1
ATOM 3260 C C . GLY A 1 432 ? -2.149 -3.825 15.358 1.00 96.94 432 GLY A C 1
ATOM 3261 O O . GLY A 1 432 ? -1.175 -3.545 14.662 1.00 96.94 432 GLY A O 1
ATOM 3262 N N . ILE A 1 433 ? -3.255 -3.083 15.395 1.00 98.19 433 ILE A N 1
ATOM 3263 C CA . ILE A 1 433 ? -3.443 -1.843 14.633 1.00 98.19 433 ILE A CA 1
ATOM 3264 C C . ILE A 1 433 ? -3.720 -0.712 15.611 1.00 98.19 433 ILE A C 1
ATOM 3266 O O . ILE A 1 433 ? -4.600 -0.825 16.462 1.00 98.19 433 ILE A O 1
ATOM 3270 N N . TRP A 1 434 ? -2.969 0.373 15.495 1.00 97.50 434 TRP A N 1
ATOM 3271 C CA . TRP A 1 434 ? -3.123 1.541 16.344 1.00 97.50 434 TRP A CA 1
ATOM 3272 C C . TRP A 1 434 ? -3.107 2.812 15.525 1.00 97.50 434 TRP A C 1
ATOM 3274 O O . TRP A 1 434 ? -2.350 2.945 14.562 1.00 97.50 434 TRP A O 1
ATOM 3284 N N . SER A 1 435 ? -3.913 3.769 15.943 1.00 96.75 435 SER A N 1
ATOM 3285 C CA . SER A 1 435 ? -3.926 5.082 15.332 1.00 96.75 435 SER A CA 1
ATOM 3286 C C . SER A 1 435 ? -4.089 6.159 16.384 1.00 96.75 435 SER A C 1
ATOM 3288 O O . SER A 1 435 ? -4.917 5.996 17.279 1.00 96.75 435 SER A O 1
ATOM 3290 N N . GLN A 1 436 ? -3.362 7.260 16.227 1.00 95.69 436 GLN A N 1
ATOM 3291 C CA . GLN A 1 436 ? -3.504 8.443 17.056 1.00 95.69 436 GLN A CA 1
ATOM 3292 C C . GLN A 1 436 ? -3.661 9.709 16.227 1.00 95.69 436 GLN A C 1
ATOM 3294 O O . GLN A 1 436 ? -2.849 9.974 15.341 1.00 95.69 436 GLN A O 1
ATOM 3299 N N . THR A 1 437 ? -4.647 10.524 16.600 1.00 95.94 437 THR A N 1
ATOM 3300 C CA . THR A 1 437 ? -4.827 11.881 16.073 1.00 95.94 437 THR A CA 1
ATOM 3301 C C . THR A 1 437 ? -4.579 12.892 17.194 1.00 95.94 437 THR A C 1
ATOM 3303 O O . THR A 1 437 ? -5.293 12.931 18.201 1.00 95.94 437 THR A O 1
ATOM 3306 N N . HIS A 1 438 ? -3.530 13.694 17.039 1.00 91.62 438 HIS A N 1
ATOM 3307 C CA . HIS A 1 438 ? -3.001 14.607 18.044 1.00 91.62 438 HIS A CA 1
ATOM 3308 C C . HIS A 1 438 ? -3.146 16.063 17.575 1.00 91.62 438 HIS A C 1
ATOM 3310 O O . HIS A 1 438 ? -2.746 16.400 16.471 1.00 91.62 438 HIS A O 1
ATOM 3316 N N . LEU A 1 439 ? -3.641 16.950 18.441 1.00 90.38 439 LEU A N 1
ATOM 3317 C CA . LEU A 1 439 ? -3.980 18.363 18.166 1.00 90.38 439 LEU A CA 1
ATOM 3318 C C . LEU A 1 439 ? -5.282 18.587 17.373 1.00 90.38 439 LEU A C 1
ATOM 3320 O O . LEU A 1 439 ? -5.706 17.767 16.566 1.00 90.38 439 LEU A O 1
ATOM 3324 N N . ALA A 1 440 ? -5.919 19.732 17.636 1.00 86.19 440 ALA A N 1
ATOM 3325 C CA . ALA A 1 440 ? -7.291 20.034 17.213 1.00 86.19 440 ALA A CA 1
ATOM 3326 C C . ALA A 1 440 ? -7.490 20.159 15.695 1.00 86.19 440 ALA A C 1
ATOM 3328 O O . ALA A 1 440 ? -8.606 20.044 15.198 1.00 86.19 440 ALA A O 1
ATOM 3329 N N . THR A 1 441 ? -6.419 20.411 14.946 1.00 92.75 441 THR A N 1
ATOM 3330 C CA . THR A 1 441 ? -6.471 20.567 13.486 1.00 92.75 441 THR A CA 1
ATOM 3331 C C . THR A 1 441 ? -6.091 19.301 12.723 1.00 92.75 441 THR A C 1
ATOM 3333 O O . THR A 1 441 ? -6.214 19.287 11.499 1.00 92.75 441 THR A O 1
ATOM 3336 N N . ALA A 1 442 ? -5.649 18.251 13.418 1.00 96.19 442 ALA A N 1
ATOM 3337 C CA . ALA A 1 442 ? -5.300 16.985 12.798 1.00 96.19 442 ALA A CA 1
ATOM 3338 C C . ALA A 1 442 ? -6.570 16.191 12.475 1.00 96.19 442 ALA A C 1
ATOM 3340 O O . ALA A 1 442 ? -7.540 16.191 13.243 1.00 96.19 442 ALA A O 1
ATOM 3341 N N . SER A 1 443 ? -6.570 15.502 11.335 1.00 97.44 443 SER A N 1
ATOM 3342 C CA . SER A 1 443 ? -7.711 14.683 10.926 1.00 97.44 443 SER A CA 1
ATOM 3343 C C . SER A 1 443 ? -7.306 13.343 10.328 1.00 97.44 443 SER A C 1
ATOM 3345 O O . SER A 1 443 ? -6.313 13.228 9.615 1.00 97.44 443 SER A O 1
ATOM 3347 N N . MET A 1 444 ? -8.100 12.312 10.594 1.00 98.31 444 MET A N 1
ATOM 3348 C CA . MET A 1 444 ? -7.867 10.976 10.059 1.00 98.31 444 MET A CA 1
ATOM 3349 C C . MET A 1 444 ? -9.170 10.358 9.565 1.00 98.31 444 MET A C 1
ATOM 3351 O O . MET A 1 444 ? -10.189 10.419 10.246 1.00 98.31 444 MET A O 1
ATOM 3355 N N . ASN A 1 445 ? -9.124 9.735 8.391 1.00 98.69 445 ASN A N 1
ATOM 3356 C CA . ASN A 1 445 ? -10.168 8.878 7.851 1.00 98.69 445 ASN A CA 1
ATOM 3357 C C . ASN A 1 445 ? -9.580 7.482 7.603 1.00 98.69 445 ASN A C 1
ATOM 3359 O O . ASN A 1 445 ? -8.738 7.326 6.721 1.00 98.69 445 ASN A O 1
ATOM 3363 N N . ALA A 1 446 ? -9.980 6.483 8.386 1.00 98.56 446 ALA A N 1
ATOM 3364 C CA . ALA A 1 446 ? -9.413 5.138 8.325 1.00 98.56 446 ALA A CA 1
ATOM 3365 C C . ALA A 1 446 ? -10.454 4.083 7.919 1.00 98.56 446 ALA A C 1
ATOM 3367 O O . ALA A 1 446 ? -11.529 3.992 8.502 1.00 98.56 446 ALA A O 1
ATOM 3368 N N . THR A 1 447 ? -10.116 3.227 6.959 1.00 98.81 447 THR A N 1
ATOM 3369 C CA . THR A 1 447 ? -10.851 1.992 6.655 1.00 98.81 447 THR A CA 1
ATOM 3370 C C . THR A 1 447 ? -9.998 0.806 7.081 1.00 98.81 447 THR A C 1
ATOM 3372 O O . THR A 1 447 ? -8.904 0.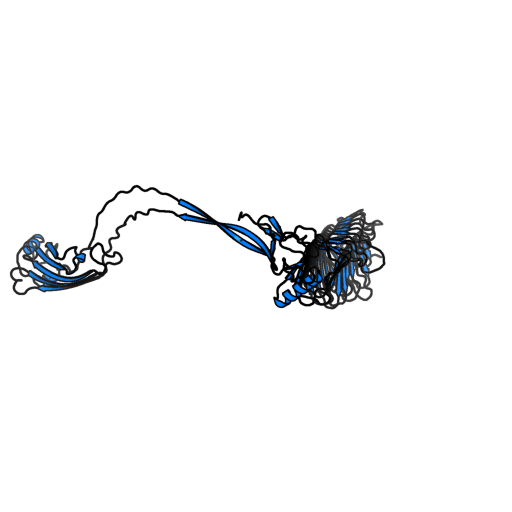621 6.560 1.00 98.81 447 THR A O 1
ATOM 3375 N N . ILE A 1 448 ? -10.478 0.013 8.036 1.00 98.88 448 ILE A N 1
ATOM 3376 C CA . ILE A 1 448 ? -9.772 -1.139 8.604 1.00 98.88 448 ILE A CA 1
ATOM 3377 C C . ILE A 1 448 ? -10.648 -2.369 8.389 1.00 98.88 448 ILE A C 1
ATOM 3379 O O . ILE A 1 448 ? -11.621 -2.576 9.119 1.00 98.88 448 ILE A O 1
ATOM 3383 N N . THR A 1 449 ? -10.333 -3.174 7.372 1.00 98.88 449 THR A N 1
ATOM 3384 C CA . THR A 1 449 ? -11.195 -4.298 6.993 1.00 98.88 449 THR A CA 1
ATOM 3385 C C . THR A 1 449 ? -10.470 -5.581 6.617 1.00 98.88 449 THR A C 1
ATOM 3387 O O . THR A 1 449 ? -9.379 -5.555 6.053 1.00 98.88 449 THR A O 1
ATOM 3390 N N . GLY A 1 450 ? -11.059 -6.730 6.953 1.00 98.69 450 GLY A N 1
ATOM 3391 C CA . GLY A 1 450 ? -10.531 -8.032 6.545 1.00 98.69 450 GLY A CA 1
ATOM 3392 C C . GLY A 1 450 ? -9.194 -8.405 7.191 1.00 98.69 450 GLY A C 1
ATOM 3393 O O . GLY A 1 450 ? -8.521 -9.310 6.701 1.00 98.69 450 GLY A O 1
ATOM 3394 N N . ASN A 1 451 ? -8.752 -7.710 8.245 1.00 98.88 451 ASN A N 1
ATOM 3395 C CA . ASN A 1 451 ? -7.461 -7.983 8.879 1.00 98.88 451 ASN A CA 1
ATOM 3396 C C . ASN A 1 451 ? -7.577 -9.121 9.895 1.00 98.88 451 ASN A C 1
ATOM 3398 O O . ASN A 1 451 ? -8.585 -9.259 10.582 1.00 98.88 451 ASN A O 1
ATOM 3402 N N . THR A 1 452 ? -6.506 -9.898 10.044 1.00 98.81 452 THR A N 1
ATOM 3403 C CA . THR A 1 452 ? -6.360 -10.896 11.108 1.00 98.81 452 THR A CA 1
ATOM 3404 C C . THR A 1 452 ? -5.317 -10.421 12.111 1.00 98.81 452 THR A C 1
ATOM 3406 O O . THR A 1 452 ? -4.143 -10.301 11.770 1.00 98.81 452 THR A O 1
ATOM 3409 N N . VAL A 1 453 ? -5.718 -10.182 13.358 1.00 98.56 453 VAL A N 1
ATOM 3410 C CA . VAL A 1 453 ? -4.826 -9.822 14.466 1.00 98.56 453 VAL A CA 1
ATOM 3411 C C . VAL A 1 453 ? -4.807 -10.955 15.486 1.00 98.56 453 VAL A C 1
ATOM 3413 O O . VAL A 1 453 ? -5.862 -11.416 15.918 1.00 98.56 453 VAL A O 1
ATOM 3416 N N . SER A 1 454 ? -3.627 -11.417 15.902 1.00 97.56 454 SER A N 1
ATOM 3417 C CA . SER A 1 454 ? -3.529 -12.484 16.902 1.00 97.56 454 SER A CA 1
ATOM 3418 C C . SER A 1 454 ? -2.432 -12.287 17.947 1.00 97.56 454 SER A C 1
ATOM 3420 O O . SER A 1 454 ? -1.355 -11.760 17.661 1.00 97.56 454 SER A O 1
ATOM 3422 N N . GLY A 1 455 ? -2.707 -12.719 19.181 1.00 95.06 455 GLY A N 1
ATOM 3423 C CA . GLY A 1 455 ? -1.728 -12.719 20.271 1.00 95.06 455 GLY A CA 1
ATOM 3424 C C . GLY A 1 455 ? -1.258 -11.317 20.658 1.00 95.06 455 GLY A C 1
ATOM 3425 O O . GLY A 1 455 ? -0.074 -11.128 20.942 1.00 95.06 455 GLY A O 1
ATOM 3426 N N . ALA A 1 456 ? -2.153 -10.326 20.603 1.00 94.94 456 ALA A N 1
ATOM 3427 C CA . ALA A 1 456 ? -1.797 -8.966 20.975 1.00 94.94 456 ALA A CA 1
ATOM 3428 C C . ALA A 1 456 ? -1.752 -8.810 22.503 1.00 94.94 456 ALA A C 1
ATOM 3430 O O . ALA A 1 456 ? -2.690 -9.221 23.178 1.00 94.94 456 ALA A O 1
ATOM 3431 N N . LEU A 1 457 ? -0.714 -8.185 23.075 1.00 94.25 457 LEU A N 1
ATOM 3432 C CA . LEU A 1 457 ? -0.581 -8.106 24.546 1.00 94.25 457 LEU A CA 1
ATOM 3433 C C . LEU A 1 457 ? -1.527 -7.108 25.220 1.00 94.25 457 LEU A C 1
ATOM 3435 O O . LEU A 1 457 ? -1.650 -7.130 26.441 1.00 94.25 457 LEU A O 1
ATOM 3439 N N . LYS A 1 458 ? -2.157 -6.202 24.467 1.00 94.69 458 LYS A N 1
ATOM 3440 C CA . LYS A 1 458 ? -3.072 -5.196 25.019 1.00 94.69 458 LYS A CA 1
ATOM 3441 C C . LYS A 1 458 ? -4.343 -5.061 24.189 1.00 94.69 458 LYS A C 1
ATOM 3443 O O . LYS A 1 458 ? -5.430 -5.287 24.712 1.00 94.69 458 LYS A O 1
ATOM 3448 N N . HIS A 1 459 ? -4.215 -4.728 22.904 1.00 96.81 459 HIS A N 1
ATOM 3449 C CA . HIS A 1 459 ? -5.370 -4.443 22.042 1.00 96.81 459 HIS A CA 1
ATOM 3450 C C . HIS A 1 459 ? -5.214 -5.096 20.669 1.00 96.81 459 HIS A C 1
ATOM 3452 O O . HIS A 1 459 ? -4.127 -5.054 20.098 1.00 96.81 459 HIS A O 1
ATOM 3458 N N . GLY A 1 460 ? -6.280 -5.653 20.101 1.00 98.06 460 GLY A N 1
ATOM 3459 C CA . GLY A 1 460 ? -6.274 -6.044 18.693 1.00 98.06 460 GLY A CA 1
ATOM 3460 C C . GLY A 1 460 ? -6.188 -4.804 17.803 1.00 98.06 460 GLY A C 1
ATOM 3461 O O . GLY A 1 460 ? -5.193 -4.591 17.108 1.00 98.06 460 GLY A O 1
ATOM 3462 N N . ILE A 1 461 ? -7.204 -3.949 17.911 1.00 98.62 461 ILE A N 1
ATOM 3463 C CA . ILE A 1 461 ? -7.301 -2.648 17.240 1.00 98.62 461 ILE A CA 1
ATOM 3464 C C . ILE A 1 461 ? -7.520 -1.566 18.303 1.00 98.62 461 ILE A C 1
ATOM 3466 O O . ILE A 1 461 ? -8.338 -1.756 19.200 1.00 98.62 461 ILE A O 1
ATOM 3470 N N . ASN A 1 462 ? -6.804 -0.444 18.217 1.00 98.19 462 ASN A N 1
ATOM 3471 C CA . ASN A 1 462 ? -7.040 0.736 19.051 1.00 98.19 462 ASN A CA 1
ATOM 3472 C C . ASN A 1 462 ? -7.097 2.011 18.189 1.00 98.19 462 ASN A C 1
ATOM 3474 O O . ASN A 1 462 ? -6.115 2.354 17.524 1.00 98.19 462 ASN A O 1
ATOM 3478 N N . ILE A 1 463 ? -8.231 2.714 18.240 1.00 98.00 463 ILE A N 1
ATOM 3479 C CA . ILE A 1 463 ? -8.387 4.063 17.692 1.00 98.00 463 ILE A CA 1
ATOM 3480 C C . ILE A 1 463 ? -8.364 5.070 18.841 1.00 98.00 463 ILE A C 1
ATOM 3482 O O . ILE A 1 463 ? -9.327 5.167 19.597 1.00 98.00 463 ILE A O 1
ATOM 3486 N N . TYR A 1 464 ? -7.268 5.821 18.937 1.00 95.75 464 TYR A N 1
ATOM 3487 C CA . TYR A 1 464 ? -6.985 6.737 20.034 1.00 95.75 464 TYR A CA 1
ATOM 3488 C C . TYR A 1 464 ? -7.063 8.196 19.566 1.00 95.75 464 TYR A C 1
ATOM 3490 O O . TYR A 1 464 ? -6.159 8.711 18.907 1.00 95.75 464 TYR A O 1
ATOM 3498 N N . ASN A 1 465 ? -8.146 8.889 19.893 1.00 95.25 465 ASN A N 1
ATOM 3499 C CA . ASN A 1 465 ? -8.311 10.304 19.588 1.00 95.25 465 ASN A CA 1
ATOM 3500 C C . ASN A 1 465 ? -7.939 11.157 20.810 1.00 95.25 465 ASN A C 1
ATOM 3502 O O . ASN A 1 465 ? -8.368 10.876 21.925 1.00 95.25 465 ASN A O 1
ATOM 3506 N N . VAL A 1 466 ? -7.110 12.188 20.619 1.00 92.56 466 VAL A N 1
ATOM 3507 C CA . VAL A 1 466 ? -6.772 13.120 21.711 1.00 92.56 466 VAL A CA 1
ATOM 3508 C C . VAL A 1 466 ? -7.501 14.439 21.507 1.00 92.56 466 VAL A C 1
ATOM 3510 O O . VAL A 1 466 ? -8.376 14.775 22.286 1.00 92.56 466 VAL A O 1
ATOM 3513 N N . PHE A 1 467 ? -7.188 15.165 20.431 1.00 90.69 467 PHE A N 1
ATOM 3514 C CA . PHE A 1 467 ? -7.782 16.485 20.167 1.00 90.69 467 PHE A CA 1
ATOM 3515 C C . PHE A 1 467 ? -8.385 16.625 18.768 1.00 90.69 467 PHE A C 1
ATOM 3517 O O . PHE A 1 467 ? -9.148 17.553 18.527 1.00 90.69 467 PHE A O 1
ATOM 3524 N N . GLY A 1 468 ? -7.983 15.775 17.821 1.00 92.19 468 GLY A N 1
ATOM 3525 C CA . GLY A 1 468 ? -8.343 15.932 16.414 1.00 92.19 468 GLY A CA 1
ATOM 3526 C C . GLY A 1 468 ? -9.692 15.318 16.058 1.00 92.19 468 GLY A C 1
ATOM 3527 O O . GLY A 1 468 ? -10.473 14.905 16.915 1.00 92.19 468 GLY A O 1
ATOM 3528 N N . THR A 1 469 ? -9.965 15.237 14.758 1.00 95.19 469 THR A N 1
ATOM 3529 C CA . THR A 1 469 ? -11.146 14.530 14.244 1.00 95.19 469 THR A CA 1
ATOM 3530 C C . THR A 1 469 ? -10.734 13.204 13.626 1.00 95.19 469 THR A C 1
ATOM 3532 O O . THR A 1 469 ? -10.004 13.173 12.636 1.00 95.19 469 THR A O 1
ATOM 3535 N N . THR A 1 470 ? -11.254 12.106 14.158 1.00 97.81 470 THR A N 1
ATOM 3536 C CA . THR A 1 470 ? -11.029 10.770 13.611 1.00 97.81 470 THR A CA 1
ATOM 3537 C C . THR A 1 470 ? -12.342 10.194 13.110 1.00 97.81 470 THR A C 1
ATOM 3539 O O . THR A 1 470 ? -13.295 10.050 13.865 1.00 97.81 470 THR A O 1
ATOM 3542 N N . THR A 1 471 ? -12.398 9.847 11.828 1.00 98.44 471 THR A N 1
ATOM 3543 C CA . THR A 1 471 ? -13.470 9.043 11.240 1.00 98.44 471 THR A CA 1
ATOM 3544 C C . THR A 1 471 ? -12.923 7.663 10.897 1.00 98.44 471 THR A C 1
ATOM 3546 O O . THR A 1 471 ? -11.863 7.574 10.281 1.00 98.44 471 THR A O 1
ATOM 3549 N N . ALA A 1 472 ? -13.606 6.583 11.277 1.00 98.56 472 ALA A N 1
ATOM 3550 C CA . ALA A 1 472 ? -13.140 5.240 10.931 1.00 98.56 472 ALA A CA 1
ATOM 3551 C C . ALA A 1 472 ? -14.265 4.240 10.632 1.00 98.56 472 ALA A C 1
ATOM 3553 O O . ALA A 1 472 ? -15.346 4.312 11.207 1.00 98.56 472 ALA A O 1
ATOM 3554 N N . SER A 1 473 ? -13.979 3.278 9.757 1.00 98.75 473 SER A N 1
ATOM 3555 C CA . SER A 1 473 ? -14.789 2.083 9.500 1.00 98.75 473 SER A CA 1
ATOM 3556 C C . SER A 1 473 ? -13.972 0.850 9.872 1.00 98.75 473 SER A C 1
ATOM 3558 O O . SER A 1 473 ? -12.870 0.676 9.352 1.00 98.75 473 SER A O 1
ATOM 3560 N N . ILE A 1 474 ? -14.498 -0.003 10.750 1.00 98.81 474 ILE A N 1
ATOM 3561 C CA . ILE A 1 474 ? -13.821 -1.204 11.255 1.00 98.81 474 ILE A CA 1
ATOM 3562 C C . ILE A 1 474 ? -14.728 -2.409 11.005 1.00 98.81 474 ILE A C 1
ATOM 3564 O O . ILE A 1 474 ? -15.673 -2.646 11.767 1.00 98.81 474 ILE A O 1
ATOM 3568 N N . THR A 1 475 ? -14.467 -3.159 9.931 1.00 98.75 475 THR A N 1
ATOM 3569 C CA . THR A 1 475 ? -15.353 -4.258 9.521 1.00 98.75 475 THR A CA 1
ATOM 3570 C C . THR A 1 475 ? -14.643 -5.548 9.157 1.00 98.75 475 THR A C 1
ATOM 3572 O O . THR A 1 475 ? -13.545 -5.530 8.617 1.00 98.75 475 THR A O 1
ATOM 3575 N N . ASP A 1 476 ? -15.287 -6.685 9.406 1.00 98.62 476 ASP A N 1
ATOM 3576 C CA . ASP A 1 476 ? -14.828 -7.997 8.922 1.00 98.62 476 ASP A CA 1
ATOM 3577 C C . ASP A 1 476 ? -13.407 -8.379 9.386 1.00 98.62 476 ASP A C 1
ATOM 3579 O O . ASP A 1 476 ? -12.682 -9.093 8.694 1.00 98.62 476 ASP A O 1
ATOM 3583 N N . ASN A 1 477 ? -12.971 -7.884 10.550 1.00 98.81 477 ASN A N 1
ATOM 3584 C CA . ASN A 1 477 ? -11.668 -8.232 11.119 1.00 98.81 477 ASN A CA 1
ATOM 3585 C C . ASN A 1 477 ? -11.781 -9.456 12.037 1.00 98.81 477 ASN A C 1
ATOM 3587 O O . ASN A 1 477 ? -12.753 -9.593 12.776 1.00 98.81 477 ASN A O 1
ATOM 3591 N N . ILE A 1 478 ? -10.752 -10.304 12.046 1.00 98.75 478 ILE A N 1
ATOM 3592 C CA . ILE A 1 478 ? -10.612 -11.440 12.963 1.00 98.75 478 ILE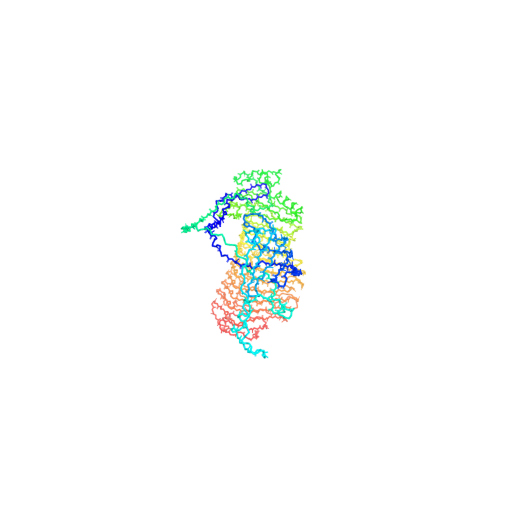 A CA 1
ATOM 3593 C C . ILE A 1 478 ? -9.565 -11.082 14.018 1.00 98.75 478 ILE A C 1
ATOM 3595 O O . ILE A 1 478 ? -8.403 -10.854 13.691 1.00 98.75 478 ILE A O 1
ATOM 3599 N N . ILE A 1 479 ? -9.945 -11.061 15.291 1.00 98.69 479 ILE A N 1
ATOM 3600 C CA . ILE A 1 479 ? -9.079 -10.700 16.413 1.00 98.69 479 ILE A CA 1
ATOM 3601 C C . ILE A 1 479 ? -9.071 -11.851 17.414 1.00 98.69 479 ILE A C 1
ATOM 3603 O O . ILE A 1 479 ? -10.102 -12.183 17.985 1.00 98.69 479 ILE A O 1
ATOM 3607 N N . ASN A 1 480 ? -7.909 -12.461 17.642 1.00 97.81 480 ASN A N 1
ATOM 3608 C CA . ASN A 1 480 ? -7.771 -13.622 18.523 1.00 97.81 480 ASN A CA 1
ATOM 3609 C C . ASN A 1 480 ? -6.760 -13.359 19.643 1.00 97.81 480 ASN A C 1
ATOM 3611 O O . ASN A 1 480 ? -5.644 -12.905 19.377 1.00 97.81 480 ASN A O 1
ATOM 3615 N N . ASN A 1 481 ? -7.084 -13.763 20.873 1.00 95.88 481 ASN A N 1
ATOM 3616 C CA . ASN A 1 481 ? -6.163 -13.735 22.014 1.00 95.88 481 ASN A CA 1
ATOM 3617 C C . ASN A 1 481 ? -5.568 -12.339 22.278 1.00 95.88 481 ASN A C 1
ATOM 3619 O O . ASN A 1 481 ? -4.346 -12.179 22.335 1.00 95.88 481 ASN A O 1
ATOM 3623 N N . SER A 1 482 ? -6.417 -11.320 22.408 1.00 95.94 482 SER A N 1
ATOM 3624 C CA . SER A 1 482 ? -6.008 -9.973 22.827 1.00 95.94 482 SER A CA 1
ATOM 3625 C C . SER A 1 482 ? -6.801 -9.529 24.052 1.00 95.94 482 SER A C 1
ATOM 3627 O O . SER A 1 482 ? -8.015 -9.714 24.047 1.00 95.94 482 SER A O 1
ATOM 3629 N N . PRO A 1 483 ? -6.200 -8.916 25.094 1.00 96.38 483 PRO A N 1
ATOM 3630 C CA . PRO A 1 483 ? -6.962 -8.500 26.270 1.00 96.38 483 PRO A CA 1
ATOM 3631 C C . PRO A 1 483 ? -8.178 -7.651 25.926 1.00 96.38 483 PRO A C 1
ATOM 3633 O O . PRO A 1 483 ? -9.283 -7.988 26.340 1.00 96.38 483 PRO A O 1
ATOM 3636 N N . THR A 1 484 ? -7.998 -6.630 25.094 1.00 97.81 484 THR A N 1
ATOM 3637 C CA . THR A 1 484 ? -9.104 -5.946 24.428 1.00 97.81 484 THR A CA 1
ATOM 3638 C C . THR A 1 484 ? -9.120 -6.314 22.949 1.00 97.81 484 THR A C 1
ATOM 3640 O O . THR A 1 484 ? -8.075 -6.251 22.297 1.00 97.81 484 THR A O 1
ATOM 3643 N N . GLY A 1 485 ? -10.264 -6.700 22.388 1.00 98.25 485 GLY A N 1
ATOM 3644 C CA . GLY A 1 485 ? -10.407 -6.902 20.946 1.00 98.25 485 GLY A CA 1
ATOM 3645 C C . GLY A 1 485 ? -10.256 -5.577 20.202 1.00 98.25 485 GLY A C 1
ATOM 3646 O O . GLY A 1 485 ? -9.221 -5.314 19.586 1.00 98.25 485 GLY A O 1
ATOM 3647 N N . ILE A 1 486 ? -11.265 -4.718 20.329 1.00 98.62 486 ILE A N 1
ATOM 3648 C CA . ILE A 1 486 ? -11.306 -3.373 19.740 1.00 98.62 486 ILE A CA 1
ATOM 3649 C C . ILE A 1 486 ? -11.457 -2.343 20.857 1.00 98.62 486 ILE A C 1
ATOM 3651 O O . ILE A 1 486 ? -12.354 -2.469 21.686 1.00 98.62 486 ILE A O 1
ATOM 3655 N N . LEU A 1 487 ? -10.588 -1.335 20.870 1.00 98.31 487 LEU A N 1
ATOM 3656 C CA . LEU A 1 487 ? -10.637 -0.199 21.785 1.00 98.31 487 LEU A CA 1
ATOM 3657 C C . LEU A 1 487 ? -10.836 1.099 20.998 1.00 98.31 487 LEU A C 1
ATOM 3659 O O . LEU A 1 487 ? -10.110 1.366 20.041 1.00 98.31 487 LEU A O 1
ATOM 3663 N N . LEU A 1 488 ? -11.825 1.885 21.399 1.00 98.12 488 LEU A N 1
ATOM 3664 C CA . LEU A 1 488 ? -12.133 3.197 20.848 1.00 98.12 488 LEU A CA 1
ATOM 3665 C C . LEU A 1 488 ? -12.047 4.207 21.984 1.00 98.12 488 LEU A C 1
ATOM 3667 O O . LEU A 1 488 ? -12.795 4.084 22.947 1.00 98.12 488 LEU A O 1
ATOM 3671 N N . GLU A 1 489 ? -11.144 5.171 21.877 1.00 96.12 489 GLU A N 1
ATOM 3672 C CA . GLU A 1 489 ? -10.802 6.087 22.964 1.00 96.12 489 GLU A CA 1
ATOM 3673 C C . GLU A 1 489 ? -10.822 7.538 22.474 1.00 96.12 489 GLU A C 1
ATOM 3675 O O . GLU A 1 489 ? -10.272 7.841 21.411 1.00 96.12 489 GLU A O 1
ATOM 3680 N N . ASP A 1 490 ? -11.408 8.439 23.263 1.00 94.50 490 ASP A N 1
ATOM 3681 C CA . ASP A 1 490 ? -11.360 9.889 23.043 1.00 94.50 490 ASP A CA 1
ATOM 3682 C C . ASP A 1 490 ? -11.139 10.628 24.375 1.00 94.50 490 ASP A C 1
ATOM 3684 O O . ASP A 1 490 ? -11.958 10.513 25.288 1.00 94.50 490 ASP A O 1
ATOM 3688 N N . TYR A 1 491 ? -10.015 11.348 24.510 1.00 87.75 491 TYR A N 1
ATOM 3689 C CA . TYR A 1 491 ? -9.505 11.801 25.819 1.00 87.75 491 TYR A CA 1
ATOM 3690 C C . TYR A 1 491 ? -9.480 13.318 26.075 1.00 87.75 491 TYR A C 1
ATOM 3692 O O . TYR A 1 491 ? -9.341 13.702 27.241 1.00 87.75 491 TYR A O 1
ATOM 3700 N N . GLU A 1 492 ? -9.569 14.210 25.079 1.00 82.62 492 GLU A N 1
ATOM 3701 C CA . GLU A 1 492 ? -9.414 15.657 25.333 1.00 82.62 492 GLU A CA 1
ATOM 3702 C C . GLU A 1 492 ? -10.368 16.585 24.560 1.00 82.62 492 GLU A C 1
ATOM 3704 O O . GLU A 1 492 ? -11.055 16.211 23.610 1.00 82.62 492 GLU A O 1
ATOM 3709 N N . GLN A 1 493 ? -10.414 17.842 25.028 1.00 68.19 493 GLN A N 1
ATOM 3710 C CA . GLN A 1 493 ? -11.315 18.894 24.559 1.00 68.19 493 GLN A CA 1
ATOM 3711 C C . GLN A 1 493 ? -11.192 19.097 23.047 1.00 68.19 493 GLN A C 1
ATOM 3713 O O . GLN A 1 493 ? -10.109 19.400 22.551 1.00 68.19 493 GLN A O 1
ATOM 3718 N N . VAL A 1 494 ? -12.334 19.074 22.353 1.00 75.25 494 VAL A N 1
ATOM 3719 C CA . VAL A 1 494 ? -12.506 19.377 20.913 1.00 75.25 494 VAL A CA 1
ATOM 3720 C C . VAL A 1 494 ? -12.278 18.178 19.975 1.00 75.25 494 VAL A C 1
ATOM 3722 O O . VAL A 1 494 ? -12.568 18.277 18.782 1.00 75.25 494 VAL A O 1
ATOM 3725 N N . GLY A 1 495 ? -11.862 17.027 20.508 1.00 76.50 495 GLY A N 1
ATOM 3726 C CA . GLY A 1 495 ? -11.806 15.788 19.745 1.00 76.50 495 GLY A CA 1
ATOM 3727 C C . GLY A 1 495 ? -13.187 15.267 19.334 1.00 76.50 495 GLY A C 1
ATOM 3728 O O . GLY A 1 495 ? -14.166 15.408 20.066 1.00 76.50 495 GLY A O 1
ATOM 3729 N N . HIS A 1 496 ? -13.269 14.664 18.146 1.00 91.81 496 HIS A N 1
ATOM 3730 C CA . HIS A 1 496 ? -14.438 13.888 17.732 1.00 91.81 496 HIS A CA 1
ATOM 3731 C C . HIS A 1 496 ? -13.994 12.561 17.123 1.00 91.81 496 HIS A C 1
ATOM 3733 O O . HIS A 1 496 ? -13.338 12.540 16.076 1.00 91.81 496 HIS A O 1
ATOM 3739 N N . LEU A 1 497 ? -14.406 11.454 17.741 1.00 96.81 497 LEU A N 1
ATOM 3740 C CA . LEU A 1 497 ? -14.248 10.111 17.198 1.00 96.81 497 LEU A CA 1
ATOM 3741 C C . LEU A 1 497 ? -15.579 9.617 16.614 1.00 96.81 497 LEU A C 1
ATOM 3743 O O . LEU A 1 497 ? -16.523 9.283 17.327 1.00 96.81 497 LEU A O 1
ATOM 3747 N N . ASN A 1 498 ? -15.655 9.556 15.287 1.00 97.81 498 ASN A N 1
ATOM 3748 C CA . ASN A 1 498 ? -16.822 9.089 14.549 1.00 97.81 498 ASN A CA 1
ATOM 3749 C C . ASN A 1 498 ? -16.538 7.747 13.866 1.00 97.81 498 ASN A C 1
ATOM 3751 O O . ASN A 1 498 ? -15.904 7.682 12.812 1.00 97.81 498 ASN A O 1
ATOM 3755 N N . ILE A 1 499 ? -17.048 6.665 14.433 1.00 98.50 499 ILE A N 1
ATOM 3756 C CA . ILE A 1 499 ? -17.016 5.353 13.800 1.00 98.50 499 ILE A CA 1
ATOM 3757 C C . ILE A 1 499 ? -18.240 5.222 12.895 1.00 98.50 499 ILE A C 1
ATOM 3759 O O . ILE A 1 499 ? -19.378 5.207 13.359 1.00 98.50 499 ILE A O 1
ATOM 3763 N N . THR A 1 500 ? -18.018 5.164 11.584 1.00 98.25 500 THR A N 1
ATOM 3764 C CA . THR A 1 500 ? -19.088 5.108 10.576 1.00 98.25 500 THR A CA 1
ATOM 3765 C C . THR A 1 500 ? -19.661 3.706 10.407 1.00 98.25 500 THR A C 1
ATOM 3767 O O . THR A 1 500 ? -20.832 3.574 10.052 1.00 98.25 500 THR A O 1
ATOM 3770 N N . ALA A 1 501 ? -18.856 2.679 10.679 1.00 98.12 501 ALA A N 1
ATOM 3771 C CA . ALA A 1 501 ? -19.270 1.284 10.732 1.00 98.12 501 ALA A CA 1
ATOM 3772 C C . ALA A 1 501 ? -18.374 0.503 11.705 1.00 98.12 501 ALA A C 1
ATOM 3774 O O . ALA A 1 501 ? -17.147 0.603 11.634 1.00 98.12 501 ALA A O 1
ATOM 3775 N N . LEU A 1 502 ? -18.982 -0.297 12.583 1.00 98.25 502 LEU A N 1
ATOM 3776 C CA . LEU A 1 502 ? -18.298 -1.233 13.477 1.00 98.25 502 LEU A CA 1
ATOM 3777 C C . LEU A 1 502 ? -19.012 -2.585 13.419 1.00 98.25 502 LEU A C 1
ATOM 3779 O O . LEU A 1 502 ? -19.823 -2.902 14.290 1.00 98.25 502 LEU A O 1
ATOM 3783 N N . GLY A 1 503 ? -18.750 -3.371 12.375 1.00 97.69 503 GLY A N 1
ATOM 3784 C CA . GLY A 1 503 ? -19.569 -4.550 12.100 1.00 97.69 503 GLY A CA 1
ATOM 3785 C C . GLY A 1 503 ? -18.864 -5.725 11.438 1.00 97.69 503 GLY A C 1
ATOM 3786 O O . GLY A 1 503 ? -17.808 -5.577 10.840 1.00 97.69 503 GLY A O 1
ATOM 3787 N N . GLY A 1 504 ? -19.437 -6.920 11.572 1.00 97.88 504 GLY A N 1
ATOM 3788 C CA . GLY A 1 504 ? -18.884 -8.153 10.997 1.00 97.88 504 GLY A CA 1
ATOM 3789 C C . GLY A 1 504 ? -17.560 -8.620 11.616 1.00 97.88 504 GLY A C 1
ATOM 3790 O O . GLY A 1 504 ? -16.936 -9.537 11.093 1.00 97.88 504 GLY A O 1
ATOM 3791 N N . ASN A 1 505 ? -17.100 -8.009 12.713 1.00 98.56 505 ASN A N 1
ATOM 3792 C CA . ASN A 1 505 ? -15.840 -8.401 13.343 1.00 98.56 505 ASN A CA 1
ATOM 3793 C C . ASN A 1 505 ? -16.015 -9.686 14.160 1.00 98.56 505 ASN A C 1
ATOM 3795 O O . ASN A 1 505 ? -17.006 -9.853 14.871 1.00 98.56 505 ASN A O 1
ATOM 3799 N N . GLU A 1 506 ? -15.019 -10.564 14.106 1.00 98.44 506 GLU A N 1
ATOM 3800 C CA . GLU A 1 506 ? -14.932 -11.775 14.911 1.00 98.44 506 GLU A CA 1
ATOM 3801 C C . GLU A 1 506 ? -13.830 -11.629 15.963 1.00 98.44 506 GLU A C 1
ATOM 3803 O O . GLU A 1 506 ? -12.648 -11.560 15.641 1.00 98.44 506 GLU A O 1
ATOM 3808 N N . ILE A 1 507 ? -14.216 -11.589 17.235 1.00 98.31 507 ILE A N 1
ATOM 3809 C CA . ILE A 1 507 ? -13.333 -11.385 18.381 1.00 98.31 507 ILE A CA 1
ATOM 3810 C C . ILE A 1 507 ? -13.379 -12.642 19.248 1.00 98.31 507 ILE A C 1
ATOM 3812 O O . ILE A 1 507 ? -14.446 -13.042 19.719 1.00 98.31 507 ILE A O 1
ATOM 3816 N N . ARG A 1 508 ? -12.227 -13.282 19.453 1.00 97.50 508 ARG A N 1
ATOM 3817 C CA . ARG A 1 508 ? -12.106 -14.529 20.213 1.00 97.50 508 ARG A CA 1
ATOM 3818 C C . ARG A 1 508 ? -11.096 -14.409 21.346 1.00 97.50 508 ARG A C 1
ATOM 3820 O O . ARG A 1 508 ? -10.004 -13.865 21.171 1.00 97.50 508 ARG A O 1
ATOM 3827 N N . ASP A 1 509 ? -11.453 -14.990 22.485 1.00 95.88 509 ASP A N 1
ATOM 3828 C CA . ASP A 1 509 ? -10.576 -15.211 23.636 1.00 95.88 509 ASP A CA 1
ATOM 3829 C C . ASP A 1 509 ? -9.974 -13.912 24.204 1.00 95.88 509 ASP A C 1
ATOM 3831 O O . ASP A 1 509 ? -8.827 -13.870 24.661 1.00 95.88 509 ASP A O 1
ATOM 3835 N N . SER A 1 510 ? -10.748 -12.819 24.171 1.00 95.88 510 SER A N 1
ATOM 3836 C CA . SER A 1 510 ? -10.335 -11.563 24.799 1.00 95.88 510 SER A CA 1
ATOM 3837 C C . SER A 1 510 ? -10.458 -11.620 26.313 1.00 95.88 510 SER A C 1
ATOM 3839 O O . SER A 1 510 ? -11.518 -11.943 26.826 1.00 95.88 510 SER A O 1
ATOM 3841 N N . THR A 1 511 ? -9.401 -11.280 27.051 1.00 93.62 511 THR A N 1
ATOM 3842 C CA . THR A 1 511 ? -9.367 -11.473 28.514 1.00 93.62 511 THR A CA 1
ATOM 3843 C C . THR A 1 511 ? -9.907 -10.300 29.332 1.00 93.62 511 THR A C 1
ATOM 3845 O O . THR A 1 511 ? -10.160 -10.473 30.521 1.00 93.62 511 THR A O 1
ATOM 3848 N N . SER A 1 512 ? -10.082 -9.122 28.729 1.00 94.00 512 SER A N 1
ATOM 3849 C CA . SER A 1 512 ? -10.545 -7.901 29.402 1.00 94.00 512 SER A CA 1
ATOM 3850 C C . SER A 1 512 ? -11.776 -7.284 28.758 1.00 94.00 512 SER A C 1
ATOM 3852 O O . SER A 1 512 ? -12.667 -6.882 29.495 1.00 94.00 512 SER A O 1
ATOM 3854 N N . ALA A 1 513 ? -11.809 -7.137 27.432 1.00 94.50 513 ALA A N 1
ATOM 3855 C CA . ALA A 1 513 ? -12.990 -6.663 26.724 1.00 94.50 513 ALA A CA 1
ATOM 3856 C C . ALA A 1 513 ? -13.037 -7.185 25.280 1.00 94.50 513 ALA A C 1
ATOM 3858 O O . ALA A 1 513 ? -12.012 -7.207 24.607 1.00 94.50 513 ALA A O 1
ATOM 3859 N N . GLY A 1 514 ? -14.202 -7.561 24.758 1.00 96.25 514 GLY A N 1
ATOM 3860 C CA . GLY A 1 514 ? -14.356 -7.792 23.321 1.00 96.25 514 GLY A CA 1
ATOM 3861 C C . GLY A 1 514 ? -14.247 -6.463 22.574 1.00 96.25 514 GLY A C 1
ATOM 3862 O O . GLY A 1 514 ? -13.279 -6.209 21.859 1.00 96.25 514 GLY A O 1
ATOM 3863 N N . ILE A 1 515 ? -15.212 -5.579 22.816 1.00 97.38 515 ILE A N 1
ATOM 3864 C CA . ILE A 1 515 ? -15.240 -4.204 22.313 1.00 97.38 515 ILE A CA 1
ATOM 3865 C C . ILE A 1 515 ? -15.331 -3.252 23.506 1.00 97.38 515 ILE A C 1
ATOM 3867 O O . ILE A 1 515 ? -16.202 -3.416 24.357 1.00 97.38 515 ILE A O 1
ATOM 3871 N N . HIS A 1 516 ? -14.448 -2.260 23.559 1.00 97.38 516 HIS A N 1
ATOM 3872 C CA . HIS A 1 516 ? -14.438 -1.216 24.577 1.00 97.38 516 HIS A CA 1
ATOM 3873 C C . HIS A 1 516 ? -14.535 0.161 23.914 1.00 97.38 516 HIS A C 1
ATOM 3875 O O . HIS A 1 516 ? -13.737 0.478 23.031 1.00 97.38 516 HIS A O 1
ATOM 3881 N N . VAL A 1 517 ? -15.521 0.958 24.325 1.00 96.88 517 VAL A N 1
ATOM 3882 C CA . VAL A 1 517 ? -15.712 2.338 23.869 1.00 96.88 517 VAL A CA 1
ATOM 3883 C C . VAL A 1 517 ? -15.627 3.263 25.070 1.00 96.88 517 VAL A C 1
ATOM 3885 O O . VAL A 1 517 ? -16.476 3.187 25.953 1.00 96.88 517 VAL A O 1
ATOM 3888 N N . ASP A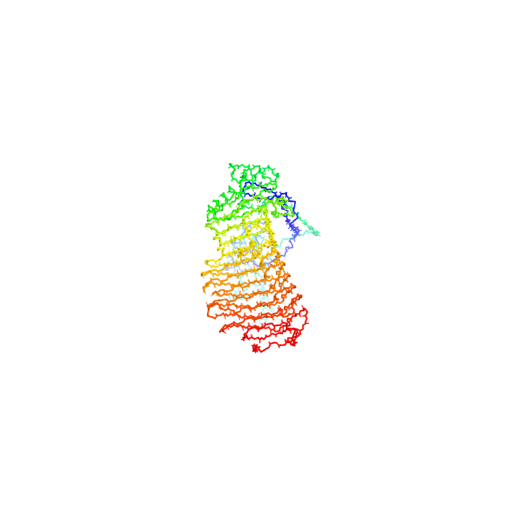 1 518 ? -14.615 4.117 25.082 1.00 95.75 518 ASP A N 1
ATOM 3889 C CA . ASP A 1 518 ? -14.200 4.898 26.239 1.00 95.75 518 ASP A CA 1
ATOM 3890 C C . ASP A 1 518 ? -14.164 6.397 25.898 1.00 95.75 518 ASP A C 1
ATOM 3892 O O . ASP A 1 518 ? -13.261 6.892 25.218 1.00 95.75 518 ASP A O 1
ATOM 3896 N N . ALA A 1 519 ? -15.187 7.117 26.362 1.00 93.25 519 ALA A N 1
ATOM 3897 C CA . ALA A 1 519 ? -15.333 8.564 26.249 1.00 93.25 519 ALA A CA 1
ATOM 3898 C C . ALA A 1 519 ? -15.030 9.252 27.597 1.00 93.25 519 ALA A C 1
ATOM 3900 O O . ALA A 1 519 ? -15.896 9.930 28.177 1.00 93.25 519 ALA A O 1
ATOM 3901 N N . MET A 1 520 ? -13.813 9.054 28.118 1.00 87.62 520 MET A N 1
ATOM 3902 C CA . MET A 1 520 ? -13.348 9.601 29.399 1.00 87.62 520 MET A CA 1
ATOM 3903 C C . MET A 1 520 ? -12.331 10.745 29.239 1.00 87.62 520 MET A C 1
ATOM 3905 O O . MET A 1 520 ? -11.118 10.523 29.258 1.00 87.62 520 MET A O 1
ATOM 3909 N N . PRO A 1 521 ? -12.784 12.008 29.171 1.00 82.44 521 PRO A N 1
ATOM 3910 C CA . PRO A 1 521 ? -11.889 13.139 29.049 1.00 82.44 521 PRO A CA 1
ATOM 3911 C C . PRO A 1 521 ? -11.080 13.357 30.326 1.00 82.44 521 PRO A C 1
ATOM 3913 O O . PRO A 1 521 ? -11.612 13.322 31.439 1.00 82.44 521 PRO A O 1
ATOM 3916 N N . VAL A 1 522 ? -9.795 13.680 30.167 1.00 80.75 522 VAL A N 1
ATOM 3917 C CA . VAL A 1 522 ? -8.964 14.182 31.276 1.00 80.75 522 VAL A CA 1
ATOM 3918 C C . VAL A 1 522 ? -9.353 15.626 31.607 1.00 80.75 522 VAL A C 1
ATOM 3920 O O . VAL A 1 522 ? -9.364 16.030 32.771 1.00 80.75 522 VAL A O 1
ATOM 3923 N N . VAL A 1 523 ? -9.697 16.409 30.578 1.00 78.75 523 VAL A N 1
ATOM 3924 C CA . VAL A 1 523 ? -10.156 17.799 30.679 1.00 78.75 523 VAL A CA 1
ATOM 3925 C C . VAL A 1 523 ? -11.237 18.036 29.608 1.00 78.75 523 VAL A C 1
ATOM 3927 O O . VAL A 1 523 ? -11.020 17.710 28.448 1.00 78.75 523 VAL A O 1
ATOM 3930 N N . GLY A 1 524 ? -12.385 18.618 29.994 1.00 81.25 524 GLY A N 1
ATOM 3931 C CA . GLY A 1 524 ? -13.573 18.944 29.164 1.00 81.25 524 GLY A CA 1
ATOM 3932 C C . GLY A 1 524 ? -14.378 17.767 28.628 1.00 81.25 524 GLY A C 1
ATOM 3933 O O . GLY A 1 524 ? -14.677 16.880 29.414 1.00 81.25 524 GLY A O 1
ATOM 3934 N N . ASP A 1 525 ? -14.791 17.822 27.355 1.00 84.38 525 ASP A N 1
ATOM 3935 C CA . ASP A 1 525 ? -15.785 16.909 26.769 1.00 84.38 525 ASP A CA 1
ATOM 3936 C C . ASP A 1 525 ? -15.157 16.044 25.670 1.00 84.38 525 ASP A C 1
ATOM 3938 O O . ASP A 1 525 ? -14.632 16.589 24.698 1.00 84.38 525 ASP A O 1
ATOM 3942 N N . ALA A 1 526 ? -15.258 14.718 25.810 1.00 90.50 526 ALA A N 1
ATOM 3943 C CA . ALA A 1 526 ? -14.979 13.763 24.737 1.00 90.50 526 ALA A CA 1
ATOM 3944 C C . ALA A 1 526 ? -16.257 13.462 23.940 1.00 90.50 526 ALA A C 1
ATOM 3946 O O . ALA A 1 526 ? -17.372 13.565 24.465 1.0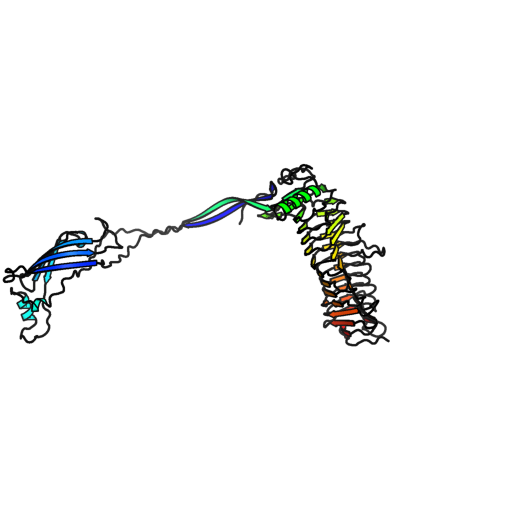0 90.50 526 ALA A O 1
ATOM 3947 N N . SER A 1 527 ? -16.127 13.070 22.676 1.00 93.81 527 SER A N 1
ATOM 3948 C CA . SER A 1 527 ? -17.261 12.803 21.798 1.00 93.81 527 SER A CA 1
ATOM 3949 C C . SER A 1 527 ? -17.006 11.592 20.907 1.00 93.81 527 SER A C 1
ATOM 3951 O O . SER A 1 527 ? -16.350 11.683 19.869 1.00 93.81 527 SER A O 1
ATOM 3953 N N . ILE A 1 528 ? -17.623 10.465 21.274 1.00 96.50 528 ILE A N 1
ATOM 3954 C CA . ILE A 1 528 ? -17.614 9.239 20.477 1.00 96.50 528 ILE A CA 1
ATOM 3955 C C . ILE A 1 528 ? -19.010 8.951 19.928 1.00 96.50 528 ILE A C 1
ATOM 3957 O O . ILE A 1 528 ? -19.991 8.838 20.667 1.00 96.50 528 ILE A O 1
ATOM 3961 N N . THR A 1 529 ? -19.095 8.779 18.611 1.00 97.00 529 THR A N 1
ATOM 3962 C CA . THR A 1 529 ? -20.276 8.227 17.935 1.00 97.00 529 THR A CA 1
ATOM 3963 C C . THR A 1 529 ? -19.884 6.949 17.215 1.00 97.00 529 THR A C 1
ATOM 3965 O O . THR A 1 529 ? -18.958 6.955 16.412 1.00 97.00 529 THR A O 1
ATOM 3968 N N . VAL A 1 530 ? -20.601 5.862 17.474 1.00 97.50 530 VAL A N 1
ATOM 3969 C CA . VAL A 1 530 ? -20.447 4.578 16.795 1.00 97.50 530 VAL A CA 1
ATOM 3970 C C . VAL A 1 530 ? -21.721 4.267 16.031 1.00 97.50 530 VAL A C 1
ATOM 3972 O O . VAL A 1 530 ? -22.784 4.095 16.621 1.00 97.50 530 VAL A O 1
ATOM 3975 N N . ASN A 1 531 ? -21.605 4.179 14.713 1.00 96.56 531 ASN A N 1
ATOM 3976 C CA . ASN A 1 531 ? -22.662 3.768 13.801 1.00 96.56 531 ASN A CA 1
ATOM 3977 C C . ASN A 1 531 ? -22.377 2.368 13.252 1.00 96.56 531 ASN A C 1
ATOM 3979 O O . ASN A 1 531 ? -21.232 1.913 13.233 1.00 96.56 531 ASN A O 1
ATOM 3983 N N . GLY A 1 532 ? -23.427 1.694 12.777 1.00 94.00 532 GLY A N 1
ATOM 3984 C CA . GLY A 1 532 ? -23.311 0.373 12.161 1.00 94.00 532 GLY A CA 1
ATOM 3985 C C . GLY A 1 532 ? -22.706 -0.665 13.105 1.00 94.00 532 GLY A C 1
ATOM 3986 O O . GLY A 1 532 ? -21.853 -1.437 12.675 1.00 94.00 532 GLY A O 1
ATOM 3987 N N . PHE A 1 533 ? -23.095 -0.639 14.386 1.00 95.44 533 PHE A N 1
ATOM 3988 C CA . PHE A 1 533 ? -22.673 -1.606 15.401 1.00 95.44 533 PHE A CA 1
ATOM 3989 C C . PHE A 1 533 ? -23.358 -2.965 15.188 1.00 95.44 533 PHE A C 1
ATOM 3991 O O . PHE A 1 533 ? -24.270 -3.345 15.925 1.00 95.44 533 PHE A O 1
ATOM 3998 N N . ASP A 1 534 ? -22.958 -3.667 14.129 1.00 93.69 534 ASP A N 1
ATOM 3999 C CA . ASP A 1 534 ? -23.781 -4.690 13.488 1.00 93.69 534 ASP A CA 1
ATOM 4000 C C . ASP A 1 534 ? -23.034 -5.999 13.228 1.00 93.69 534 ASP A C 1
ATOM 4002 O O . ASP A 1 534 ? -21.988 -6.025 12.592 1.00 93.69 534 ASP A O 1
ATOM 4006 N N . GLY A 1 535 ? -23.611 -7.129 13.645 1.00 95.31 535 GLY A N 1
ATOM 4007 C CA . GLY A 1 535 ? -23.118 -8.449 13.236 1.00 95.31 535 GLY A CA 1
ATOM 4008 C C . GLY A 1 535 ? -21.742 -8.831 13.791 1.00 95.31 535 GLY A C 1
ATOM 4009 O O . GLY A 1 535 ? -21.079 -9.682 13.204 1.00 95.31 535 GLY A O 1
ATOM 4010 N N . ASN A 1 536 ? -21.294 -8.224 14.894 1.00 96.88 536 ASN A N 1
ATOM 4011 C CA . ASN A 1 536 ? -20.052 -8.632 15.549 1.00 96.88 536 ASN A CA 1
ATOM 4012 C C . ASN A 1 536 ? -20.251 -9.964 16.294 1.00 96.88 536 ASN A C 1
ATOM 4014 O O . ASN A 1 536 ? -21.270 -10.166 16.961 1.00 96.88 536 ASN A O 1
ATOM 4018 N N . LEU A 1 537 ? -19.267 -10.859 16.209 1.00 96.38 537 LEU A N 1
ATOM 4019 C CA . LEU A 1 537 ? -19.200 -12.123 16.940 1.00 96.38 537 LEU A CA 1
ATOM 4020 C C . LEU A 1 537 ? -18.099 -12.034 17.999 1.00 96.38 537 LEU A C 1
ATOM 4022 O O . LEU A 1 537 ? -16.925 -11.965 17.665 1.00 96.38 537 LEU A O 1
ATOM 4026 N N . ILE A 1 538 ? -18.472 -12.068 19.274 1.00 95.38 538 ILE A N 1
ATOM 4027 C CA . ILE A 1 538 ? -17.566 -12.001 20.421 1.00 95.38 538 ILE A CA 1
ATOM 4028 C C . ILE A 1 538 ? -17.651 -13.338 21.158 1.00 95.38 538 ILE A C 1
ATOM 4030 O O . ILE A 1 538 ? -18.730 -13.774 21.560 1.00 95.38 538 ILE A O 1
ATOM 4034 N N . SER A 1 539 ? -16.534 -14.034 21.314 1.00 93.94 539 SER A N 1
ATOM 4035 C CA . SER A 1 539 ? -16.504 -15.368 21.917 1.00 93.94 539 SER A CA 1
ATOM 4036 C C . SER A 1 539 ? -15.294 -15.569 22.822 1.00 93.94 539 SER A C 1
ATOM 4038 O O . SER A 1 539 ? -14.270 -14.918 22.645 1.00 93.94 539 SER A O 1
ATOM 4040 N N . GLY A 1 540 ? -15.400 -16.450 23.819 1.00 89.50 540 GLY A N 1
ATOM 4041 C CA . GLY A 1 540 ? -14.283 -16.768 24.723 1.00 89.50 540 GLY A CA 1
ATOM 4042 C C . GLY A 1 540 ? -13.879 -15.620 25.656 1.00 89.50 540 GLY A C 1
ATOM 4043 O O . GLY A 1 540 ? -12.884 -15.720 26.370 1.00 89.50 540 GLY A O 1
ATOM 4044 N N . THR A 1 541 ? -14.650 -14.532 25.673 1.00 87.31 541 THR A N 1
ATOM 4045 C CA . THR A 1 541 ? -14.458 -13.400 26.579 1.00 87.31 541 THR A CA 1
ATOM 4046 C C . THR A 1 541 ? -15.068 -13.709 27.950 1.00 87.31 541 THR A C 1
ATOM 4048 O O . THR A 1 541 ? -16.102 -14.383 28.010 1.00 87.31 541 THR A O 1
ATOM 4051 N N . PRO A 1 542 ? -14.471 -13.259 29.075 1.00 85.06 542 PRO A N 1
ATOM 4052 C CA . PRO A 1 542 ? -15.100 -13.394 30.381 1.00 85.06 542 PRO A CA 1
ATOM 4053 C C . PRO A 1 542 ? -16.519 -12.821 30.390 1.00 85.06 542 PRO A C 1
ATOM 4055 O O . PRO A 1 542 ? -16.796 -11.789 29.773 1.00 85.06 542 PRO A O 1
ATOM 4058 N N . ALA A 1 543 ? -17.416 -13.465 31.137 1.00 74.38 543 ALA A N 1
ATOM 4059 C CA . ALA A 1 543 ? -18.710 -12.865 31.435 1.00 74.38 543 ALA A CA 1
ATOM 4060 C C . ALA A 1 543 ? -18.476 -11.487 32.079 1.00 74.38 543 ALA A C 1
ATOM 4062 O O . ALA A 1 543 ? -17.669 -11.345 32.993 1.00 74.38 543 ALA A O 1
ATOM 4063 N N . GLY A 1 544 ? -19.155 -10.476 31.560 1.00 72.56 544 GLY A N 1
ATOM 4064 C CA . GLY A 1 544 ? -19.050 -9.067 31.942 1.00 72.56 544 GLY A CA 1
ATOM 4065 C C . GLY A 1 544 ? -18.294 -8.227 30.928 1.00 72.56 544 GLY A C 1
ATOM 4066 O O . GLY A 1 544 ? -18.481 -7.023 30.884 1.00 72.56 544 GLY A O 1
ATOM 4067 N N . ALA A 1 545 ? -17.481 -8.858 30.083 1.00 83.62 545 ALA A N 1
ATOM 4068 C CA . ALA A 1 545 ? -16.457 -8.170 29.314 1.00 83.62 545 ALA A CA 1
ATOM 4069 C C . ALA A 1 545 ? -16.713 -8.161 27.799 1.00 83.62 545 ALA A C 1
ATOM 4071 O O . ALA A 1 545 ? -15.833 -7.789 27.039 1.00 83.62 545 ALA A O 1
ATOM 4072 N N . HIS A 1 546 ? -17.869 -8.575 27.281 1.00 90.06 546 HIS A N 1
ATOM 4073 C CA . HIS A 1 546 ? -18.031 -8.634 25.819 1.00 90.06 546 HIS A CA 1
ATOM 4074 C C . HIS A 1 546 ? -18.052 -7.233 25.202 1.00 90.06 546 HIS A C 1
ATOM 4076 O O . HIS A 1 546 ? -17.251 -6.940 24.315 1.00 90.06 546 HIS A O 1
ATOM 4082 N N . VAL A 1 547 ? -18.930 -6.364 25.706 1.00 92.25 547 VAL A N 1
ATOM 4083 C CA . VAL A 1 547 ? -19.006 -4.955 25.312 1.00 92.25 547 VAL A CA 1
ATOM 4084 C C . VAL A 1 547 ? -18.907 -4.098 26.568 1.00 92.25 547 VAL A C 1
ATOM 4086 O O . VAL A 1 547 ? -19.696 -4.291 27.489 1.00 92.25 547 VAL A O 1
ATOM 4089 N N . ARG A 1 548 ? -17.961 -3.160 26.595 1.00 92.69 548 ARG A N 1
ATOM 4090 C CA . ARG A 1 548 ? -17.790 -2.171 27.665 1.00 92.69 548 ARG A CA 1
ATOM 4091 C C . ARG A 1 548 ? -17.948 -0.772 27.089 1.00 92.69 548 ARG A C 1
ATOM 4093 O O . ARG A 1 548 ? -17.351 -0.474 26.055 1.00 92.69 548 ARG A O 1
ATOM 4100 N N . LEU A 1 549 ? -18.767 0.056 27.723 1.00 92.75 549 LEU A N 1
ATOM 4101 C CA . LEU A 1 549 ? -19.087 1.413 27.291 1.00 92.75 549 LEU A CA 1
ATOM 4102 C C . LEU A 1 549 ? -18.885 2.365 28.468 1.00 92.75 549 LEU A C 1
ATOM 4104 O O . LEU A 1 549 ? -19.628 2.289 29.440 1.00 92.75 549 LEU A O 1
ATOM 4108 N N . GLU A 1 550 ? -17.921 3.271 28.370 1.00 92.56 550 GLU A N 1
ATOM 4109 C CA . GLU A 1 550 ? -17.576 4.197 29.447 1.00 92.56 550 GLU A CA 1
ATOM 4110 C C . GLU A 1 550 ? -17.758 5.638 29.004 1.00 92.56 550 GLU A C 1
ATOM 4112 O O . GLU A 1 550 ? -17.289 6.067 27.950 1.00 92.56 550 GLU A O 1
ATOM 4117 N N . LYS A 1 551 ? -18.467 6.406 29.826 1.00 91.44 551 LYS A N 1
ATOM 4118 C CA . LYS A 1 551 ? -18.708 7.828 29.606 1.00 91.44 551 LYS A CA 1
ATOM 4119 C C . LYS A 1 551 ? -18.548 8.561 30.928 1.00 91.44 551 LYS A C 1
ATOM 4121 O O . LYS A 1 551 ? -19.325 8.341 31.856 1.00 91.44 551 LYS A O 1
ATOM 4126 N N . SER A 1 552 ? -17.627 9.521 30.990 1.00 88.00 552 SER A N 1
ATOM 4127 C CA . SER A 1 552 ? -17.488 10.395 32.160 1.00 88.00 552 SER A CA 1
ATOM 4128 C C . SER A 1 552 ? -18.008 11.812 31.894 1.00 88.00 552 SER A C 1
ATOM 4130 O O . SER A 1 552 ? -18.101 12.270 30.755 1.00 88.00 552 SER A O 1
ATOM 4132 N N . GLY A 1 553 ? -18.422 12.497 32.965 1.00 87.19 553 GLY A N 1
ATOM 4133 C CA . GLY A 1 553 ? -18.831 13.903 32.930 1.00 87.19 553 GLY A CA 1
ATOM 4134 C C . GLY A 1 553 ? -19.849 14.245 31.834 1.00 87.19 553 GLY A C 1
ATOM 4135 O O . GLY A 1 553 ? -20.887 13.592 31.674 1.00 87.19 553 GLY A O 1
ATOM 4136 N N . THR A 1 554 ? -19.544 15.303 31.088 1.00 88.12 554 THR A N 1
ATOM 4137 C CA . THR A 1 554 ? -20.366 15.884 30.017 1.00 88.12 554 THR A CA 1
ATOM 4138 C C . THR A 1 554 ? -20.060 15.325 28.625 1.00 88.12 554 THR A C 1
ATOM 4140 O O . THR A 1 554 ? -20.677 15.769 27.658 1.00 88.12 554 THR A O 1
ATOM 4143 N N . SER A 1 555 ? -19.203 14.302 28.519 1.00 90.94 555 SER A N 1
ATOM 4144 C CA . SER A 1 555 ? -18.898 13.625 27.255 1.00 90.94 555 SER A CA 1
ATOM 4145 C C . SER A 1 555 ? -20.133 13.095 26.545 1.00 90.94 555 SER A C 1
ATOM 4147 O O . SER A 1 555 ? -21.141 12.763 27.173 1.00 90.94 555 SER A O 1
ATOM 4149 N N . ILE A 1 556 ? -20.021 12.935 25.233 1.00 90.94 556 ILE A N 1
ATOM 4150 C CA . ILE A 1 556 ? -21.027 12.311 24.381 1.00 90.94 556 ILE A CA 1
ATOM 4151 C C . ILE A 1 556 ? -20.535 10.914 24.011 1.00 90.94 556 ILE A C 1
ATOM 4153 O O . ILE A 1 556 ? -19.464 10.765 23.432 1.00 90.94 556 ILE A O 1
ATOM 4157 N N . LEU A 1 557 ? -21.348 9.900 24.304 1.00 94.06 557 LEU A N 1
ATOM 4158 C CA . LEU A 1 557 ? -21.150 8.535 23.829 1.00 94.06 557 LEU A CA 1
ATOM 4159 C C . LEU A 1 557 ? -22.460 8.038 23.214 1.00 94.06 557 LEU A C 1
ATOM 4161 O O . LEU A 1 557 ? -23.477 7.950 23.908 1.00 94.06 557 LEU A O 1
ATOM 4165 N N . SER A 1 558 ? -22.441 7.735 21.916 1.00 93.38 558 SER A N 1
ATOM 4166 C CA . SER A 1 558 ? -23.577 7.156 21.195 1.00 93.38 558 SER A CA 1
ATOM 4167 C C . SER A 1 558 ? -23.167 5.889 20.453 1.00 93.38 558 SER A C 1
ATOM 4169 O O . SER A 1 558 ? -22.165 5.900 19.747 1.00 93.38 558 SER A O 1
ATOM 4171 N N . VAL A 1 559 ? -23.941 4.809 20.598 1.00 94.12 559 VAL A N 1
ATOM 4172 C CA . VAL A 1 559 ? -23.707 3.527 19.912 1.00 94.12 559 VAL A CA 1
ATOM 4173 C C . VAL A 1 559 ? -24.999 3.047 19.253 1.00 94.12 559 VAL A C 1
ATOM 4175 O O . VAL A 1 559 ? -25.991 2.783 19.937 1.00 94.12 559 VAL A O 1
ATOM 4178 N N . LEU A 1 560 ? -24.982 2.939 17.922 1.00 92.31 560 LEU A N 1
ATOM 4179 C CA . LEU A 1 560 ? -26.142 2.672 17.073 1.00 92.31 560 LEU A CA 1
ATOM 4180 C C . LEU A 1 560 ? -25.895 1.464 16.150 1.00 92.31 560 LEU A C 1
ATOM 4182 O O . LEU A 1 560 ? -24.897 1.416 15.430 1.00 92.31 560 LEU A O 1
ATOM 4186 N N . GLY A 1 561 ? -26.838 0.521 16.124 1.00 90.38 561 GLY A N 1
ATOM 4187 C CA . GLY A 1 561 ? -26.833 -0.689 15.296 1.00 90.38 561 GLY A CA 1
ATOM 4188 C C . GLY A 1 561 ? -28.244 -1.263 15.098 1.00 90.38 561 GLY A C 1
ATOM 4189 O O . GLY A 1 561 ? -29.175 -0.958 15.839 1.00 90.38 561 GLY A O 1
ATOM 4190 N N . THR A 1 562 ? -28.429 -2.085 14.071 1.00 85.19 562 THR A N 1
ATOM 4191 C CA . THR A 1 562 ? -29.703 -2.714 13.683 1.00 85.19 562 THR A CA 1
ATOM 4192 C C . THR A 1 562 ? -29.646 -4.241 13.558 1.00 85.19 562 THR A C 1
ATOM 4194 O O . THR A 1 562 ? -30.699 -4.879 13.564 1.00 85.19 562 THR A O 1
ATOM 4197 N N . LEU A 1 563 ? -28.458 -4.843 13.457 1.00 81.81 563 LEU A N 1
ATOM 4198 C CA . LEU A 1 563 ? -28.251 -6.287 13.339 1.00 81.81 563 LEU A CA 1
ATOM 4199 C C . LEU A 1 563 ? -27.760 -6.895 14.655 1.00 81.81 563 LEU A C 1
ATOM 4201 O O . LEU A 1 563 ? -27.155 -6.235 15.496 1.00 81.81 563 LEU A O 1
ATOM 4205 N N . ASN A 1 564 ? -28.013 -8.194 14.824 1.00 84.25 564 ASN A N 1
ATOM 4206 C CA . ASN A 1 564 ? -27.642 -8.921 16.035 1.00 84.25 564 ASN A CA 1
ATOM 4207 C C . ASN A 1 564 ? -26.124 -9.068 16.165 1.00 84.25 564 ASN A C 1
ATOM 4209 O O . ASN A 1 564 ? -25.494 -9.767 15.372 1.00 84.25 564 ASN A O 1
ATOM 4213 N N . ASN A 1 565 ? -25.570 -8.505 17.234 1.00 86.75 565 ASN A N 1
ATOM 4214 C CA . ASN A 1 565 ? -24.259 -8.882 17.747 1.00 86.75 565 ASN A CA 1
ATOM 4215 C C . ASN A 1 565 ? -24.401 -10.157 18.590 1.00 86.75 565 ASN A C 1
ATOM 4217 O O . ASN A 1 565 ? -25.377 -10.304 19.329 1.00 86.75 565 ASN A O 1
ATOM 4221 N N . THR A 1 566 ? -23.451 -11.083 18.478 1.00 87.56 566 THR A N 1
ATOM 4222 C CA . THR A 1 566 ? -23.461 -12.365 19.198 1.00 87.56 566 THR A CA 1
ATOM 4223 C C . THR A 1 566 ? -22.318 -12.401 20.202 1.00 87.56 566 THR A C 1
ATOM 4225 O O . THR A 1 566 ? -21.179 -12.149 19.831 1.00 87.56 566 THR A O 1
ATOM 4228 N N . ALA A 1 567 ? -22.606 -12.741 21.456 1.00 85.19 567 ALA A N 1
ATOM 4229 C CA . ALA A 1 567 ? -21.636 -12.814 22.545 1.00 85.19 567 ALA A CA 1
ATOM 4230 C C . ALA A 1 567 ? -21.721 -14.172 23.263 1.00 85.19 567 ALA A C 1
ATOM 4232 O O . ALA A 1 567 ? -22.801 -14.561 23.716 1.00 85.19 567 ALA A O 1
ATOM 4233 N N . THR A 1 568 ? -20.601 -14.900 23.353 1.00 82.69 568 THR A N 1
ATOM 4234 C CA . THR A 1 568 ? -20.522 -16.238 23.965 1.00 82.69 568 THR A CA 1
ATOM 4235 C C . THR A 1 568 ? -19.310 -16.398 24.903 1.00 82.69 568 THR A C 1
ATOM 4237 O O . THR A 1 568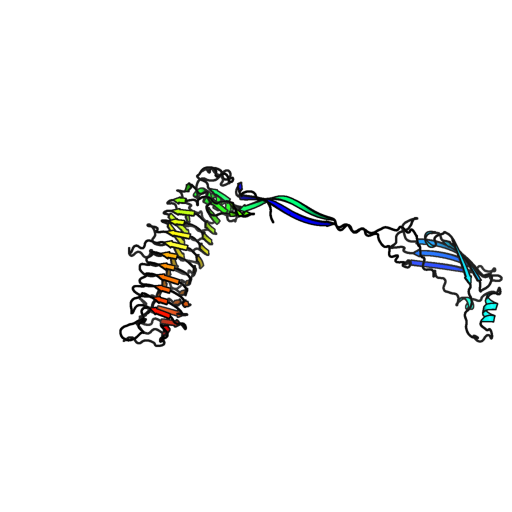 ? -18.206 -15.998 24.545 1.00 82.69 568 THR A O 1
ATOM 4240 N N . PRO A 1 569 ? -19.451 -17.062 26.066 1.00 68.69 569 PRO A N 1
ATOM 4241 C CA . PRO A 1 569 ? -20.665 -17.686 26.588 1.00 68.69 569 PRO A CA 1
ATOM 4242 C C . PRO A 1 569 ? -21.719 -16.652 27.014 1.00 68.69 569 PRO A C 1
ATOM 4244 O O . PRO A 1 569 ? -21.414 -15.652 27.654 1.00 68.69 569 PRO A O 1
ATOM 4247 N N . THR A 1 570 ? -22.981 -16.919 26.674 1.00 59.09 570 THR A N 1
ATOM 4248 C CA . THR A 1 570 ? -24.133 -16.138 27.145 1.00 59.09 570 THR A CA 1
ATOM 4249 C C . THR A 1 570 ? -24.278 -16.296 28.658 1.00 59.09 570 THR A C 1
ATOM 4251 O O . THR A 1 570 ? -24.275 -17.429 29.151 1.00 59.09 570 THR A O 1
ATOM 4254 N N . PRO A 1 571 ? -24.481 -15.194 29.389 1.00 50.12 571 PRO A N 1
ATOM 4255 C CA . PRO A 1 571 ? -25.842 -14.883 29.834 1.00 50.12 571 PRO A CA 1
ATOM 4256 C C . PRO A 1 571 ? -26.390 -13.577 29.237 1.00 50.12 571 PRO A C 1
ATOM 4258 O O . PRO A 1 571 ? -25.653 -12.707 28.778 1.00 50.12 571 PRO A O 1
ATOM 4261 N N . ASN A 1 572 ? -27.720 -13.465 29.222 1.00 53.56 572 ASN A N 1
ATOM 4262 C CA . ASN A 1 572 ? -28.434 -12.220 28.919 1.00 53.56 572 ASN A CA 1
ATOM 4263 C C . ASN A 1 572 ? -28.138 -11.162 30.014 1.00 53.56 572 ASN A C 1
ATOM 4265 O O . ASN A 1 572 ? -27.686 -11.542 31.091 1.00 53.56 572 ASN A O 1
ATOM 4269 N N . PRO A 1 573 ? -28.370 -9.855 29.779 1.00 53.28 573 PRO A N 1
ATOM 4270 C CA . PRO A 1 573 ? -27.828 -8.764 30.598 1.00 53.28 573 PRO A CA 1
ATOM 4271 C C . PRO A 1 573 ? -28.448 -8.583 32.003 1.00 53.28 573 PRO A C 1
ATOM 4273 O O . PRO A 1 573 ? -28.296 -7.523 32.599 1.00 53.28 573 PRO A O 1
ATOM 4276 N N . ASP A 1 574 ? -29.083 -9.596 32.589 1.00 52.44 574 ASP A N 1
ATOM 4277 C CA . ASP A 1 574 ? -29.513 -9.577 33.989 1.00 52.44 574 ASP A CA 1
ATOM 4278 C C . ASP A 1 574 ? -29.394 -10.965 34.651 1.00 52.44 574 ASP A C 1
ATOM 4280 O O . ASP A 1 574 ? -29.064 -11.968 34.024 1.00 52.44 574 ASP A O 1
ATOM 4284 N N . ALA A 1 575 ? -29.612 -11.102 35.956 1.00 42.16 575 ALA A N 1
ATOM 4285 C CA . ALA A 1 575 ? -28.870 -10.402 36.993 1.00 42.16 575 ALA A CA 1
ATOM 4286 C C . ALA A 1 575 ? -27.743 -11.355 37.432 1.00 42.16 575 ALA A C 1
ATOM 4288 O O . ALA A 1 575 ? -28.007 -12.530 37.684 1.00 42.16 575 ALA A O 1
ATOM 4289 N N . THR A 1 576 ? -26.508 -10.851 37.540 1.00 53.47 576 THR A N 1
ATOM 4290 C CA . THR A 1 576 ? -25.239 -11.551 37.887 1.00 53.47 576 THR A CA 1
ATOM 4291 C C . THR A 1 576 ? -24.404 -12.155 36.742 1.00 53.47 576 THR A C 1
ATOM 4293 O O . THR A 1 576 ? -23.317 -12.662 37.006 1.00 53.47 576 THR A O 1
ATOM 4296 N N . GLY A 1 577 ? -24.829 -12.035 35.478 1.00 52.88 577 GLY A N 1
ATOM 4297 C CA . GLY A 1 577 ? -24.159 -12.616 34.299 1.00 52.88 577 GLY A CA 1
ATOM 4298 C C . GLY A 1 577 ? -23.964 -11.635 33.137 1.00 52.88 577 GLY A C 1
ATOM 4299 O O . GLY A 1 577 ? -24.354 -11.921 32.012 1.00 52.88 577 GLY A O 1
ATOM 4300 N N . VAL A 1 578 ? -23.420 -10.458 33.440 1.00 58.12 578 VAL A N 1
ATOM 4301 C CA . VAL A 1 578 ? -23.388 -9.261 32.582 1.00 58.12 578 VAL A CA 1
ATOM 4302 C C . VAL A 1 578 ? -22.729 -9.553 31.220 1.00 58.12 578 VAL A C 1
ATOM 4304 O O . VAL A 1 578 ? -21.697 -10.192 31.172 1.00 58.12 578 VAL A O 1
ATOM 4307 N N . THR A 1 579 ? -23.293 -9.124 30.090 1.00 69.06 579 THR A N 1
ATOM 4308 C CA . THR A 1 579 ? -22.623 -9.193 28.761 1.00 69.06 579 THR A CA 1
ATOM 4309 C C . THR A 1 579 ? -22.249 -7.796 28.251 1.00 69.06 579 THR A C 1
ATOM 4311 O O . THR A 1 579 ? -21.373 -7.651 27.402 1.00 69.06 579 THR A O 1
ATOM 4314 N N . LEU A 1 580 ? -22.880 -6.773 28.820 1.00 81.12 580 LEU A N 1
ATOM 4315 C CA . LEU A 1 580 ? -22.723 -5.366 28.500 1.00 81.12 580 LEU A CA 1
ATOM 4316 C C . LEU A 1 580 ? -22.419 -4.614 29.801 1.00 81.12 580 LEU A C 1
ATOM 4318 O O . LEU A 1 580 ? -23.271 -4.594 30.687 1.00 81.12 580 LEU A O 1
ATOM 4322 N N . ASP A 1 581 ? -21.232 -4.028 29.898 1.00 81.62 581 ASP A N 1
ATOM 4323 C CA . ASP A 1 581 ? -20.826 -3.143 30.990 1.00 81.62 581 ASP A CA 1
ATOM 4324 C C . ASP A 1 581 ? -20.981 -1.685 30.542 1.00 81.62 581 ASP A C 1
ATOM 4326 O O . ASP A 1 581 ? -20.523 -1.317 29.456 1.00 81.62 581 ASP A O 1
ATOM 4330 N N . VAL A 1 582 ? -21.692 -0.878 31.327 1.00 81.19 582 VAL A N 1
ATOM 4331 C CA . VAL A 1 582 ? -22.012 0.514 30.989 1.00 81.19 582 VAL A CA 1
ATOM 4332 C C . VAL A 1 582 ? -21.699 1.386 32.189 1.00 81.19 582 VAL A C 1
ATOM 4334 O O . VAL A 1 582 ? -22.343 1.267 33.224 1.00 81.19 582 VAL A O 1
ATOM 4337 N N . GLU A 1 583 ? -20.763 2.310 32.029 1.00 82.06 583 GLU A N 1
ATOM 4338 C CA . GLU A 1 583 ? -20.502 3.366 32.998 1.00 82.06 583 GLU A CA 1
ATOM 4339 C C . GLU A 1 583 ? -20.973 4.716 32.435 1.00 82.06 583 GLU A C 1
ATOM 4341 O O . GLU A 1 583 ? -20.663 5.095 31.300 1.00 82.06 583 GLU A O 1
ATOM 4346 N N . GLY A 1 584 ? -21.742 5.460 33.234 1.00 82.94 584 GLY A N 1
ATOM 4347 C CA . GLY A 1 584 ? -22.329 6.743 32.841 1.00 82.94 584 GLY A CA 1
ATOM 4348 C C . GLY A 1 584 ? -23.661 6.612 32.094 1.00 82.94 584 GLY A C 1
ATOM 4349 O O . GLY A 1 584 ? -24.403 5.656 32.273 1.00 82.94 584 GLY A O 1
ATOM 4350 N N . THR A 1 585 ? -23.992 7.615 31.275 1.00 84.81 585 THR A N 1
ATOM 4351 C CA . THR A 1 585 ? -25.300 7.752 30.598 1.00 84.81 585 THR A CA 1
ATOM 4352 C C . THR A 1 585 ? -25.189 7.847 29.063 1.00 84.81 585 THR A C 1
ATOM 4354 O O . THR A 1 585 ? -25.513 8.886 28.476 1.00 84.81 585 THR A O 1
ATOM 4357 N N . PRO A 1 586 ? -24.679 6.811 28.367 1.00 86.56 586 PRO A N 1
ATOM 4358 C CA . PRO A 1 586 ? -24.581 6.823 26.907 1.00 86.56 586 PRO A CA 1
ATOM 4359 C C . PRO A 1 586 ? -25.945 6.687 26.213 1.00 86.56 586 PRO A C 1
ATOM 4361 O O . PRO A 1 586 ? -26.915 6.179 26.774 1.00 86.56 586 PRO A O 1
ATOM 4364 N N . THR A 1 587 ? -26.008 7.108 24.947 1.00 86.50 587 THR A N 1
ATOM 4365 C CA . THR A 1 587 ? -27.169 6.888 24.068 1.00 86.50 587 THR A CA 1
ATOM 4366 C C . THR A 1 587 ? -26.994 5.586 23.291 1.00 86.50 587 THR A C 1
ATOM 4368 O O . THR A 1 587 ? -26.131 5.503 22.417 1.00 86.50 587 THR A O 1
ATOM 4371 N N . LEU A 1 588 ? -27.820 4.581 23.582 1.00 86.88 588 LEU A N 1
ATOM 4372 C CA . LEU A 1 588 ? -27.694 3.230 23.026 1.00 86.88 588 LEU A CA 1
ATOM 4373 C C . LEU A 1 588 ? -28.909 2.866 22.168 1.00 86.88 588 LEU A C 1
ATOM 4375 O O . LEU A 1 588 ? -30.044 3.117 22.570 1.00 86.88 588 LEU A O 1
ATOM 4379 N N . ASN A 1 589 ? -28.675 2.260 21.004 1.00 86.69 589 ASN A N 1
ATOM 4380 C CA . ASN A 1 589 ? -29.720 1.650 20.179 1.00 86.69 589 ASN A CA 1
ATOM 4381 C C . ASN A 1 589 ? -29.127 0.536 19.302 1.00 86.69 589 ASN A C 1
ATOM 4383 O O . ASN A 1 589 ? -28.727 0.811 18.174 1.00 86.69 589 ASN A O 1
ATOM 4387 N N . PHE A 1 590 ? -29.024 -0.695 19.815 1.00 85.69 590 PHE A N 1
ATOM 4388 C CA . PHE A 1 590 ? -28.496 -1.847 19.064 1.00 85.69 590 PHE A CA 1
ATOM 4389 C C . PHE A 1 590 ? -29.056 -3.189 19.554 1.00 85.69 590 PHE A C 1
ATOM 4391 O O . PHE A 1 590 ? -29.647 -3.272 20.632 1.00 85.69 590 PHE A O 1
ATOM 4398 N N . LEU A 1 591 ? -28.873 -4.251 18.761 1.00 78.75 591 LEU A N 1
ATOM 4399 C CA . LEU A 1 591 ? -29.250 -5.613 19.142 1.00 78.75 591 LEU A CA 1
ATOM 4400 C C . LEU A 1 591 ? -28.042 -6.408 19.662 1.00 78.75 591 LEU A C 1
ATOM 4402 O O . LEU A 1 591 ? -27.005 -6.497 18.998 1.00 78.75 591 LEU A O 1
ATOM 4406 N N . LEU A 1 592 ? -28.200 -7.049 20.821 1.00 82.81 592 LEU A N 1
ATOM 4407 C CA . LEU A 1 592 ? -27.205 -7.929 21.436 1.00 82.81 592 LEU A CA 1
ATOM 4408 C C . LEU A 1 592 ? -27.864 -9.241 21.851 1.00 82.81 592 LEU A C 1
ATOM 4410 O O . LEU A 1 592 ? -28.814 -9.241 22.629 1.00 82.81 592 LEU A O 1
ATOM 4414 N N . ASN A 1 593 ? -27.384 -10.361 21.309 1.00 82.44 593 ASN A N 1
ATOM 4415 C CA . ASN A 1 593 ? -27.966 -11.688 21.526 1.00 82.44 593 ASN A CA 1
ATOM 4416 C C . ASN A 1 593 ? -29.496 -11.720 21.293 1.00 82.44 593 ASN A C 1
ATOM 4418 O O . ASN A 1 593 ? -30.233 -12.411 21.994 1.00 82.44 593 ASN A O 1
ATOM 4422 N N . GLY A 1 594 ? -29.984 -10.955 20.305 1.00 80.94 594 GLY A N 1
ATOM 4423 C CA . GLY A 1 594 ? -31.409 -10.850 19.968 1.00 80.94 594 GLY A CA 1
ATOM 4424 C C . GLY A 1 594 ? -32.232 -9.905 20.851 1.00 80.94 594 GLY A C 1
ATOM 4425 O O . GLY A 1 594 ? -33.431 -9.763 20.614 1.00 80.94 594 GLY A O 1
ATOM 4426 N N . VAL A 1 595 ? -31.624 -9.251 21.845 1.00 82.81 595 VAL A N 1
ATOM 4427 C CA . VAL A 1 595 ? -32.279 -8.276 22.730 1.00 82.81 595 VAL A CA 1
ATOM 4428 C C . VAL A 1 595 ? -31.960 -6.855 22.276 1.00 82.81 595 VAL A C 1
ATOM 4430 O O . VAL A 1 595 ? -30.804 -6.528 22.016 1.00 82.81 595 VAL A O 1
ATOM 4433 N N . LEU A 1 596 ? -32.987 -6.004 22.200 1.00 84.12 596 LEU A N 1
ATOM 4434 C CA . LEU A 1 596 ? -32.825 -4.578 21.926 1.00 84.12 596 LEU A CA 1
ATOM 4435 C C . LEU A 1 596 ? -32.325 -3.838 23.169 1.00 84.12 596 LEU A C 1
ATOM 4437 O O . LEU A 1 596 ? -32.996 -3.830 24.200 1.00 84.12 596 LEU A O 1
ATOM 4441 N N . ILE A 1 597 ? -31.186 -3.167 23.028 1.00 83.31 597 ILE A N 1
ATOM 4442 C CA . ILE A 1 597 ? -30.619 -2.243 24.008 1.00 83.31 597 ILE A CA 1
ATOM 4443 C C . ILE A 1 597 ? -30.973 -0.824 23.556 1.00 83.31 597 ILE A C 1
ATOM 4445 O O . ILE A 1 597 ? -30.408 -0.340 22.579 1.00 83.31 597 ILE A O 1
ATOM 4449 N N . ASN A 1 598 ? -31.940 -0.180 24.219 1.00 79.69 598 ASN A N 1
ATOM 4450 C CA . ASN A 1 598 ? -32.483 1.128 23.812 1.00 79.69 598 ASN A CA 1
ATOM 4451 C C . ASN A 1 598 ? -32.618 2.159 24.947 1.00 79.69 598 ASN A C 1
ATOM 4453 O O . ASN A 1 598 ? -33.224 3.214 24.751 1.00 79.69 598 ASN A O 1
ATOM 4457 N N . THR A 1 599 ? -32.099 1.866 26.138 1.00 68.06 599 THR A N 1
ATOM 4458 C CA . THR A 1 599 ? -32.204 2.762 27.293 1.00 68.06 599 THR A CA 1
ATOM 4459 C C . THR A 1 599 ? -30.876 3.445 27.576 1.00 68.06 599 THR A C 1
ATOM 4461 O O . THR A 1 599 ? -29.827 2.805 27.517 1.00 68.06 599 THR A O 1
ATOM 4464 N N . ALA A 1 600 ? -30.935 4.718 27.981 1.00 57.75 600 ALA A N 1
ATOM 4465 C CA . ALA A 1 600 ? -29.911 5.274 28.856 1.00 57.75 600 ALA A CA 1
ATOM 4466 C C . ALA A 1 600 ? -29.938 4.418 30.126 1.00 57.75 600 ALA A C 1
ATOM 4468 O O . ALA A 1 600 ? -30.910 4.459 30.882 1.00 57.75 600 ALA A O 1
ATOM 4469 N N . VAL A 1 601 ? -28.965 3.525 30.281 1.00 50.62 601 VAL A N 1
ATOM 4470 C CA . VAL A 1 601 ? -28.858 2.734 31.502 1.00 50.62 601 VAL A CA 1
ATOM 4471 C C . VAL A 1 601 ? -28.363 3.705 32.567 1.00 50.62 601 VAL A C 1
ATOM 4473 O O . VAL A 1 601 ? -27.191 4.057 32.570 1.00 50.62 601 VAL A O 1
ATOM 4476 N N . ASP A 1 602 ? -29.254 4.191 33.431 1.00 40.75 602 ASP A N 1
ATOM 4477 C CA . ASP A 1 602 ? -28.828 4.781 34.699 1.00 40.75 602 ASP A CA 1
ATOM 4478 C C . ASP A 1 602 ? -28.273 3.624 35.538 1.00 40.75 602 ASP A C 1
ATOM 4480 O O . ASP A 1 602 ? -29.024 2.889 36.185 1.00 40.75 602 ASP A O 1
ATOM 4484 N N . VAL A 1 603 ? -26.963 3.391 35.446 1.00 34.88 603 VAL A N 1
ATOM 4485 C CA . VAL A 1 603 ? -26.274 2.471 36.351 1.00 34.88 603 VAL A CA 1
ATOM 4486 C C . VAL A 1 603 ? -26.113 3.199 37.693 1.00 34.88 603 VAL A C 1
ATOM 4488 O O . VAL A 1 603 ? -25.591 4.315 37.700 1.00 34.88 603 VAL A O 1
ATOM 4491 N N . PRO A 1 604 ? -26.650 2.642 38.797 1.00 32.34 604 PRO A N 1
ATOM 4492 C CA . PRO A 1 604 ? -26.695 3.304 40.101 1.00 32.34 604 PRO A CA 1
ATOM 4493 C C . PRO A 1 604 ? -25.325 3.558 40.734 1.00 32.34 604 PRO A C 1
ATOM 4495 O O . PRO A 1 604 ? -24.393 2.757 40.493 1.00 32.34 604 PRO A O 1
#

pLDDT: mean 83.59, std 17.17, range [32.34, 98.88]

Radius of gyration: 52.07 Å; chains: 1; bounding box: 96×51×155 Å

InterPro domains:
  IPR006626 Parallel beta-helix repeat [SM00710] (354-378)
  IPR006626 Parallel beta-helix repeat [SM00710] (382-413)
  IPR006626 Parallel beta-helix repeat [SM00710] (416-437)
  IPR006626 Parallel beta-helix repeat [SM00710] (443-465)
  IPR006626 Parallel beta-helix repeat [SM00710] (469-490)
  IPR006626 Parallel beta-helix repeat [SM00710] (494-519)
  IPR011050 Pectin lyase fold/virulence factor [SSF51126] (222-526)
  IPR038177 Inverse autotransporter, beta-domain superfamily [G3DSA:2.40.160.160] (19-173)

Foldseek 3Di:
DDWDKDFWFFFFQFIKIKTFDKDWDWDFDFPDPPPDPPPDDQDFWDWDKDKDKDWDPPCLAQKTKIKMKIKIWTFPPPDADDPDDGDIQIFIKIKMWIGRFQQWIWIKMATPGCRVQVGRIDIDIGGDQDPDCDDPPPPDHSVNSRVRRRDGHRDDVVVVVPPPPPDDPDSDDDDDDDDDDDDDDTDTDTDTDTDTDIDMDTLDGQEQEEALDAQDPRQAGHEDCPFPRGSVHHHHAPQVLLVNQFVVCVVVVDEHEYEYEAPDEHAEEHAHDPAGHYAYEFLCDWRQDPPRRTGRNDQGYEYECYEQEYDHEYAYYHHYRHEYELYEYAYEHYQYYYYEQYEAALYAYHYYAHQEEEAYNYEHEEHPVFQEHYEYEYADEEHEYEHENYEFYYAADPPVDPGFEDYEAHWEDQYEYEYEAAQYEAEHTLEHEEYEAYAANTEYEYEHENYEYEQHAAEDYEYEYEHYEYEYEHAQYEYENHQEHYEYYYEEDNYEYEYAADAHYEAEQHEAADYEYEFHYPDDEGEYEHERNAHYEAENYAQQHHYEYEHDDPYAAEHEHDYEYEHPPDDDCDDPRHNYHYHAFYQYFYHYPNDTDGGRPPDD

Organism: NCBI:txid748857

Secondary structure (DSSP, 8-state):
----BPPPEEETTEEEEEEEEEEEEEEEEEE------------PPEEEEEEEEEE-TTTTTTSEEEEEEEEEEEE--SSPPSSS--S-EEEEEEEEEEEEETTEEEEEEEES-TTTTTSSEEEEEEE------S--SSS--HHHHHHHHTS--PPPHHHHTTSPP---------------------EEEEEEEEEEEEEEEEEE-SEEEE-SSS--SSS----BTT--SBTTB-BSSHHHHHHHHHHHHHHHTS-EEEEE--SSEE-S-EEPPTT-EEEEEETTS-EE-GGG-EE--SPPPEEES--EEESS-EEEEEEES-EEES-EEEEESEEEEEEES-EEET-EEEEES-SEEEEES-EEE--SS-SEEEEEEESSSEEEEEEES-EEE-----SS-TT-EEEEEEE-TT-EEEEEEES-EEESSSEEEEEEE-STT-EEEEEEES-EEES-SSEEEEEEESSSEEEEEEES-EEES-SEEEEEEE-BTT-EEEEEEEES-EEES-SSEEEEEEE--SBS--EEEE--EES-EEESPPTT-SEEEEE-TT-EEEEEEEEEEEEES---SSSS--SEEEES--EEEEEETTEEE-S-----

Sequence (604 aa):
MTGVASDPYAAGNTISQDVNVTSFATTTTSTTTIEQLFRLYEEGMEGWDVQASLLVPGLDRWMDVFLIGGYYSFDNQPFGPQTGGTGNVEGWKAGVEVRPVPAVVLNATWYEDERYVGSDWLYGLRLEIPFEMGDLGDGKGFWDRVGESFTPRRRHLAERLVEPVRRQNEAIKIGNETEDQVDVNTSVKRVTKVSITPRRIVMQDDVVFVNNGGAVGNGIEAGSASGTGTAEQPVDTLQAGADLAVANSIATNRLWHVYTQGGVDYTTGAIIPAGGSVKFIGSGTPFVGMNGKVFGTGASPTLAGAYINSLVGGNYVGVFGYNIQNAAINLWNFQTVEIIGNTLPGSFLQFIDPTFLTVENNTISYNPICIAGIVVSVHSGNTQATIENNTIVGYAVDNGQFTDKGIAFYVSDTASLTASVTHNTITGFRTGIWSQTHLATASMNATITGNTVSGALKHGINIYNVFGTTTASITDNIINNSPTGILLEDYEQVGHLNITALGGNEIRDSTSAGIHVDAMPVVGDASITVNGFDGNLISGTPAGAHVRLEKSGTSILSVLGTLNNTATPTPNPDATGVTLDVEGTPTLNFLLNGVLINTAVDVP